Protein AF-A0A2U1LAL4-F1 (afdb_monomer)

Radius of gyration: 27.96 Å; Cα contacts (8 Å, |Δi|>4): 1050; chains: 1; bounding box: 70×78×83 Å

Mean predicted aligned error: 15.88 Å

Solvent-accessible surface area (backbone atoms only — not comparable to full-atom values): 30850 Å² total; per-residue (Å²): 129,69,29,37,24,41,37,40,41,39,32,75,70,64,75,51,78,79,40,67,75,87,85,89,86,89,87,88,87,88,80,91,80,90,80,90,84,94,82,86,89,81,89,77,90,44,74,65,54,56,50,49,54,54,57,66,29,66,71,51,40,49,52,52,51,51,52,53,45,59,45,69,78,56,74,54,54,85,78,59,32,58,69,58,38,52,51,57,48,53,54,30,56,76,69,70,44,57,65,47,70,68,46,81,81,30,37,56,39,43,53,52,64,88,88,49,88,86,58,51,75,52,77,83,87,83,71,88,86,90,89,88,82,78,88,86,86,68,42,86,85,92,89,88,87,86,87,87,88,88,89,83,88,80,70,75,82,53,56,73,56,50,53,59,50,39,54,47,45,47,50,53,24,62,30,64,84,38,36,55,48,29,52,49,48,19,36,64,36,31,25,58,38,30,44,71,88,55,29,59,67,56,37,48,51,54,50,56,53,30,57,74,67,72,42,56,67,49,69,71,42,89,76,38,19,42,40,37,50,47,58,31,64,38,59,60,24,29,37,40,44,28,32,58,39,22,41,72,37,52,67,70,58,90,60,98,57,44,51,77,37,89,47,23,20,45,25,70,43,21,36,48,28,42,19,16,51,52,39,14,49,56,46,45,62,70,48,29,82,76,41,54,73,68,85,87,78,81,62,26,48,63,72,34,47,86,60,40,61,52,42,68,40,66,37,37,40,35,61,46,71,34,70,90,38,50,61,59,24,39,33,35,52,56,36,62,36,26,13,15,36,38,42,40,42,34,43,32,37,38,30,53,28,51,51,96,48,53,88,72,35,26,56,17,69,61,20,48,55,53,23,61,59,52,55,53,42,44,58,74,72,68,48,57,97,86,57,70,57,46,74,43,81,78,44,77,51,69,64,92,54,94,63,42,41,35,42,44,26,39,39,30,30,41,36,36,13,42,50,66,69,58,38,55,49,48,58,58,48,54,51,50,48,44,42,54,35,16,46,77,46,71,22,47,58,53,73,46,54,82,38,87,93,45,66,65,34,54,30,25,45,21,30,54,73,45,30,54,50,47,55,57,48,44,51,59,76,35,61,71,86,34,56,42,82,49,77,69,39,86,36,25,45,49,69,17,66,49,47,74,79,30,50,17,29,64,36,33,36,14,35,23,33,73,94,78,65,32,72,47,54,64,73,35,48,58,37,64,80,51,72,83,39,38,32,56,50,8,28,47,56,33,45,50,50,54,52,50,58,54,60,66,48,77,111

Structure (mmCIF, N/CA/C/O backbone):
data_AF-A0A2U1LAL4-F1
#
_entry.id   AF-A0A2U1LAL4-F1
#
loop_
_atom_site.group_PDB
_atom_site.id
_atom_site.type_symbol
_atom_site.label_atom_id
_atom_site.label_alt_id
_atom_site.label_comp_id
_atom_site.label_asym_id
_atom_site.label_entity_id
_atom_site.label_seq_id
_atom_site.pdbx_PDB_ins_code
_atom_site.Cartn_x
_atom_site.Cartn_y
_atom_site.Cartn_z
_atom_site.occupancy
_atom_site.B_iso_or_equiv
_atom_site.auth_seq_id
_atom_site.auth_comp_id
_atom_site.auth_asym_id
_atom_site.auth_atom_id
_atom_site.pdbx_PDB_model_num
ATOM 1 N N . MET A 1 1 ? -33.646 9.802 9.701 1.00 24.66 1 MET A N 1
ATOM 2 C CA . MET A 1 1 ? -33.121 8.660 10.487 1.00 24.66 1 MET A CA 1
ATOM 3 C C . MET A 1 1 ? -32.643 7.606 9.514 1.00 24.66 1 MET A C 1
ATOM 5 O O . MET A 1 1 ? -33.451 6.827 9.021 1.00 24.66 1 MET A O 1
ATOM 9 N N . HIS A 1 2 ? -31.352 7.635 9.210 1.00 26.48 2 HIS A N 1
ATOM 10 C CA . HIS A 1 2 ? -30.691 6.555 8.492 1.00 26.48 2 HIS A CA 1
ATOM 11 C C . HIS A 1 2 ? -29.904 5.701 9.481 1.00 26.48 2 HIS A C 1
ATOM 13 O O . HIS A 1 2 ? -29.796 6.039 10.661 1.00 26.48 2 HIS A O 1
ATOM 19 N N . LEU A 1 3 ? -29.517 4.521 9.023 1.00 32.75 3 LEU A N 1
ATOM 20 C CA . LEU A 1 3 ? -29.123 3.400 9.860 1.00 32.75 3 LEU A CA 1
ATOM 21 C C . LEU A 1 3 ? -27.795 2.902 9.307 1.00 32.75 3 LEU A C 1
ATOM 23 O O . LEU A 1 3 ? -27.519 3.061 8.125 1.00 32.75 3 LEU A O 1
ATOM 27 N N . LEU A 1 4 ? -26.922 2.457 10.197 1.00 35.88 4 LEU A N 1
ATOM 28 C CA . LEU A 1 4 ? -25.493 2.669 10.000 1.00 35.88 4 LEU A CA 1
ATOM 29 C C . LEU A 1 4 ? -24.770 1.322 10.031 1.00 35.88 4 LEU A C 1
ATOM 31 O O . LEU A 1 4 ? -25.119 0.455 10.842 1.00 35.88 4 LEU A O 1
ATOM 35 N N . LEU A 1 5 ? -23.791 1.138 9.144 1.00 35.72 5 LEU A N 1
ATOM 36 C CA . LEU A 1 5 ? -22.968 -0.070 9.065 1.00 35.72 5 LEU A CA 1
ATOM 37 C C . LEU A 1 5 ? -21.490 0.294 8.930 1.00 35.72 5 LEU A C 1
ATOM 39 O O . LEU A 1 5 ? -21.119 1.153 8.127 1.00 35.72 5 LEU A O 1
ATOM 43 N N . ILE A 1 6 ? -20.649 -0.427 9.664 1.00 45.31 6 ILE A N 1
ATOM 44 C CA . ILE A 1 6 ? -19.197 -0.351 9.539 1.00 45.31 6 ILE A CA 1
ATOM 45 C C . ILE A 1 6 ? -18.701 -1.644 8.901 1.00 45.31 6 ILE A C 1
ATOM 47 O O . ILE A 1 6 ? -18.914 -2.740 9.427 1.00 45.31 6 ILE A O 1
ATOM 51 N N . ILE A 1 7 ? -18.068 -1.491 7.741 1.00 43.09 7 ILE A N 1
ATOM 52 C CA . ILE A 1 7 ? -17.483 -2.560 6.940 1.00 43.09 7 ILE A CA 1
ATOM 53 C C . ILE A 1 7 ? -15.987 -2.600 7.248 1.00 43.09 7 ILE A C 1
ATOM 55 O O . ILE A 1 7 ? -15.231 -1.710 6.863 1.00 43.09 7 ILE A O 1
ATOM 59 N N . ILE A 1 8 ? -15.565 -3.630 7.973 1.00 43.16 8 ILE A N 1
ATOM 60 C CA . ILE A 1 8 ? -14.160 -3.851 8.315 1.00 43.16 8 ILE A CA 1
ATOM 61 C C . ILE A 1 8 ? -13.531 -4.691 7.215 1.00 43.16 8 ILE A C 1
ATOM 63 O O . ILE A 1 8 ? -13.915 -5.841 7.021 1.00 43.16 8 ILE A O 1
ATOM 67 N N . LEU A 1 9 ? -12.591 -4.088 6.495 1.00 38.31 9 LEU A N 1
ATOM 68 C CA . LEU A 1 9 ? -11.838 -4.676 5.399 1.00 38.31 9 LEU A CA 1
ATOM 69 C C . LEU A 1 9 ? -10.461 -5.078 5.918 1.00 38.31 9 LEU A C 1
ATOM 71 O O . LEU A 1 9 ? -9.680 -4.207 6.299 1.00 38.31 9 LEU A O 1
ATOM 75 N N . ILE A 1 10 ? -10.153 -6.374 5.920 1.00 41.31 10 ILE A N 1
ATOM 76 C CA . ILE A 1 10 ? -8.788 -6.845 6.162 1.00 41.31 10 ILE A CA 1
ATOM 77 C C . ILE A 1 10 ? -8.322 -7.597 4.917 1.00 41.31 10 ILE A C 1
ATOM 79 O O . ILE A 1 10 ? -8.911 -8.614 4.538 1.00 41.31 10 ILE A O 1
ATOM 83 N N . THR A 1 11 ? -7.327 -7.026 4.235 1.00 34.38 11 THR A N 1
ATOM 84 C CA . THR A 1 11 ? -6.926 -7.404 2.871 1.00 34.38 11 THR A CA 1
ATOM 85 C C . THR A 1 11 ? -5.407 -7.487 2.714 1.00 34.38 11 THR A C 1
ATOM 87 O O . THR A 1 11 ? -4.654 -7.252 3.651 1.00 34.38 11 THR A O 1
ATOM 90 N N . LEU A 1 12 ? -4.960 -7.787 1.500 1.00 31.17 12 LEU A N 1
ATOM 91 C CA . LEU A 1 12 ? -3.573 -7.638 1.054 1.00 31.17 12 LEU A CA 1
ATOM 92 C C . LEU A 1 12 ? -3.192 -6.143 0.950 1.00 31.17 12 LEU A C 1
ATOM 94 O O . LEU A 1 12 ? -4.103 -5.309 0.839 1.00 31.17 12 LEU A O 1
ATOM 98 N N . SER A 1 13 ? -1.889 -5.830 0.924 1.00 31.92 13 SER A N 1
ATOM 99 C CA . SER A 1 13 ? -1.298 -4.581 0.401 1.00 31.92 13 SER A CA 1
ATOM 100 C C . SER A 1 13 ? -0.072 -4.852 -0.496 1.00 31.92 13 SER A C 1
ATOM 102 O O . SER A 1 13 ? 0.428 -5.972 -0.583 1.00 31.92 13 SER A O 1
ATOM 104 N N . VAL A 1 14 ? 0.421 -3.816 -1.189 1.00 33.09 14 VAL A N 1
ATOM 105 C CA . VAL A 1 14 ? 1.701 -3.815 -1.928 1.00 33.09 14 VAL A CA 1
ATOM 106 C C . VAL A 1 14 ? 2.475 -2.524 -1.622 1.00 33.09 14 VAL A C 1
ATOM 108 O O . VAL A 1 14 ? 2.659 -1.651 -2.476 1.00 33.09 14 VAL A O 1
ATOM 111 N N . PHE A 1 15 ? 2.944 -2.386 -0.380 1.00 33.75 15 PHE A N 1
ATOM 112 C CA . PHE A 1 15 ? 3.730 -1.222 0.038 1.00 33.75 15 PHE A CA 1
ATOM 113 C C . PHE A 1 15 ? 5.165 -1.268 -0.519 1.00 33.75 15 PHE A C 1
ATOM 115 O O . PHE A 1 15 ? 5.802 -2.323 -0.558 1.00 33.75 15 PHE A O 1
ATOM 122 N N . HIS A 1 16 ? 5.704 -0.134 -0.979 1.00 37.75 16 HIS A N 1
ATOM 123 C CA . HIS A 1 16 ? 7.075 -0.041 -1.515 1.00 37.75 16 HIS A CA 1
ATOM 124 C C . HIS A 1 16 ? 7.807 1.201 -0.993 1.00 37.75 16 HIS A C 1
ATOM 126 O O . HIS A 1 16 ? 7.322 2.323 -1.135 1.00 37.75 16 HIS A O 1
ATOM 132 N N . LEU A 1 17 ? 9.019 1.002 -0.458 1.00 35.09 17 LEU A N 1
ATOM 133 C CA . LEU A 1 17 ? 9.848 2.032 0.176 1.00 35.09 17 LEU A CA 1
ATOM 134 C C . LEU A 1 17 ? 11.280 2.080 -0.362 1.00 35.09 17 LEU A C 1
ATOM 136 O O . LEU A 1 17 ? 11.942 1.054 -0.500 1.00 35.09 17 LEU A O 1
ATOM 140 N N . ALA A 1 18 ? 11.809 3.299 -0.479 1.00 29.19 18 ALA A N 1
ATOM 141 C CA . ALA A 1 18 ? 13.246 3.567 -0.506 1.00 29.19 18 ALA A CA 1
ATOM 142 C C . ALA A 1 18 ? 13.742 3.933 0.914 1.00 29.19 18 ALA A C 1
ATOM 144 O O . ALA A 1 18 ? 13.988 5.098 1.214 1.00 29.19 18 ALA A O 1
ATOM 145 N N . GLN A 1 19 ? 13.845 2.929 1.793 1.00 25.44 19 GLN A N 1
ATOM 146 C CA . GLN A 1 19 ? 14.434 2.969 3.156 1.00 25.44 19 GLN A CA 1
ATOM 147 C C . GLN A 1 19 ? 15.945 3.341 3.143 1.00 25.44 19 GLN A C 1
ATOM 149 O O . GLN A 1 19 ? 16.483 3.376 2.051 1.00 25.44 19 GLN A O 1
ATOM 154 N N . SER A 1 20 ? 16.664 3.599 4.258 1.00 24.72 20 SER A N 1
ATOM 155 C CA . SER A 1 20 ? 17.985 4.292 4.275 1.00 24.72 20 SER A CA 1
ATOM 156 C C . SER A 1 20 ? 19.103 3.790 5.221 1.00 24.72 20 SER A C 1
ATOM 158 O O . SER A 1 20 ? 18.837 3.055 6.167 1.00 24.72 20 SER A O 1
ATOM 160 N N . SER A 1 21 ? 20.370 4.211 4.989 1.00 23.94 21 SER A N 1
ATOM 161 C CA . SER A 1 21 ? 21.517 3.901 5.884 1.00 23.94 21 SER A CA 1
ATOM 162 C C . SER A 1 21 ? 22.683 4.917 5.923 1.00 23.94 21 SER A C 1
ATOM 164 O O . SER A 1 21 ? 23.218 5.303 4.885 1.00 23.94 21 SER A O 1
ATOM 166 N N . SER A 1 22 ? 23.184 5.208 7.130 1.00 23.50 22 SER A N 1
ATOM 167 C CA . SER A 1 22 ? 24.565 5.642 7.436 1.00 23.50 22 SER A CA 1
ATOM 168 C C . SER A 1 22 ? 24.994 5.056 8.806 1.00 23.50 22 SER A C 1
ATOM 170 O O . SER A 1 22 ? 24.176 4.421 9.470 1.00 23.50 22 SER A O 1
ATOM 172 N N . TYR A 1 23 ? 26.278 5.133 9.192 1.00 22.44 23 TYR A N 1
ATOM 173 C CA . TYR A 1 23 ? 26.915 4.167 10.122 1.00 22.44 23 TYR A CA 1
ATOM 174 C C . TYR A 1 23 ? 27.690 4.796 11.308 1.00 22.44 23 TYR A C 1
ATOM 176 O O . TYR A 1 23 ? 27.981 5.989 11.286 1.00 22.44 23 TYR A O 1
ATOM 184 N N . SER A 1 24 ? 28.149 3.936 12.246 1.00 22.86 24 SER A N 1
ATOM 185 C CA . SER A 1 24 ? 29.070 4.194 13.395 1.00 22.86 24 SER A CA 1
ATOM 186 C C . SER A 1 24 ? 28.388 4.633 14.714 1.00 22.86 24 SER A C 1
ATOM 188 O O . SER A 1 24 ? 27.479 5.447 14.675 1.00 22.86 24 SER A O 1
ATOM 190 N N . SER A 1 25 ? 28.768 4.186 15.928 1.00 22.84 25 SER A N 1
ATOM 191 C CA . SER A 1 25 ? 29.689 3.111 16.394 1.00 22.84 25 SER A CA 1
ATOM 192 C C . SER A 1 25 ? 29.403 2.729 17.870 1.00 22.84 25 SER A C 1
ATOM 194 O O . SER A 1 25 ? 28.727 3.471 18.573 1.00 22.84 25 SER A O 1
ATOM 196 N N . LYS A 1 26 ? 29.925 1.583 18.347 1.00 23.84 26 LYS A N 1
ATOM 197 C CA . LYS A 1 26 ? 29.641 0.974 19.672 1.00 23.84 26 LYS A CA 1
ATOM 198 C C . LYS A 1 26 ? 30.548 1.444 20.826 1.00 23.84 26 LYS A C 1
ATOM 200 O O . LYS A 1 26 ? 31.732 1.667 20.592 1.00 23.84 26 LYS A O 1
ATOM 205 N N . THR A 1 27 ? 30.051 1.301 22.061 1.00 23.11 27 THR A N 1
ATOM 206 C CA . THR A 1 27 ? 30.764 0.688 23.214 1.00 23.11 27 THR A CA 1
ATOM 207 C C . THR A 1 27 ? 29.755 0.030 24.179 1.00 23.11 27 THR A C 1
ATOM 209 O O . THR A 1 27 ? 28.573 0.359 24.146 1.00 23.11 27 THR A O 1
ATOM 212 N N . ASN A 1 28 ? 30.201 -0.934 24.998 1.00 22.73 28 ASN A N 1
ATOM 213 C CA . ASN A 1 28 ? 29.355 -1.795 25.852 1.00 22.73 28 ASN A CA 1
ATOM 214 C C . ASN A 1 28 ? 29.460 -1.422 27.347 1.00 22.73 28 ASN A C 1
ATOM 216 O O . ASN A 1 28 ? 30.447 -0.799 27.725 1.00 22.73 28 ASN A O 1
ATOM 220 N N . HIS A 1 29 ? 28.568 -1.955 28.202 1.00 24.59 29 HIS A N 1
ATOM 221 C CA . HIS A 1 29 ? 28.978 -2.678 29.425 1.00 24.59 29 HIS A CA 1
ATOM 222 C C . HIS A 1 29 ? 27.893 -3.638 29.982 1.00 24.59 29 HIS A C 1
ATOM 224 O O . HIS A 1 29 ? 26.720 -3.550 29.635 1.00 24.59 29 HIS A O 1
ATOM 230 N N . HIS A 1 30 ? 28.386 -4.574 30.794 1.00 24.12 30 HIS A N 1
ATOM 231 C CA . HIS A 1 30 ? 27.817 -5.742 31.503 1.00 24.12 30 HIS A CA 1
ATOM 232 C C . HIS A 1 30 ? 26.932 -5.387 32.745 1.00 24.12 30 HIS A C 1
ATOM 234 O O . HIS A 1 30 ? 26.922 -4.214 33.111 1.00 24.12 30 HIS A O 1
ATOM 240 N N . ASP A 1 31 ? 26.207 -6.267 33.479 1.00 25.30 31 ASP A N 1
ATOM 241 C CA . ASP A 1 31 ? 26.030 -7.752 33.497 1.00 25.30 31 ASP A CA 1
ATOM 242 C C . ASP A 1 31 ? 24.751 -8.204 34.289 1.00 25.30 31 ASP A C 1
ATOM 244 O O . ASP A 1 31 ? 24.198 -7.387 35.017 1.00 25.30 31 ASP A O 1
ATOM 248 N N . GLU A 1 32 ? 24.359 -9.497 34.169 1.00 25.83 32 GLU A N 1
ATOM 249 C CA . GLU A 1 32 ? 23.744 -10.459 35.158 1.00 25.83 32 GLU A CA 1
ATOM 250 C C . GLU A 1 32 ? 22.568 -10.080 36.138 1.00 25.83 32 GLU A C 1
ATOM 252 O O . GLU A 1 32 ? 22.406 -8.930 36.517 1.00 25.83 32 GLU A O 1
ATOM 257 N N . THR A 1 33 ? 21.695 -10.954 36.710 1.00 25.81 33 THR A N 1
ATOM 258 C CA . THR A 1 33 ? 21.233 -12.374 36.527 1.00 25.81 33 THR A CA 1
ATOM 259 C C . THR A 1 33 ? 19.974 -12.673 37.398 1.00 25.81 33 THR A C 1
ATOM 261 O O . THR A 1 33 ? 19.891 -12.146 38.501 1.00 25.81 33 THR A O 1
ATOM 264 N N . THR A 1 34 ? 19.120 -13.652 37.008 1.00 25.77 34 THR A N 1
ATOM 265 C CA . THR A 1 34 ? 18.246 -14.538 37.868 1.00 25.77 34 THR A CA 1
ATOM 266 C C . THR A 1 34 ? 17.164 -13.940 38.816 1.00 25.77 34 THR A C 1
ATOM 268 O O . THR A 1 34 ? 17.286 -12.813 39.266 1.00 25.77 34 THR A O 1
ATOM 271 N N . SER A 1 35 ? 16.094 -14.643 39.247 1.00 26.30 35 SER A N 1
ATOM 272 C CA . SER A 1 35 ? 15.370 -15.846 38.756 1.00 26.30 35 SER A CA 1
ATOM 273 C C . SER A 1 35 ? 13.981 -16.006 39.438 1.00 26.30 35 SER A C 1
ATOM 275 O O . SER A 1 35 ? 13.728 -15.424 40.486 1.00 26.30 35 SER A O 1
ATOM 277 N N . LEU A 1 36 ? 13.103 -16.812 38.812 1.00 26.75 36 LEU A N 1
ATOM 278 C CA . LEU A 1 36 ? 12.001 -17.654 39.348 1.00 26.75 36 LEU A CA 1
ATOM 279 C C . LEU A 1 36 ? 11.318 -17.348 40.707 1.00 26.75 36 LEU A C 1
ATOM 281 O O . LEU A 1 36 ? 11.954 -17.324 41.756 1.00 26.75 36 LEU A O 1
ATOM 285 N N . ASN A 1 37 ? 9.978 -17.438 40.720 1.00 24.94 37 ASN A N 1
ATOM 286 C CA . ASN A 1 37 ? 9.222 -17.891 41.900 1.00 24.94 37 ASN A CA 1
ATOM 287 C C . ASN A 1 37 ? 7.995 -18.753 41.493 1.00 24.94 37 ASN A C 1
ATOM 289 O O . ASN A 1 37 ? 7.089 -18.223 40.849 1.00 24.94 37 ASN A O 1
ATOM 293 N N . PRO A 1 38 ? 7.952 -20.065 41.812 1.00 29.92 38 PRO A N 1
ATOM 294 C CA . PRO A 1 38 ? 6.868 -20.962 41.407 1.00 29.92 38 PRO A CA 1
ATOM 295 C C . PRO A 1 38 ? 5.778 -21.114 42.484 1.00 29.92 38 PRO A C 1
ATOM 297 O O . PRO A 1 38 ? 6.021 -21.669 43.553 1.00 29.92 38 PRO A O 1
ATOM 300 N N . PHE A 1 39 ? 4.546 -20.708 42.171 1.00 25.81 39 PHE A N 1
ATOM 301 C CA . PHE A 1 39 ? 3.341 -21.016 42.955 1.00 25.81 39 PHE A CA 1
ATOM 302 C C . PHE A 1 39 ? 2.139 -21.260 42.024 1.00 25.81 39 PHE A C 1
ATOM 304 O O . PHE A 1 39 ? 2.134 -20.776 40.896 1.00 25.81 39 PHE A O 1
ATOM 311 N N . LEU A 1 40 ? 1.110 -21.953 42.541 1.00 28.70 40 LEU A N 1
ATOM 312 C CA . LEU A 1 40 ? -0.159 -22.335 41.880 1.00 28.70 40 LEU A CA 1
ATOM 313 C C . LEU A 1 40 ? -0.161 -23.627 41.031 1.00 28.70 40 LEU A C 1
ATOM 315 O O . LEU A 1 40 ? -0.645 -23.647 39.902 1.00 28.70 40 LEU A O 1
ATOM 319 N N . GLU A 1 41 ? 0.211 -24.756 41.641 1.00 30.33 41 GLU A N 1
ATOM 320 C CA . GLU A 1 41 ? -0.484 -26.016 41.339 1.00 30.33 41 GLU A CA 1
ATOM 321 C C . GLU A 1 41 ? -1.713 -26.171 42.253 1.00 30.33 41 GLU A C 1
ATOM 323 O O . GLU A 1 41 ? -1.566 -26.133 43.472 1.00 30.33 41 GLU A O 1
ATOM 328 N N . HIS A 1 42 ? -2.905 -26.395 41.681 1.00 31.62 42 HIS A N 1
ATOM 329 C CA . HIS A 1 42 ? -3.706 -27.610 41.930 1.00 31.62 42 HIS A CA 1
ATOM 330 C C . HIS A 1 42 ? -5.101 -27.592 41.264 1.00 31.62 42 HIS A C 1
ATOM 332 O O . HIS A 1 42 ? -5.879 -26.657 41.403 1.00 31.62 42 HIS A O 1
ATOM 338 N N . GLN A 1 43 ? -5.417 -28.724 40.626 1.00 36.84 43 GLN A N 1
ATOM 339 C CA . GLN A 1 43 ? -6.752 -29.293 40.375 1.00 36.84 43 GLN A CA 1
ATOM 340 C C . GLN A 1 43 ? -7.856 -28.412 39.750 1.00 36.84 43 GLN A C 1
ATOM 342 O O . GLN A 1 43 ? -8.741 -27.897 40.426 1.00 36.84 43 GLN A O 1
ATOM 347 N N . ASN A 1 44 ? -7.944 -28.472 38.419 1.00 37.72 44 ASN A N 1
ATOM 348 C CA . ASN A 1 44 ? -9.219 -28.712 37.730 1.00 37.72 44 ASN A CA 1
ATOM 349 C C . ASN A 1 44 ? -8.931 -29.388 36.381 1.00 37.72 44 ASN A C 1
ATOM 351 O O . ASN A 1 44 ? -8.259 -28.802 35.539 1.00 37.72 44 ASN A O 1
ATOM 355 N N . CYS A 1 45 ? -9.396 -30.626 36.176 1.00 44.56 45 CYS A N 1
ATOM 356 C CA . CYS A 1 45 ? -9.164 -31.344 34.918 1.00 44.56 45 CYS A CA 1
ATOM 357 C C . CYS A 1 45 ? -10.134 -30.815 33.856 1.00 44.56 45 CYS A C 1
ATOM 359 O O . CYS A 1 45 ? -11.336 -31.075 33.906 1.00 44.56 45 CYS A O 1
ATOM 361 N N . SER A 1 46 ? -9.615 -30.004 32.941 1.00 64.56 46 SER A N 1
ATOM 362 C CA . SER A 1 46 ? -10.408 -29.263 31.968 1.00 64.56 46 SER A CA 1
ATOM 363 C C . SER A 1 46 ? -10.828 -30.128 30.775 1.00 64.56 46 SER A C 1
ATOM 365 O O . SER A 1 46 ? -10.243 -31.176 30.493 1.00 64.56 46 SER A O 1
ATOM 367 N N . LEU A 1 47 ? -11.809 -29.653 29.998 1.00 46.16 47 LEU A N 1
ATOM 368 C CA . LEU A 1 47 ? -12.178 -30.276 28.718 1.00 46.16 47 LEU A CA 1
ATOM 369 C C . LEU A 1 47 ? -10.968 -30.382 27.767 1.00 46.16 47 LEU A C 1
ATOM 371 O O . LEU A 1 47 ? -10.825 -31.378 27.060 1.00 46.16 47 LEU A O 1
ATOM 375 N N . LYS A 1 48 ? -10.061 -29.395 27.811 1.00 47.53 48 LYS A N 1
ATOM 376 C CA . LYS A 1 48 ? -8.766 -29.416 27.117 1.00 47.53 48 LYS A CA 1
ATOM 377 C C . LYS A 1 48 ? -7.922 -30.617 27.552 1.00 47.53 48 LYS A C 1
ATOM 379 O O . LYS A 1 48 ? -7.398 -31.306 26.687 1.00 47.53 48 LYS A O 1
ATOM 384 N N . ASP A 1 49 ? -7.821 -30.912 28.846 1.00 54.38 49 ASP A N 1
ATOM 385 C CA . ASP A 1 49 ? -7.000 -32.026 29.347 1.00 54.38 49 ASP A CA 1
ATOM 386 C C . ASP A 1 49 ? -7.588 -33.393 28.966 1.00 54.38 49 ASP A C 1
ATOM 388 O O . ASP A 1 49 ? -6.848 -34.319 28.634 1.00 54.38 49 ASP A O 1
ATOM 392 N N . TYR A 1 50 ? -8.920 -33.514 28.924 1.00 58.38 50 TYR A N 1
ATOM 393 C CA . TYR A 1 50 ? -9.593 -34.713 28.415 1.00 58.38 50 TYR A CA 1
ATOM 394 C C . TYR A 1 50 ? -9.372 -34.909 26.904 1.00 58.38 50 TYR A C 1
ATOM 396 O O . TYR A 1 50 ? -9.026 -36.009 26.470 1.00 58.38 50 TYR A O 1
ATOM 404 N N . ILE A 1 51 ? -9.487 -33.842 26.104 1.00 56.75 51 ILE A N 1
ATOM 405 C CA . ILE A 1 51 ? -9.195 -33.870 24.660 1.00 56.75 51 ILE A CA 1
ATOM 406 C C . ILE A 1 51 ? -7.715 -34.195 24.410 1.00 56.75 51 ILE A C 1
ATOM 408 O O . ILE A 1 51 ? -7.411 -35.055 23.585 1.00 56.75 51 ILE A O 1
ATOM 412 N N . LEU A 1 52 ? -6.791 -33.583 25.157 1.00 57.62 52 LEU A N 1
ATOM 413 C CA . LEU A 1 52 ? -5.359 -33.883 25.081 1.00 57.62 52 LEU A CA 1
ATOM 414 C C . LEU A 1 52 ? -5.060 -35.332 25.484 1.00 57.62 52 LEU A C 1
ATOM 416 O O . LEU A 1 52 ? -4.214 -35.961 24.854 1.00 57.62 52 LEU A O 1
ATOM 420 N N . LYS A 1 53 ? -5.762 -35.898 26.472 1.00 73.88 53 LYS A N 1
ATOM 421 C CA . LYS A 1 53 ? -5.622 -37.313 26.849 1.00 73.88 53 LYS A CA 1
ATOM 422 C C . LYS A 1 53 ? -6.091 -38.269 25.743 1.00 73.88 53 LYS A C 1
ATOM 424 O O . LYS A 1 53 ? -5.491 -39.327 25.581 1.00 73.88 53 LYS A O 1
ATOM 429 N N . LEU A 1 54 ? -7.125 -37.907 24.980 1.00 65.44 54 LEU A N 1
ATOM 430 C CA . LEU A 1 54 ? -7.592 -38.689 23.827 1.00 65.44 54 LEU A CA 1
ATOM 431 C C . LEU A 1 54 ? -6.658 -38.554 22.613 1.00 65.44 54 LEU A C 1
ATOM 433 O O . LEU A 1 54 ? -6.303 -39.559 21.997 1.00 65.44 54 LEU A O 1
ATOM 437 N N . ALA A 1 55 ? -6.219 -37.332 22.295 1.00 61.56 55 ALA A N 1
ATOM 438 C CA . ALA A 1 55 ? -5.315 -37.056 21.176 1.00 61.56 55 ALA A CA 1
ATOM 439 C C . ALA A 1 55 ? -3.914 -37.665 21.377 1.00 61.56 55 ALA A C 1
ATOM 441 O O . ALA A 1 55 ? -3.309 -38.155 20.426 1.00 61.56 55 ALA A O 1
ATOM 442 N N . ASN A 1 56 ? -3.421 -37.681 22.621 1.00 67.31 56 ASN A N 1
ATOM 443 C CA . ASN A 1 56 ? -2.147 -38.301 22.995 1.00 67.31 56 ASN A CA 1
ATOM 444 C C . ASN A 1 56 ? -2.283 -39.772 23.435 1.00 67.31 56 ASN A C 1
ATOM 446 O O . ASN A 1 56 ? -1.309 -40.343 23.928 1.00 67.31 56 ASN A O 1
ATOM 450 N N . HIS A 1 57 ? -3.451 -40.409 23.270 1.00 86.12 57 HIS A N 1
ATOM 451 C CA . HIS A 1 57 ? -3.551 -41.860 23.450 1.00 86.12 57 HIS A CA 1
ATOM 452 C C . HIS A 1 57 ? -2.657 -42.560 22.419 1.00 86.12 57 HIS A C 1
ATOM 454 O O . HIS A 1 57 ? -2.597 -42.115 21.273 1.00 86.12 57 HIS A O 1
ATOM 460 N N . VAL A 1 58 ? -1.965 -43.636 22.809 1.00 78.00 58 VAL A N 1
ATOM 461 C CA . VAL A 1 58 ? -0.928 -44.267 21.967 1.00 78.00 58 VAL A CA 1
ATOM 462 C C . VAL A 1 58 ? -1.493 -44.657 20.601 1.00 78.00 58 VAL A C 1
ATOM 464 O O . VAL A 1 58 ? -0.958 -44.224 19.584 1.00 78.00 58 VAL A O 1
ATOM 467 N N . ASP A 1 59 ? -2.636 -45.349 20.577 1.00 76.94 59 ASP A N 1
ATOM 468 C CA . ASP A 1 59 ? -3.292 -45.779 19.335 1.00 76.94 59 ASP A CA 1
ATOM 469 C C . ASP A 1 59 ? -3.669 -44.597 18.428 1.00 76.94 59 ASP A C 1
ATOM 471 O O . ASP A 1 59 ? -3.416 -44.638 17.227 1.00 76.94 59 ASP A O 1
ATOM 475 N N . THR A 1 60 ? -4.219 -43.513 18.994 1.00 71.69 60 THR A N 1
ATOM 476 C CA . THR A 1 60 ? -4.572 -42.286 18.256 1.00 71.69 60 THR A CA 1
ATOM 477 C C . THR A 1 60 ? -3.325 -41.610 17.688 1.00 71.69 60 THR A C 1
ATOM 479 O O . THR A 1 60 ? -3.290 -41.221 16.522 1.00 71.69 60 THR A O 1
ATOM 482 N N . SER A 1 61 ? -2.283 -41.492 18.512 1.00 67.38 61 SER A N 1
ATOM 483 C CA . SER A 1 61 ? -1.021 -40.844 18.169 1.00 67.38 61 SER A CA 1
ATOM 484 C C . SER A 1 61 ? -0.288 -41.606 17.062 1.00 67.38 61 SER A C 1
ATOM 486 O O . SER A 1 61 ? 0.223 -40.995 16.124 1.00 67.38 61 SER A O 1
ATOM 488 N N . ASP A 1 62 ? -0.262 -42.937 17.129 1.00 78.44 62 ASP A N 1
ATOM 489 C CA . ASP A 1 62 ? 0.403 -43.784 16.139 1.00 78.44 62 ASP A CA 1
ATOM 490 C C . ASP A 1 62 ? -0.430 -43.949 14.858 1.00 78.44 62 ASP A C 1
ATOM 492 O O . ASP A 1 62 ? 0.140 -43.947 13.767 1.00 78.44 62 ASP A O 1
ATOM 496 N N . TRP A 1 63 ? -1.765 -43.963 14.947 1.00 82.56 63 TRP A N 1
ATOM 497 C CA . TRP A 1 63 ? -2.662 -43.862 13.787 1.00 82.56 63 TRP A CA 1
ATOM 498 C C . TRP A 1 63 ? -2.422 -42.556 13.003 1.00 82.56 63 TRP A C 1
ATOM 500 O O . TRP A 1 63 ? -2.167 -42.613 11.797 1.00 82.56 63 TRP A O 1
ATOM 510 N N . ILE A 1 64 ? -2.358 -41.399 13.683 1.00 73.69 64 ILE A N 1
ATOM 511 C CA . ILE A 1 64 ? -2.013 -40.103 13.061 1.00 73.69 64 ILE A CA 1
ATOM 512 C C . ILE A 1 64 ? -0.615 -40.142 12.422 1.00 73.69 64 ILE A C 1
ATOM 514 O O . ILE A 1 64 ? -0.451 -39.728 11.273 1.00 73.69 64 ILE A O 1
ATOM 518 N N . LYS A 1 65 ? 0.406 -40.650 13.133 1.00 72.06 65 LYS A N 1
ATOM 519 C CA . LYS A 1 65 ? 1.787 -40.738 12.610 1.00 72.06 65 LYS A CA 1
ATOM 520 C C . LYS A 1 65 ? 1.876 -41.615 11.364 1.00 72.06 65 LYS A C 1
ATOM 522 O O . LYS A 1 65 ? 2.593 -41.253 10.435 1.00 72.06 65 LYS A O 1
ATOM 527 N N . ASN A 1 66 ? 1.182 -42.750 11.346 1.00 79.50 66 ASN A N 1
ATOM 528 C CA . ASN A 1 66 ? 1.233 -43.697 10.236 1.00 79.50 66 ASN A CA 1
ATOM 529 C C . ASN A 1 66 ? 0.515 -43.150 8.997 1.00 79.50 66 ASN A C 1
ATOM 531 O O . ASN A 1 66 ? 1.077 -43.224 7.910 1.00 79.50 66 ASN A O 1
ATOM 535 N N . ILE A 1 67 ? -0.646 -42.506 9.162 1.00 77.50 67 ILE A N 1
ATOM 536 C CA . ILE A 1 67 ? -1.327 -41.794 8.068 1.00 77.50 67 ILE A CA 1
ATOM 537 C C . ILE A 1 67 ? -0.439 -40.674 7.518 1.00 77.50 67 ILE A C 1
ATOM 539 O O . ILE A 1 67 ? -0.187 -40.629 6.316 1.00 77.50 67 ILE A O 1
ATOM 543 N N . ARG A 1 68 ? 0.116 -39.819 8.392 1.00 77.31 68 ARG A N 1
ATOM 544 C CA . ARG A 1 68 ? 1.034 -38.743 7.985 1.00 77.31 68 ARG A CA 1
ATOM 545 C C . ARG A 1 68 ? 2.249 -39.279 7.219 1.00 77.31 68 ARG A C 1
ATOM 547 O O . ARG A 1 68 ? 2.678 -38.633 6.271 1.00 77.31 68 ARG A O 1
ATOM 554 N N . ARG A 1 69 ? 2.820 -40.419 7.627 1.00 76.94 69 ARG A N 1
ATOM 555 C CA . ARG A 1 69 ? 3.946 -41.062 6.925 1.00 76.94 69 ARG A CA 1
ATOM 556 C C . ARG A 1 69 ? 3.541 -41.572 5.547 1.00 76.94 69 ARG A C 1
ATOM 558 O O . ARG A 1 69 ? 4.182 -41.187 4.583 1.00 76.94 69 ARG A O 1
ATOM 565 N N . ASP A 1 70 ? 2.458 -42.341 5.447 1.00 77.38 70 ASP A N 1
ATOM 566 C CA . ASP A 1 70 ? 1.969 -42.902 4.178 1.00 77.38 70 ASP A CA 1
ATOM 567 C C . ASP A 1 70 ? 1.695 -41.802 3.130 1.00 77.38 70 ASP A C 1
ATOM 569 O O . ASP A 1 70 ? 2.119 -41.911 1.980 1.00 77.38 70 ASP A O 1
ATOM 573 N N . ILE A 1 71 ? 1.071 -40.697 3.554 1.00 75.25 71 ILE A N 1
ATOM 574 C CA . ILE A 1 71 ? 0.875 -39.487 2.738 1.00 75.25 71 ILE A CA 1
ATOM 575 C C . ILE A 1 71 ? 2.219 -38.865 2.327 1.00 75.25 71 ILE A C 1
ATOM 577 O O . 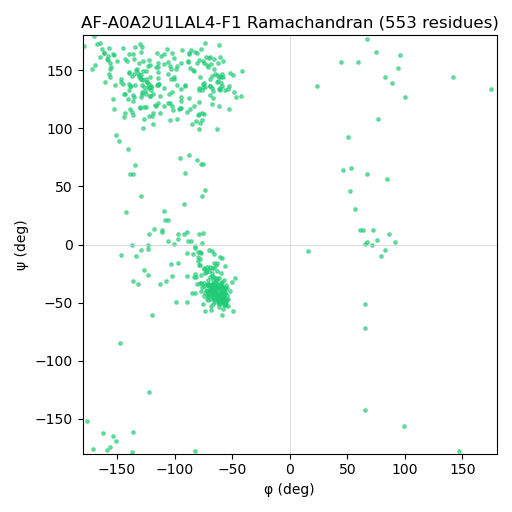ILE A 1 71 ? 2.441 -38.583 1.156 1.00 75.25 71 ILE A O 1
ATOM 581 N N . HIS A 1 72 ? 3.130 -38.645 3.277 1.00 70.44 72 HIS A N 1
ATOM 582 C CA . HIS A 1 72 ? 4.382 -37.920 3.031 1.00 70.44 72 HIS A CA 1
ATOM 583 C C . HIS A 1 72 ? 5.431 -38.739 2.253 1.00 70.44 72 HIS A C 1
ATOM 585 O O . HIS A 1 72 ? 6.322 -38.167 1.634 1.00 70.44 72 HIS A O 1
ATOM 591 N N . GLU A 1 73 ? 5.315 -40.069 2.255 1.00 67.81 73 GLU A N 1
ATOM 592 C CA . GLU A 1 73 ? 6.080 -40.989 1.402 1.00 67.81 73 GLU A CA 1
ATOM 593 C C . GLU A 1 73 ? 5.531 -41.052 -0.037 1.00 67.81 73 GLU A C 1
ATOM 595 O O . GLU A 1 73 ? 6.239 -41.490 -0.943 1.00 67.81 73 GLU A O 1
ATOM 600 N N . HIS A 1 74 ? 4.290 -40.600 -0.262 1.00 75.38 74 HIS A N 1
ATOM 601 C CA . HIS A 1 74 ? 3.599 -40.639 -1.555 1.00 75.38 74 HIS A CA 1
ATOM 602 C C . HIS A 1 74 ? 2.822 -39.331 -1.822 1.00 75.38 74 HIS A C 1
ATOM 604 O O . HIS A 1 74 ? 1.593 -39.376 -1.941 1.00 75.38 74 HIS A O 1
ATOM 610 N N . PRO A 1 75 ? 3.501 -38.168 -1.882 1.00 69.62 75 PRO A N 1
ATOM 611 C CA . PRO A 1 75 ? 2.839 -36.892 -2.125 1.00 69.62 75 PRO A CA 1
ATOM 612 C C . PRO A 1 75 ? 2.181 -36.866 -3.511 1.00 69.62 75 PRO A C 1
ATOM 614 O O . PRO A 1 75 ? 2.754 -37.333 -4.496 1.00 69.62 75 PRO A O 1
ATOM 617 N N . GLU A 1 76 ? 0.986 -36.288 -3.570 1.00 65.94 76 GLU A N 1
ATOM 618 C CA . GLU A 1 76 ? 0.252 -35.976 -4.799 1.00 65.94 76 GLU A CA 1
ATOM 619 C C . GLU A 1 76 ? 0.252 -34.451 -5.006 1.00 65.94 76 GLU A C 1
ATOM 621 O O . GLU A 1 76 ? 0.588 -33.699 -4.089 1.00 65.94 76 GLU A O 1
ATOM 626 N N . LEU A 1 77 ? -0.070 -33.992 -6.216 1.00 59.81 77 LEU A N 1
ATOM 627 C CA . LEU A 1 77 ? -0.219 -32.566 -6.516 1.00 59.81 77 LEU A CA 1
ATOM 628 C C . LEU A 1 77 ? -1.657 -32.103 -6.248 1.00 59.81 77 LEU A C 1
ATOM 630 O O . LEU A 1 77 ? -2.585 -32.914 -6.285 1.00 59.81 77 LEU A O 1
ATOM 634 N N . ALA A 1 78 ? -1.832 -30.796 -6.041 1.00 51.44 78 ALA A N 1
ATOM 635 C CA . ALA A 1 78 ? -3.138 -30.153 -5.918 1.00 51.44 78 ALA A CA 1
ATOM 636 C C . ALA A 1 78 ? -4.085 -30.586 -7.051 1.00 51.44 78 ALA A C 1
ATOM 638 O O . ALA A 1 78 ? -3.714 -30.533 -8.227 1.00 51.44 78 ALA A O 1
ATOM 639 N N . PHE A 1 79 ? -5.310 -30.972 -6.694 1.00 52.25 79 PHE A N 1
ATOM 640 C CA . PHE A 1 79 ? -6.347 -31.532 -7.577 1.00 52.25 79 PHE A CA 1
ATOM 641 C C . PHE A 1 79 ? -6.052 -32.929 -8.180 1.00 52.25 79 PHE A C 1
ATOM 643 O O . PHE A 1 79 ? -6.893 -33.469 -8.900 1.00 52.25 79 PHE A O 1
ATOM 650 N N . GLU A 1 80 ? -4.921 -33.568 -7.853 1.00 70.75 80 GLU A N 1
ATOM 651 C CA . GLU A 1 80 ? -4.566 -34.940 -8.267 1.00 70.75 80 GLU A CA 1
ATOM 652 C C . GLU A 1 80 ? -4.563 -35.960 -7.097 1.00 70.75 80 GLU A C 1
ATOM 654 O O . GLU A 1 80 ? -4.154 -37.108 -7.267 1.00 70.75 80 GLU A O 1
ATOM 659 N N . GLU A 1 81 ? -5.069 -35.586 -5.913 1.00 78.06 81 GLU A N 1
ATOM 660 C CA . GLU A 1 81 ? -4.999 -36.291 -4.615 1.00 78.06 81 GLU A CA 1
ATOM 661 C C . GLU A 1 81 ? -5.911 -37.546 -4.500 1.00 78.06 81 GLU A C 1
ATOM 663 O O . GLU A 1 81 ? -6.671 -37.752 -3.538 1.00 78.06 81 GLU A O 1
ATOM 668 N N . ILE A 1 82 ? -5.900 -38.413 -5.512 1.00 78.69 82 ILE A N 1
ATOM 669 C CA . ILE A 1 82 ? -6.808 -39.563 -5.656 1.00 78.69 82 ILE A CA 1
ATOM 670 C C . ILE A 1 82 ? -6.461 -40.697 -4.670 1.00 78.69 82 ILE A C 1
ATOM 672 O O . ILE A 1 82 ? -7.362 -41.320 -4.090 1.00 78.69 82 ILE A O 1
ATOM 676 N N . ARG A 1 83 ? -5.172 -40.969 -4.429 1.00 82.38 83 ARG A N 1
ATOM 677 C CA . ARG A 1 83 ? -4.682 -41.940 -3.431 1.00 82.38 83 ARG A CA 1
ATOM 678 C C . ARG A 1 83 ? -4.980 -41.439 -2.022 1.00 82.38 83 ARG A C 1
ATOM 680 O O . ARG A 1 83 ? -5.528 -42.180 -1.204 1.00 82.38 83 ARG A O 1
ATOM 687 N N . THR A 1 84 ? -4.678 -40.175 -1.764 1.00 78.31 84 THR A N 1
ATOM 688 C CA . THR A 1 84 ? -4.872 -39.482 -0.490 1.00 78.31 84 THR A CA 1
ATOM 689 C C . THR A 1 84 ? -6.344 -39.444 -0.092 1.00 78.31 84 THR A C 1
ATOM 691 O O . THR A 1 84 ? -6.713 -39.921 0.984 1.00 78.31 84 THR A O 1
ATOM 694 N N . SER A 1 85 ? -7.225 -39.000 -0.990 1.00 80.00 85 SER A N 1
ATOM 695 C CA . SER A 1 85 ? -8.674 -39.013 -0.754 1.00 80.00 85 SER A CA 1
ATOM 696 C C . SER A 1 85 ? -9.241 -40.430 -0.577 1.00 80.00 85 SER A C 1
ATOM 698 O O . SER A 1 85 ? -10.218 -40.617 0.150 1.00 80.00 85 SER A O 1
ATOM 700 N N . SER A 1 86 ? -8.628 -41.455 -1.183 1.00 83.94 86 SER A N 1
ATOM 701 C CA . SER A 1 86 ? -8.958 -42.872 -0.950 1.00 83.94 86 SER A CA 1
ATOM 702 C C . SER A 1 86 ? -8.522 -43.373 0.436 1.00 83.94 86 SER A C 1
ATOM 704 O O . SER A 1 86 ? -9.232 -44.178 1.044 1.00 83.94 86 SER A O 1
ATOM 706 N N . ILE A 1 87 ? -7.400 -42.884 0.975 1.00 83.25 87 ILE A N 1
ATOM 707 C CA . ILE A 1 87 ? -6.961 -43.170 2.352 1.00 83.25 87 ILE A CA 1
ATOM 708 C C . ILE A 1 87 ? -7.915 -42.513 3.354 1.00 83.25 87 ILE A C 1
ATOM 710 O O . ILE A 1 87 ? -8.482 -43.212 4.192 1.00 83.25 87 ILE A O 1
ATOM 714 N N . ILE A 1 88 ? -8.169 -41.206 3.231 1.00 80.50 88 ILE A N 1
ATOM 715 C CA . ILE A 1 88 ? -9.041 -40.469 4.162 1.00 80.50 88 ILE A CA 1
ATOM 716 C C . ILE A 1 88 ? -10.450 -41.079 4.218 1.00 80.50 88 ILE A C 1
ATOM 718 O O . ILE A 1 88 ? -10.972 -41.308 5.309 1.00 80.50 88 ILE A O 1
ATOM 722 N N . ARG A 1 89 ? -11.045 -41.432 3.068 1.00 86.81 89 ARG A N 1
ATOM 723 C CA . ARG A 1 89 ? -12.345 -42.128 3.024 1.00 86.81 89 ARG A CA 1
ATOM 724 C C . ARG A 1 89 ? -12.333 -43.462 3.767 1.00 86.81 89 ARG A C 1
ATOM 726 O O . ARG A 1 89 ? -13.188 -43.679 4.616 1.00 86.81 89 ARG A O 1
ATOM 733 N N . ARG A 1 90 ? -11.325 -44.305 3.524 1.00 87.19 90 ARG A N 1
ATOM 734 C CA . ARG A 1 90 ? -11.180 -45.625 4.161 1.00 87.19 90 ARG A CA 1
ATOM 735 C C . ARG A 1 90 ? -11.103 -45.543 5.686 1.00 87.19 90 ARG A C 1
ATOM 737 O O . ARG A 1 90 ? -11.624 -46.421 6.373 1.00 87.19 90 ARG A O 1
ATOM 744 N N . GLU A 1 91 ? -10.463 -44.508 6.226 1.00 85.25 91 GLU A N 1
ATOM 745 C CA . GLU A 1 91 ? -10.404 -44.303 7.675 1.00 85.25 91 GLU A CA 1
ATOM 746 C C . GLU A 1 91 ? -11.720 -43.757 8.247 1.00 85.25 91 GLU A C 1
ATOM 748 O O . GLU A 1 91 ? -12.144 -44.193 9.316 1.00 85.25 91 GLU A O 1
ATOM 753 N N . LEU A 1 92 ? -12.422 -42.887 7.516 1.00 81.75 92 LEU A N 1
ATOM 754 C CA . LEU A 1 92 ? -13.767 -42.435 7.890 1.00 81.75 92 LEU A CA 1
ATOM 755 C C . LEU A 1 92 ? -14.788 -43.589 7.860 1.00 81.75 92 LEU A C 1
ATOM 757 O O . LEU A 1 92 ? -15.587 -43.708 8.789 1.00 81.75 92 LEU A O 1
ATOM 761 N N . ASP A 1 93 ? -14.704 -44.484 6.870 1.00 83.88 93 ASP A N 1
ATOM 762 C CA . ASP A 1 93 ? -15.511 -45.710 6.783 1.00 83.88 93 ASP A CA 1
ATOM 763 C C . ASP A 1 93 ? -15.266 -46.636 7.988 1.00 83.88 93 ASP A C 1
ATOM 765 O O . ASP A 1 93 ? -16.221 -47.078 8.630 1.00 83.88 93 ASP A O 1
ATOM 769 N N . LYS A 1 94 ? -13.998 -46.874 8.372 1.00 85.50 94 LYS A N 1
ATOM 770 C CA . LYS A 1 94 ? -13.649 -47.618 9.605 1.00 85.50 94 LYS A CA 1
ATOM 771 C C . LYS A 1 94 ? -14.270 -46.994 10.859 1.00 85.50 94 LYS A C 1
ATOM 773 O O . LYS A 1 94 ? -14.676 -47.719 11.764 1.00 85.50 94 LYS A O 1
ATOM 778 N N . MET A 1 95 ? -14.334 -45.664 10.920 1.00 81.06 95 MET A N 1
ATOM 779 C CA . MET A 1 95 ? -14.928 -44.916 12.034 1.00 81.06 95 MET A CA 1
ATOM 780 C C . MET A 1 95 ? -16.459 -44.788 11.940 1.00 81.06 95 MET A C 1
ATOM 782 O O . MET A 1 95 ? -17.071 -44.219 12.841 1.00 81.06 95 MET A O 1
ATOM 786 N N . SER A 1 96 ? -17.092 -45.316 10.883 1.00 81.69 96 SER A N 1
ATOM 787 C CA . SER A 1 96 ? -18.523 -45.138 10.580 1.00 81.69 96 SER A CA 1
ATOM 788 C C . SER A 1 96 ? -18.958 -43.664 10.450 1.00 81.69 96 SER A C 1
ATOM 790 O O . SER A 1 96 ? -20.102 -43.315 10.745 1.00 81.69 96 SER A O 1
ATOM 792 N N . ILE A 1 97 ? -18.052 -42.784 10.004 1.00 76.88 97 ILE A N 1
ATOM 793 C CA . ILE A 1 97 ? -18.300 -41.346 9.831 1.00 76.88 97 ILE A CA 1
ATOM 794 C C . ILE A 1 97 ? -18.716 -41.061 8.385 1.00 76.88 97 ILE A C 1
ATOM 796 O O . ILE A 1 97 ? -17.937 -41.227 7.450 1.00 76.88 97 ILE A O 1
ATOM 800 N N . GLY A 1 98 ? -19.941 -40.563 8.202 1.00 75.56 98 GLY A N 1
ATOM 801 C CA . GLY A 1 98 ? -20.454 -40.181 6.887 1.00 75.56 98 GLY A CA 1
ATOM 802 C C . GLY A 1 98 ? -19.715 -38.982 6.277 1.00 75.56 98 GLY A C 1
ATOM 803 O O . GLY A 1 98 ? -19.551 -37.937 6.916 1.00 75.56 98 GLY A O 1
ATOM 804 N N . TYR A 1 99 ? -19.325 -39.111 5.008 1.00 81.06 99 TYR A N 1
ATOM 805 C CA . TYR A 1 99 ? -18.616 -38.081 4.247 1.00 81.06 99 TYR A CA 1
ATOM 806 C C . TYR A 1 99 ? -19.268 -37.779 2.890 1.00 81.06 99 TYR A C 1
ATOM 808 O O . TYR A 1 99 ? -20.093 -38.536 2.379 1.00 81.06 99 TYR A O 1
ATOM 816 N N . ARG A 1 100 ? -18.869 -36.657 2.282 1.00 74.38 100 ARG A N 1
ATOM 817 C CA . ARG A 1 100 ? -19.089 -36.346 0.863 1.00 74.38 100 ARG A CA 1
ATOM 818 C C . ARG A 1 100 ? -17.762 -36.410 0.113 1.00 74.38 100 ARG A C 1
ATOM 820 O O . ARG A 1 100 ? -16.768 -35.864 0.583 1.00 74.38 100 ARG A O 1
ATOM 827 N N . TRP A 1 101 ? -17.783 -37.050 -1.050 1.00 76.50 101 TRP A N 1
ATOM 828 C CA . TRP A 1 101 ? -16.689 -37.108 -2.018 1.00 76.50 101 TRP A CA 1
ATOM 829 C C . TRP A 1 101 ? -17.277 -37.398 -3.414 1.00 76.50 101 TRP A C 1
ATOM 831 O O . TRP A 1 101 ? -18.239 -38.172 -3.485 1.00 76.50 101 TRP A O 1
ATOM 841 N N . PRO A 1 102 ? -16.732 -36.829 -4.502 1.00 64.62 102 PRO A N 1
ATOM 842 C CA . PRO A 1 102 ? -15.733 -35.760 -4.514 1.00 64.62 102 PRO A CA 1
ATOM 843 C C . PRO A 1 102 ? -16.316 -34.402 -4.086 1.00 64.62 102 PRO A C 1
ATOM 845 O O . PRO A 1 102 ? -17.516 -34.144 -4.215 1.00 64.62 102 PRO A O 1
ATOM 848 N N . VAL A 1 103 ? -15.456 -33.523 -3.573 1.00 61.41 103 VAL A N 1
ATOM 849 C CA . VAL A 1 103 ? -15.734 -32.109 -3.285 1.00 61.41 103 VAL A CA 1
ATOM 850 C C . VAL A 1 103 ? -14.522 -31.314 -3.762 1.00 61.41 103 VAL A C 1
ATOM 852 O O . VAL A 1 103 ? -13.451 -31.491 -3.201 1.00 61.41 103 VAL A O 1
ATOM 855 N N . ALA A 1 104 ? -14.688 -30.467 -4.785 1.00 55.41 104 ALA A N 1
ATOM 856 C CA . ALA A 1 104 ? -13.568 -29.907 -5.558 1.00 55.41 104 ALA A CA 1
ATOM 857 C C . ALA A 1 104 ? -12.637 -31.021 -6.088 1.00 55.41 104 ALA A C 1
ATOM 859 O O . ALA A 1 104 ? -11.502 -31.157 -5.658 1.00 55.41 104 ALA A O 1
ATOM 860 N N . GLU A 1 105 ? -13.187 -31.836 -6.998 1.00 65.75 105 GLU A N 1
ATOM 861 C CA . GLU A 1 105 ? -12.537 -32.925 -7.759 1.00 65.75 105 GLU A CA 1
ATOM 862 C C . GLU A 1 105 ? -12.030 -34.126 -6.936 1.00 65.75 105 GLU A C 1
ATOM 864 O O . GLU A 1 105 ? -12.438 -35.256 -7.204 1.00 65.75 105 GLU A O 1
ATOM 869 N N . THR A 1 106 ? -11.256 -33.902 -5.880 1.00 68.38 106 THR A N 1
ATOM 870 C CA . THR A 1 106 ? -10.599 -34.938 -5.062 1.00 68.38 106 THR A CA 1
ATOM 871 C C . THR A 1 106 ? -10.961 -34.861 -3.579 1.00 68.38 106 THR A C 1
ATOM 873 O O . THR A 1 106 ? -10.956 -35.886 -2.894 1.00 68.38 106 THR A O 1
ATOM 876 N N . GLY A 1 107 ? -11.326 -33.680 -3.073 1.00 69.31 107 GLY A N 1
ATOM 877 C CA . GLY A 1 107 ? -11.511 -33.419 -1.645 1.00 69.31 107 GLY A CA 1
ATOM 878 C C . GLY A 1 107 ? -12.606 -34.255 -0.967 1.00 69.31 107 GLY A C 1
ATOM 879 O O . GLY A 1 107 ? -13.663 -34.551 -1.537 1.00 69.31 107 GLY A O 1
ATOM 880 N N . VAL A 1 108 ? -12.358 -34.625 0.293 1.00 71.06 108 VAL A N 1
ATOM 881 C CA . VAL A 1 108 ? -13.271 -35.395 1.158 1.00 71.06 108 VAL A CA 1
ATOM 882 C C . VAL A 1 108 ? -13.752 -34.498 2.296 1.00 71.06 108 VAL A C 1
ATOM 884 O O . VAL A 1 108 ? -12.935 -33.925 3.012 1.00 71.06 108 VAL A O 1
ATOM 887 N N . VAL A 1 109 ? -15.068 -34.402 2.509 1.00 70.62 109 VAL A N 1
ATOM 888 C CA . VAL A 1 109 ? -15.645 -33.624 3.623 1.00 70.62 109 VAL A CA 1
ATOM 889 C C . VAL A 1 109 ? -16.465 -34.529 4.533 1.00 70.62 109 VAL A C 1
ATOM 891 O O . VAL A 1 109 ? -17.545 -34.991 4.156 1.00 70.62 109 VAL A O 1
ATOM 894 N N . ALA A 1 110 ? -15.965 -34.759 5.746 1.00 69.25 110 ALA A N 1
ATOM 895 C CA . ALA A 1 110 ? -16.655 -35.507 6.794 1.00 69.25 110 ALA A CA 1
ATOM 896 C C . ALA A 1 110 ? -17.634 -34.616 7.579 1.00 69.25 110 ALA A C 1
ATOM 898 O O . ALA A 1 110 ? -17.389 -33.421 7.766 1.00 69.25 110 ALA A O 1
ATOM 899 N N . LYS A 1 111 ? -18.723 -35.206 8.090 1.00 62.03 111 LYS A N 1
ATOM 900 C CA . LYS A 1 111 ? -19.610 -34.563 9.073 1.00 62.03 111 LYS A CA 1
ATOM 901 C C . LYS A 1 111 ? -19.555 -35.310 10.399 1.00 62.03 111 LYS A C 1
ATOM 903 O O . LYS A 1 111 ? -19.909 -36.484 10.450 1.00 62.03 111 LYS A O 1
ATOM 908 N N . ILE A 1 112 ? -19.180 -34.616 11.473 1.00 54.81 112 ILE A N 1
ATOM 909 C CA . ILE A 1 112 ? -19.131 -35.184 12.826 1.00 54.81 112 ILE A CA 1
ATOM 910 C C . ILE A 1 112 ? -20.144 -34.444 13.710 1.00 54.81 112 ILE A C 1
ATOM 912 O O . ILE A 1 112 ? -20.079 -33.223 13.871 1.00 54.81 112 ILE A O 1
ATOM 916 N N . GLY A 1 113 ? -21.114 -35.189 14.246 1.00 58.03 113 GLY A N 1
ATOM 917 C CA . GLY A 1 113 ? -22.233 -34.675 15.042 1.00 58.03 113 GLY A CA 1
ATOM 918 C C . GLY A 1 113 ? -23.516 -35.490 14.838 1.00 58.03 113 GLY A C 1
ATOM 919 O O . GLY A 1 113 ? -23.539 -36.450 14.073 1.00 58.03 113 GLY A O 1
ATOM 920 N N . SER A 1 114 ? -24.609 -35.085 15.486 1.00 47.41 114 SER A N 1
ATOM 921 C CA . SER A 1 114 ? -25.921 -35.764 15.452 1.00 47.41 114 SER A CA 1
ATOM 922 C C . SER A 1 114 ? -26.725 -35.567 14.153 1.00 47.41 114 SER A C 1
ATOM 924 O O . SER A 1 114 ? -27.909 -35.890 14.099 1.00 47.41 114 SER A O 1
ATOM 926 N N . GLY A 1 115 ? -26.117 -34.989 13.112 1.00 47.56 115 GLY A N 1
ATOM 927 C CA . GLY A 1 115 ? -26.789 -34.590 11.869 1.00 47.56 115 GLY A CA 1
ATOM 928 C C . GLY A 1 115 ? -27.571 -33.270 11.950 1.00 47.56 115 GLY A C 1
ATOM 929 O O . GLY A 1 115 ? -27.954 -32.740 10.908 1.00 47.56 115 GLY A O 1
ATOM 930 N N . LEU A 1 116 ? -27.754 -32.710 13.150 1.00 38.97 116 LEU A N 1
ATOM 931 C CA . LEU A 1 116 ? -28.376 -31.404 13.397 1.00 38.97 116 LEU A CA 1
ATOM 932 C C . LEU A 1 116 ? -27.325 -30.374 13.863 1.00 38.97 116 LEU A C 1
ATOM 934 O O . LEU A 1 116 ? -26.292 -30.774 14.403 1.00 38.97 116 LEU A O 1
ATOM 938 N N . PRO A 1 117 ? -27.544 -29.058 13.665 1.00 35.41 117 PRO A N 1
ATOM 939 C CA . PRO A 1 117 ? -26.640 -28.027 14.175 1.00 35.41 117 PRO A CA 1
ATOM 940 C C . PRO A 1 117 ? -26.590 -27.984 15.718 1.00 35.41 117 PRO A C 1
ATOM 942 O O . PRO A 1 117 ? -27.627 -28.185 16.353 1.00 35.41 117 PRO A O 1
ATOM 945 N N . PRO A 1 118 ? -25.436 -27.647 16.328 1.00 37.81 118 PRO A N 1
ATOM 946 C CA . PRO A 1 118 ? -24.138 -27.429 15.688 1.00 37.81 118 PRO A CA 1
ATOM 947 C C . PRO A 1 118 ? -23.470 -28.753 15.276 1.00 37.81 118 PRO A C 1
ATOM 949 O O . PRO A 1 118 ? -23.456 -29.720 16.034 1.00 37.81 118 PRO A O 1
ATOM 952 N N . PHE A 1 119 ? -22.866 -28.779 14.086 1.00 32.75 119 PHE A N 1
ATOM 953 C CA . PHE A 1 119 ? -22.037 -29.890 13.609 1.00 32.75 119 PHE A CA 1
ATOM 954 C C . PHE A 1 119 ? -20.653 -29.375 13.210 1.00 32.75 119 PHE A C 1
ATOM 956 O O . PHE A 1 119 ? -20.523 -28.243 12.744 1.00 32.75 119 PHE A O 1
ATOM 963 N N . VAL A 1 120 ? -19.625 -30.212 13.357 1.00 35.41 120 VAL A N 1
ATOM 964 C CA . VAL A 1 120 ? -18.265 -29.877 12.917 1.00 35.41 120 VAL A CA 1
ATOM 965 C C . VAL A 1 120 ? -18.051 -30.442 11.515 1.00 35.41 120 VAL A C 1
ATOM 967 O O . VAL A 1 120 ? -18.273 -31.632 11.269 1.00 35.41 120 VAL A O 1
ATOM 970 N N . ALA A 1 121 ? -17.631 -29.578 10.592 1.00 32.81 121 ALA A N 1
ATOM 971 C CA . ALA A 1 121 ? -17.141 -29.961 9.275 1.00 32.81 121 ALA A CA 1
ATOM 972 C C . ALA A 1 121 ? -15.611 -29.891 9.280 1.00 32.81 121 ALA A C 1
ATOM 974 O O . ALA A 1 121 ? -15.044 -28.895 9.726 1.00 32.81 121 ALA A O 1
ATOM 975 N N . LEU A 1 122 ? -14.956 -30.943 8.789 1.00 33.22 122 LEU A N 1
ATOM 976 C CA . LEU A 1 122 ? -13.501 -31.013 8.673 1.00 33.22 122 LEU A CA 1
ATOM 977 C C . LEU A 1 122 ? -13.113 -31.211 7.203 1.00 33.22 122 LEU A C 1
ATOM 979 O O . LEU A 1 122 ? -13.681 -32.065 6.516 1.00 33.22 122 LEU A O 1
ATOM 983 N N . ARG A 1 123 ? -12.135 -30.420 6.758 1.00 36.09 123 ARG A N 1
ATOM 984 C CA . ARG A 1 123 ? -11.385 -30.534 5.500 1.00 36.09 123 ARG A CA 1
ATOM 985 C C . ARG A 1 123 ? -9.900 -30.484 5.867 1.00 36.09 123 ARG A C 1
ATOM 987 O O . ARG A 1 123 ? -9.539 -29.792 6.818 1.00 36.09 123 ARG A O 1
ATOM 994 N N . ALA A 1 124 ? -9.071 -31.207 5.127 1.00 40.53 124 ALA A N 1
ATOM 995 C CA . ALA A 1 124 ? -7.622 -31.058 5.144 1.00 40.53 124 ALA A CA 1
ATOM 996 C C . ALA A 1 124 ? -7.166 -30.734 3.718 1.00 40.53 124 ALA A C 1
ATOM 998 O O . ALA A 1 124 ? -7.635 -31.382 2.784 1.00 40.53 124 ALA A O 1
ATOM 999 N N . ASP A 1 125 ? -6.281 -29.748 3.590 1.00 31.97 125 ASP A N 1
ATOM 1000 C CA . ASP A 1 125 ? -5.543 -29.425 2.364 1.00 31.97 125 ASP A CA 1
ATOM 1001 C C . ASP A 1 125 ? -4.095 -29.901 2.534 1.00 31.97 125 ASP A C 1
ATOM 1003 O O . ASP A 1 125 ? -3.611 -30.004 3.668 1.00 31.97 125 ASP A O 1
ATOM 1007 N N . MET A 1 126 ? -3.461 -30.344 1.444 1.00 38.56 126 MET A N 1
ATOM 1008 C CA . MET A 1 126 ? -2.414 -31.377 1.523 1.00 38.56 126 MET A CA 1
ATOM 1009 C C . MET A 1 126 ? -1.236 -31.167 0.553 1.00 38.56 126 MET A C 1
ATOM 1011 O O . MET A 1 126 ? -0.564 -32.125 0.173 1.00 38.56 126 MET A O 1
ATOM 1015 N N . ASP A 1 127 ? -0.963 -29.909 0.208 1.00 39.25 127 ASP A N 1
ATOM 1016 C CA . ASP A 1 127 ? 0.020 -29.500 -0.802 1.00 39.25 127 ASP A CA 1
ATOM 1017 C C . ASP A 1 127 ? 1.421 -29.178 -0.243 1.00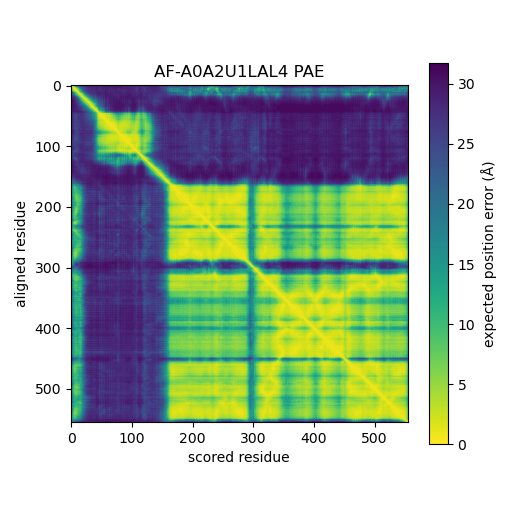 39.25 127 ASP A C 1
ATOM 1019 O O . ASP A 1 127 ? 1.620 -28.994 0.961 1.00 39.25 127 ASP A O 1
ATOM 1023 N N . ALA A 1 128 ? 2.405 -29.050 -1.142 1.00 30.34 128 ALA A N 1
ATOM 1024 C CA . ALA A 1 128 ? 3.740 -28.524 -0.847 1.00 30.34 128 ALA A CA 1
ATOM 1025 C C . ALA A 1 128 ? 4.319 -27.756 -2.053 1.00 30.34 128 ALA A C 1
ATOM 1027 O O . ALA A 1 128 ? 4.185 -28.203 -3.192 1.00 30.34 128 ALA A O 1
ATOM 1028 N N . LEU A 1 129 ? 4.997 -26.625 -1.809 1.00 28.27 129 LEU A N 1
ATOM 1029 C CA . LEU A 1 129 ? 5.568 -25.745 -2.845 1.00 28.27 129 LEU A CA 1
ATOM 1030 C C . LEU A 1 129 ? 7.017 -25.292 -2.520 1.00 28.27 129 LEU A C 1
ATOM 1032 O O . LEU A 1 129 ? 7.432 -25.386 -1.362 1.00 28.27 129 LEU A O 1
ATOM 1036 N N . PRO A 1 130 ? 7.818 -24.839 -3.515 1.00 28.44 130 PRO A N 1
ATOM 1037 C CA . PRO A 1 130 ? 9.258 -24.572 -3.360 1.00 28.44 130 PRO A CA 1
ATOM 1038 C C . PRO A 1 130 ? 9.596 -23.149 -2.862 1.00 28.44 130 PRO A C 1
ATOM 1040 O O . PRO A 1 130 ? 8.770 -22.245 -2.920 1.00 28.44 130 PRO A O 1
ATOM 1043 N N . ILE A 1 131 ? 10.841 -22.935 -2.410 1.00 28.64 131 ILE A N 1
ATOM 1044 C CA . ILE A 1 131 ? 11.301 -21.722 -1.694 1.00 28.64 131 ILE A CA 1
ATOM 1045 C C . ILE A 1 131 ? 12.605 -21.173 -2.313 1.00 28.64 131 ILE A C 1
ATOM 1047 O O . ILE A 1 131 ? 13.443 -21.996 -2.677 1.00 28.64 131 ILE A O 1
ATOM 1051 N N . GLN A 1 132 ? 12.792 -19.832 -2.328 1.00 27.64 132 GLN A N 1
ATOM 1052 C CA . GLN A 1 132 ? 14.048 -19.025 -2.156 1.00 27.64 132 GLN A CA 1
ATOM 1053 C C . GLN A 1 132 ? 14.118 -17.780 -3.079 1.00 27.64 132 GLN A C 1
ATOM 1055 O O . GLN A 1 132 ? 13.754 -17.889 -4.242 1.00 27.64 132 GLN A O 1
ATOM 1060 N N . THR A 1 133 ? 14.659 -16.596 -2.720 1.00 28.00 133 THR A N 1
ATOM 1061 C CA . THR A 1 133 ? 14.774 -15.828 -1.440 1.00 28.00 133 THR A CA 1
ATOM 1062 C C . THR A 1 133 ? 15.097 -14.340 -1.769 1.00 28.00 133 THR A C 1
ATOM 1064 O O . THR A 1 133 ? 15.496 -14.045 -2.891 1.00 28.00 133 THR A O 1
ATOM 1067 N N . SER A 1 134 ? 14.939 -13.399 -0.820 1.00 35.22 134 SER A N 1
ATOM 1068 C CA . SER A 1 134 ? 15.072 -11.925 -1.008 1.00 35.22 134 SER A CA 1
ATOM 1069 C C . SER A 1 134 ? 16.537 -11.383 -0.962 1.00 35.22 134 SER A C 1
ATOM 1071 O O . SER A 1 134 ? 17.462 -12.187 -0.882 1.00 35.22 134 SER A O 1
ATOM 1073 N N . ARG A 1 135 ? 16.886 -10.074 -1.072 1.00 32.09 135 ARG A N 1
ATOM 1074 C CA . ARG A 1 135 ? 16.475 -8.868 -0.280 1.00 32.09 135 ARG A CA 1
ATOM 1075 C C . ARG A 1 135 ? 16.769 -7.513 -1.006 1.00 32.09 135 ARG A C 1
ATOM 1077 O O . ARG A 1 135 ? 16.909 -7.513 -2.221 1.00 32.09 135 ARG A O 1
ATOM 1084 N N . ALA A 1 136 ? 16.799 -6.357 -0.307 1.00 28.78 136 ALA A N 1
ATOM 1085 C CA . ALA A 1 136 ? 16.724 -4.987 -0.890 1.00 28.78 136 ALA A CA 1
ATOM 1086 C C . ALA A 1 136 ? 17.454 -3.868 -0.067 1.00 28.78 136 ALA A C 1
ATOM 1088 O O . ALA A 1 136 ? 18.103 -4.203 0.920 1.00 28.78 136 ALA A O 1
ATOM 1089 N N . GLN A 1 137 ? 17.230 -2.570 -0.412 1.00 30.78 137 GLN A N 1
ATOM 1090 C CA . GLN A 1 137 ? 17.575 -1.283 0.303 1.00 30.78 137 GLN A CA 1
ATOM 1091 C C . GLN A 1 137 ? 18.940 -0.621 -0.114 1.00 30.78 137 GLN A C 1
ATOM 1093 O O . GLN A 1 137 ? 19.804 -1.348 -0.583 1.00 30.78 137 GLN A O 1
ATOM 1098 N N . SER A 1 138 ? 19.238 0.710 -0.059 1.00 30.19 138 SER A N 1
ATOM 1099 C CA . SER A 1 138 ? 18.690 1.872 0.707 1.00 30.19 138 SER A CA 1
ATOM 1100 C C . SER A 1 138 ? 18.914 3.326 0.085 1.00 30.19 138 SER A C 1
ATOM 1102 O O . SER A 1 138 ? 19.382 3.439 -1.046 1.00 30.19 138 SER A O 1
ATOM 1104 N N . SER A 1 139 ? 18.552 4.435 0.792 1.00 28.73 139 SER A N 1
ATOM 1105 C CA . SER A 1 139 ? 18.533 5.913 0.475 1.00 28.73 139 SER A CA 1
ATOM 1106 C C . SER A 1 139 ? 19.092 6.830 1.636 1.00 28.73 139 SER A C 1
ATOM 1108 O O . SER A 1 139 ? 19.861 6.307 2.440 1.00 28.73 139 SER A O 1
ATOM 1110 N N . SER A 1 140 ? 18.920 8.170 1.853 1.00 28.62 140 SER A N 1
ATOM 1111 C CA . SER A 1 140 ? 17.779 9.169 1.950 1.00 28.62 140 SER A CA 1
ATOM 1112 C C . SER A 1 140 ? 18.337 10.640 2.143 1.00 28.62 140 SER A C 1
ATOM 1114 O O . SER A 1 140 ? 19.456 10.837 1.684 1.00 28.62 140 SER A O 1
ATOM 1116 N N . TYR A 1 141 ? 17.792 11.737 2.761 1.00 24.27 141 TYR A N 1
ATOM 1117 C CA . TYR A 1 141 ? 16.583 12.173 3.552 1.00 24.27 141 TYR A CA 1
ATOM 1118 C C . TYR A 1 141 ? 16.489 13.749 3.615 1.00 24.27 141 TYR A C 1
ATOM 1120 O O . TYR A 1 141 ? 17.490 14.406 3.344 1.00 24.27 141 TYR A O 1
ATOM 1128 N N . SER A 1 142 ? 15.393 14.336 4.161 1.00 26.28 142 SER A N 1
ATOM 1129 C CA . SER A 1 142 ? 15.284 15.701 4.798 1.00 26.28 142 SER A CA 1
ATOM 1130 C C . SER A 1 142 ? 15.261 16.988 3.917 1.00 26.28 142 SER A C 1
ATOM 1132 O O . SER A 1 142 ? 15.768 16.979 2.805 1.00 26.28 142 SER A O 1
ATOM 1134 N N . SER A 1 143 ? 14.889 18.187 4.422 1.00 23.47 143 SER A N 1
ATOM 1135 C CA . SER A 1 143 ? 13.553 18.723 4.830 1.00 23.47 143 SER A CA 1
ATOM 1136 C C . SER A 1 143 ? 13.623 20.245 5.155 1.00 23.47 143 SER A C 1
ATOM 1138 O O . SER A 1 143 ? 14.670 20.706 5.615 1.00 23.47 143 SER A O 1
ATOM 1140 N N . LYS A 1 144 ? 12.527 21.019 4.961 1.00 24.39 144 LYS A N 1
ATOM 1141 C CA . LYS A 1 144 ? 12.105 22.210 5.766 1.00 24.39 144 LYS A CA 1
ATOM 1142 C C . LYS A 1 144 ? 10.778 22.842 5.283 1.00 24.39 144 LYS A C 1
ATOM 1144 O O . LYS A 1 144 ? 10.232 22.416 4.274 1.00 24.39 144 LYS A O 1
ATOM 1149 N N . THR A 1 145 ? 10.239 23.792 6.057 1.00 23.48 145 THR A N 1
ATOM 1150 C CA . THR A 1 145 ? 8.801 24.144 6.149 1.00 23.48 145 THR A CA 1
ATOM 1151 C C . THR A 1 145 ? 8.486 25.641 5.971 1.00 23.48 145 THR A C 1
ATOM 1153 O O . THR A 1 145 ? 9.389 26.476 6.020 1.00 23.48 145 THR A O 1
ATOM 1156 N N . ASN A 1 146 ? 7.193 25.989 5.838 1.00 22.36 146 ASN A N 1
ATOM 1157 C CA . ASN A 1 146 ? 6.629 27.269 6.304 1.00 22.36 146 ASN A CA 1
ATOM 1158 C C . ASN A 1 146 ? 5.096 27.194 6.523 1.00 22.36 146 ASN A C 1
ATOM 1160 O O . ASN A 1 146 ? 4.452 26.263 6.045 1.00 22.36 146 ASN A O 1
ATOM 1164 N N . HIS A 1 147 ? 4.540 28.149 7.279 1.00 24.83 147 HIS A N 1
ATOM 1165 C CA . HIS A 1 147 ? 3.139 28.194 7.750 1.00 24.83 147 HIS A CA 1
ATOM 1166 C C . HIS A 1 147 ? 2.154 28.870 6.778 1.00 24.83 147 HIS A C 1
ATOM 1168 O O . HIS A 1 147 ? 2.575 29.695 5.974 1.00 24.83 147 HIS A O 1
ATOM 1174 N N . HIS A 1 148 ? 0.846 28.651 6.991 1.00 24.30 148 HIS A N 1
ATOM 1175 C CA . HIS A 1 148 ? -0.148 29.736 7.119 1.00 24.30 148 HIS A CA 1
ATOM 1176 C C . HIS A 1 148 ? -1.399 29.282 7.909 1.00 24.30 148 HIS A C 1
ATOM 1178 O O . HIS A 1 148 ? -1.730 28.098 7.907 1.00 24.30 148 HIS A O 1
ATOM 1184 N N . ASP A 1 149 ? -2.064 30.220 8.596 1.00 24.95 149 ASP A N 1
ATOM 1185 C CA . ASP A 1 149 ? -3.375 30.047 9.252 1.00 24.95 149 ASP A CA 1
ATOM 1186 C C . ASP A 1 149 ? -4.535 30.322 8.283 1.00 24.95 149 ASP A C 1
ATOM 1188 O O . ASP A 1 149 ? -4.428 31.230 7.460 1.00 24.95 149 ASP A O 1
ATOM 1192 N N . GLU A 1 150 ? -5.693 29.689 8.507 1.00 24.73 150 GLU A N 1
ATOM 1193 C CA . GLU A 1 150 ? -6.986 30.386 8.407 1.00 24.73 150 GLU A CA 1
ATOM 1194 C C . GLU A 1 150 ? -8.060 29.725 9.296 1.00 24.73 150 GLU A C 1
ATOM 1196 O O . GLU A 1 150 ? -7.870 28.618 9.803 1.00 24.73 150 GLU A O 1
ATOM 1201 N N . THR A 1 151 ? -9.169 30.426 9.570 1.00 26.77 151 THR A N 1
ATOM 1202 C CA . THR A 1 151 ? -10.158 30.021 10.593 1.00 26.77 151 THR A CA 1
ATOM 1203 C C . THR A 1 151 ? -11.589 29.975 10.062 1.00 26.77 151 THR A C 1
ATOM 1205 O O . THR A 1 151 ? -12.049 30.898 9.396 1.00 26.77 151 THR A O 1
ATOM 1208 N N . THR A 1 152 ? -12.331 28.929 10.432 1.00 26.38 152 THR A N 1
ATOM 1209 C CA . THR A 1 152 ? -13.793 28.839 10.272 1.00 26.38 152 THR A CA 1
ATOM 1210 C C . THR A 1 152 ? -14.440 28.334 11.564 1.00 26.38 152 THR A C 1
ATOM 1212 O O . THR A 1 152 ? -13.809 27.650 12.372 1.00 26.38 152 THR A O 1
ATOM 1215 N N . SER A 1 153 ? -15.683 28.746 11.820 1.00 26.78 153 SER A N 1
ATOM 1216 C CA . SER A 1 153 ? -16.353 28.570 13.112 1.00 26.78 153 SER A CA 1
ATOM 1217 C C . SER A 1 153 ? -17.150 27.265 13.213 1.00 26.78 153 SER A C 1
ATOM 1219 O O . SER A 1 153 ? -17.907 26.898 12.315 1.00 26.78 153 SER A O 1
ATOM 1221 N N . LEU A 1 154 ? -17.024 26.584 14.355 1.00 29.16 154 LEU A N 1
ATOM 1222 C CA . LEU A 1 154 ? -17.815 25.400 14.704 1.00 29.16 154 LEU A CA 1
ATOM 1223 C C . LEU A 1 154 ? -19.002 25.761 15.611 1.00 29.16 154 LEU A C 1
ATOM 1225 O O . LEU A 1 154 ? -18.991 26.762 16.325 1.00 29.16 154 LEU A O 1
ATOM 1229 N N . ASN A 1 155 ? -20.052 24.940 15.550 1.00 28.09 155 ASN A N 1
ATOM 1230 C CA . ASN A 1 155 ? -21.317 25.166 16.248 1.00 28.09 155 ASN A CA 1
ATOM 1231 C C . ASN A 1 155 ? -21.258 24.600 17.690 1.00 28.09 155 ASN A C 1
ATOM 1233 O O . ASN A 1 155 ? -21.132 23.378 17.837 1.00 28.09 155 ASN A O 1
ATOM 1237 N N . PRO A 1 156 ? -21.371 25.432 18.748 1.00 28.14 156 PRO A N 1
ATOM 1238 C CA . PRO A 1 156 ? -21.040 25.041 20.126 1.00 28.14 156 PRO A CA 1
ATOM 1239 C C . PRO A 1 156 ? -21.952 23.964 20.737 1.00 28.14 156 PRO A C 1
ATOM 1241 O O . PRO A 1 156 ? -21.576 23.325 21.716 1.00 28.14 156 PRO A O 1
ATOM 1244 N N . PHE A 1 157 ? -23.127 23.690 20.158 1.00 24.56 157 PHE A N 1
ATOM 1245 C CA . PHE A 1 157 ? -24.001 22.611 20.643 1.00 24.56 157 PHE A CA 1
ATOM 1246 C C . PHE A 1 157 ? -23.409 21.198 20.478 1.00 24.56 157 PHE A C 1
ATOM 1248 O O . PHE A 1 157 ? -23.831 20.285 21.185 1.00 24.56 157 PHE A O 1
ATOM 1255 N N . LEU A 1 158 ? -22.426 21.005 19.589 1.00 35.19 158 LEU A N 1
ATOM 1256 C CA . LEU A 1 158 ? -21.788 19.698 19.371 1.00 35.19 158 LEU A CA 1
ATOM 1257 C C . LEU A 1 158 ? -20.693 19.375 20.403 1.00 35.19 158 LEU A C 1
ATOM 1259 O O . LEU A 1 158 ? -20.417 18.204 20.662 1.00 35.19 158 LEU A O 1
ATOM 1263 N N . GLU A 1 159 ? -20.064 20.384 21.010 1.00 36.84 159 GLU A N 1
ATOM 1264 C CA . GLU A 1 159 ? -18.879 20.197 21.862 1.00 36.84 159 GLU A CA 1
ATOM 1265 C C . GLU A 1 159 ? -19.193 19.383 23.129 1.00 36.84 159 GLU A C 1
ATOM 1267 O O . GLU A 1 159 ? -18.423 18.500 23.514 1.00 36.84 159 GLU A O 1
ATOM 1272 N N . HIS A 1 160 ? -20.368 19.605 23.727 1.00 33.53 160 HIS A N 1
ATOM 1273 C CA . HIS A 1 160 ? -20.789 18.909 24.945 1.00 33.53 160 HIS A CA 1
ATOM 1274 C C . HIS A 1 160 ? -21.099 17.414 24.753 1.00 33.53 160 HIS A C 1
ATOM 1276 O O . HIS A 1 160 ? -20.908 16.652 25.697 1.00 33.53 160 HIS A O 1
ATOM 1282 N N . GLN A 1 161 ? -21.529 16.971 23.563 1.00 42.53 161 GLN A N 1
ATOM 1283 C CA . GLN A 1 161 ? -21.693 15.537 23.267 1.00 42.53 161 GLN A CA 1
ATOM 1284 C C . GLN A 1 161 ? -20.362 14.882 22.873 1.00 42.53 161 GLN A C 1
ATOM 1286 O O . GLN A 1 161 ? -20.045 13.781 23.330 1.00 42.53 161 GLN A O 1
ATOM 1291 N N . ASN A 1 162 ? -19.553 15.574 22.065 1.00 51.75 162 ASN A N 1
ATOM 1292 C CA . ASN A 1 162 ? -18.280 15.045 21.572 1.00 51.75 162 ASN A CA 1
ATOM 1293 C C . ASN A 1 162 ? -17.291 14.734 22.704 1.00 51.75 162 ASN A C 1
ATOM 1295 O O . ASN A 1 162 ? -16.577 13.739 22.619 1.00 51.75 162 ASN A O 1
ATOM 1299 N N . CYS A 1 163 ? -17.279 15.533 23.777 1.00 51.66 163 CYS A N 1
ATOM 1300 C CA . CYS A 1 163 ? -16.426 15.288 24.941 1.00 51.66 163 CYS A CA 1
ATOM 1301 C C . CYS A 1 163 ? -16.729 13.925 25.599 1.00 51.66 163 CYS A C 1
ATOM 1303 O O . CYS A 1 163 ? -15.833 13.097 25.755 1.00 51.66 163 CYS A O 1
ATOM 1305 N N . SER A 1 164 ? -18.006 13.623 25.876 1.00 69.19 164 SER A N 1
ATOM 1306 C CA . SER A 1 164 ? -18.386 12.333 26.472 1.00 69.19 164 SER A CA 1
ATOM 1307 C C . SER A 1 164 ? -18.127 11.139 25.549 1.00 69.19 164 SER A C 1
ATOM 1309 O O . SER A 1 164 ? -17.772 10.064 26.027 1.00 69.19 164 SER A O 1
ATOM 1311 N N . LEU A 1 165 ? -18.279 11.323 24.233 1.00 72.00 165 LEU A N 1
ATOM 1312 C CA . LEU A 1 165 ? -18.037 10.278 23.236 1.00 72.00 165 LEU A CA 1
ATOM 1313 C C . LEU A 1 165 ? -16.540 9.970 23.070 1.00 72.00 165 LEU A C 1
ATOM 1315 O O . LEU A 1 165 ? -16.157 8.801 23.094 1.00 72.00 165 LEU A O 1
ATOM 1319 N N . LYS A 1 166 ? -15.701 11.011 22.949 1.00 78.12 166 LYS A N 1
ATOM 1320 C CA . LYS A 1 166 ? -14.231 10.918 22.957 1.00 78.12 166 LYS A CA 1
ATOM 1321 C C . LYS A 1 166 ? -13.772 10.082 24.146 1.00 78.12 166 LYS A C 1
ATOM 1323 O O . LYS A 1 166 ? -13.089 9.074 23.969 1.00 78.12 166 LYS A O 1
ATOM 1328 N N . ASP A 1 167 ? -14.159 10.509 25.345 1.00 80.69 167 ASP A N 1
ATOM 1329 C CA . ASP A 1 167 ? -13.674 9.915 26.587 1.00 80.69 167 ASP A CA 1
ATOM 1330 C C . ASP A 1 167 ? -14.179 8.476 26.748 1.00 80.69 167 ASP A C 1
ATOM 1332 O O . ASP A 1 167 ? -13.464 7.630 27.285 1.00 80.69 167 ASP A O 1
ATOM 1336 N N . TYR A 1 168 ? -15.369 8.154 26.223 1.00 83.56 168 TYR A N 1
ATOM 1337 C CA . TYR A 1 168 ? -15.874 6.784 26.205 1.00 83.56 168 TYR A CA 1
ATOM 1338 C C . TYR A 1 168 ? -15.119 5.890 25.209 1.00 83.56 168 TYR A C 1
ATOM 1340 O O . TYR A 1 168 ? -14.644 4.829 25.613 1.00 83.56 168 TYR A O 1
ATOM 1348 N N . ILE A 1 169 ? -14.906 6.322 23.959 1.00 85.88 169 ILE A N 1
ATOM 1349 C CA . ILE A 1 169 ? -14.110 5.576 22.962 1.00 85.88 169 ILE A CA 1
ATOM 1350 C C . ILE A 1 169 ? -12.680 5.344 23.473 1.00 85.88 169 ILE A C 1
ATOM 1352 O O . ILE A 1 169 ? -12.196 4.209 23.456 1.00 85.88 169 ILE A O 1
ATOM 1356 N N . LEU A 1 170 ? -12.026 6.388 23.997 1.00 86.62 170 LEU A N 1
ATOM 1357 C CA . LEU A 1 170 ? -10.699 6.280 24.606 1.00 86.62 170 LEU A CA 1
ATOM 1358 C C . LEU A 1 170 ? -10.699 5.307 25.789 1.00 86.62 170 LEU A C 1
ATOM 1360 O O . LEU A 1 170 ? -9.796 4.477 25.877 1.00 86.62 170 LEU A O 1
ATOM 1364 N N . LYS A 1 171 ? -11.706 5.354 26.669 1.00 88.50 171 LYS A N 1
ATOM 1365 C CA . LYS A 1 171 ? -11.833 4.435 27.809 1.00 88.50 171 LYS A CA 1
ATOM 1366 C C . LYS A 1 171 ? -12.039 2.979 27.384 1.00 88.50 171 LYS A C 1
ATOM 1368 O O . LYS A 1 171 ? -11.498 2.096 28.041 1.00 88.50 171 LYS A O 1
ATOM 1373 N N . LEU A 1 172 ? -12.804 2.711 26.323 1.00 87.56 172 LEU A N 1
ATOM 1374 C CA . LEU A 1 172 ? -13.028 1.348 25.826 1.00 87.56 172 LEU A CA 1
ATOM 1375 C C . LEU A 1 172 ? -11.774 0.771 25.149 1.00 87.56 172 LEU A C 1
ATOM 1377 O O . LEU A 1 172 ? -11.445 -0.396 25.374 1.00 87.56 172 LEU A O 1
ATOM 1381 N N . ALA A 1 173 ? -11.049 1.588 24.378 1.00 83.50 173 ALA A N 1
ATOM 1382 C CA . ALA A 1 173 ? -9.805 1.191 23.717 1.00 83.50 173 ALA A CA 1
ATOM 1383 C C . ALA A 1 173 ? -8.635 1.007 24.705 1.00 83.50 173 ALA A C 1
ATOM 1385 O O . ALA A 1 173 ? -7.908 0.020 24.623 1.00 83.50 173 ALA A O 1
ATOM 1386 N N . ASN A 1 174 ? -8.479 1.923 25.670 1.00 87.75 174 ASN A N 1
ATOM 1387 C CA . ASN A 1 174 ? -7.425 1.878 26.693 1.00 87.75 174 ASN A CA 1
ATOM 1388 C C . ASN A 1 174 ? -7.790 1.022 27.921 1.00 87.75 174 ASN A C 1
ATOM 1390 O O . ASN A 1 174 ? -7.009 0.955 28.870 1.00 87.75 174 ASN A O 1
ATOM 1394 N N . HIS A 1 175 ? -8.955 0.362 27.940 1.00 90.62 175 HIS A N 1
ATOM 1395 C CA . HIS A 1 175 ? -9.263 -0.621 28.979 1.00 90.62 175 HIS A CA 1
ATOM 1396 C C . HIS A 1 175 ? -8.210 -1.734 28.952 1.00 90.62 175 HIS A C 1
ATOM 1398 O O . HIS A 1 175 ? -7.874 -2.210 27.869 1.00 90.62 175 HIS A O 1
ATOM 1404 N N . VAL A 1 176 ? -7.717 -2.176 30.113 1.00 88.44 176 VAL A N 1
ATOM 1405 C CA . VAL A 1 176 ? -6.606 -3.147 30.211 1.00 88.44 176 VAL A CA 1
ATOM 1406 C C . VAL A 1 176 ? -6.910 -4.409 29.389 1.00 88.44 176 VAL A C 1
ATOM 1408 O O . VAL A 1 176 ? -6.198 -4.700 28.434 1.00 88.44 176 VAL A O 1
ATOM 1411 N N . ASP A 1 177 ? -8.068 -5.038 29.615 1.00 91.25 177 ASP A N 1
ATOM 1412 C CA . ASP A 1 177 ? -8.560 -6.210 28.863 1.00 91.25 177 ASP A CA 1
ATOM 1413 C C . ASP A 1 177 ? -8.768 -5.986 27.344 1.00 91.25 177 ASP A C 1
ATOM 1415 O O . ASP A 1 177 ? -9.057 -6.928 26.599 1.00 91.25 177 ASP A O 1
ATOM 1419 N N . THR A 1 178 ? -8.717 -4.741 26.864 1.00 84.88 178 THR A N 1
ATOM 1420 C CA . THR A 1 178 ? -8.747 -4.395 25.434 1.00 84.88 178 THR A CA 1
ATOM 1421 C C . THR A 1 178 ? -7.346 -4.131 24.912 1.00 84.88 178 THR A C 1
ATOM 1423 O O . THR A 1 178 ? -6.975 -4.763 23.929 1.00 84.88 178 THR A O 1
ATOM 1426 N N . SER A 1 179 ? -6.557 -3.300 25.593 1.00 88.75 179 SER A N 1
ATOM 1427 C CA . SER A 1 179 ? -5.155 -3.030 25.258 1.00 88.75 179 SER A CA 1
ATOM 1428 C C . SER A 1 179 ? -4.330 -4.320 25.220 1.00 88.75 179 SER A C 1
ATOM 1430 O O . SER A 1 179 ? -3.734 -4.643 24.193 1.00 88.75 179 SER A O 1
ATOM 1432 N N . ASP A 1 180 ? -4.389 -5.135 26.275 1.00 94.31 180 ASP A N 1
ATOM 1433 C CA . ASP A 1 180 ? -3.640 -6.391 26.358 1.00 94.31 180 ASP A CA 1
ATOM 1434 C C . ASP A 1 180 ? -4.139 -7.421 25.337 1.00 94.31 180 ASP A C 1
ATOM 1436 O O . ASP A 1 180 ? -3.345 -8.173 24.779 1.00 94.31 180 ASP A O 1
ATOM 1440 N N . TRP A 1 181 ? -5.439 -7.452 25.028 1.00 96.06 181 TRP A N 1
ATOM 1441 C CA . TRP A 1 181 ? -5.969 -8.318 23.968 1.00 96.06 181 TRP A CA 1
ATOM 1442 C C . TRP A 1 181 ? -5.492 -7.876 22.576 1.00 96.06 181 TRP A C 1
ATOM 1444 O O . TRP A 1 181 ? -5.053 -8.725 21.804 1.00 96.06 181 TRP A O 1
ATOM 1454 N N . ILE A 1 182 ? -5.478 -6.570 22.277 1.00 92.25 182 ILE A N 1
ATOM 1455 C CA . ILE A 1 182 ? -4.921 -6.020 21.028 1.00 92.25 182 ILE A CA 1
ATOM 1456 C C . ILE A 1 182 ? -3.435 -6.389 20.907 1.00 92.25 182 ILE A C 1
ATOM 1458 O O . ILE A 1 182 ? -3.021 -6.931 19.882 1.00 92.25 182 ILE A O 1
ATOM 1462 N N . LYS A 1 183 ? -2.640 -6.172 21.965 1.00 95.56 183 LYS A N 1
ATOM 1463 C CA . LYS A 1 183 ? -1.212 -6.533 21.999 1.00 95.56 183 LYS A CA 1
ATOM 1464 C C . LYS A 1 183 ? -1.000 -8.035 21.787 1.00 95.56 183 LYS A C 1
ATOM 1466 O O . LYS A 1 183 ? -0.182 -8.425 20.959 1.00 95.56 183 LYS A O 1
ATOM 1471 N N . ASN A 1 184 ? -1.772 -8.885 22.465 1.00 97.31 184 ASN A N 1
ATOM 1472 C CA . ASN A 1 184 ? -1.677 -10.339 22.312 1.00 97.31 184 ASN A CA 1
ATOM 1473 C C . ASN A 1 184 ? -2.084 -10.828 20.911 1.00 97.31 184 ASN A C 1
ATOM 1475 O O . ASN A 1 184 ? -1.426 -11.720 20.385 1.00 97.31 184 ASN A O 1
ATOM 1479 N N . ILE A 1 185 ? -3.104 -10.240 20.272 1.00 94.44 185 ILE A N 1
ATOM 1480 C CA . ILE A 1 185 ? -3.464 -10.563 18.878 1.00 94.44 185 ILE A CA 1
ATOM 1481 C C . ILE A 1 185 ? -2.365 -10.118 17.908 1.00 94.44 185 ILE A C 1
ATOM 1483 O O . ILE A 1 185 ? -1.960 -10.903 17.052 1.00 94.44 185 ILE A O 1
ATOM 1487 N N . ARG A 1 186 ? -1.818 -8.907 18.085 1.00 97.06 186 ARG A N 1
ATOM 1488 C CA . ARG A 1 186 ? -0.670 -8.411 17.309 1.00 97.06 186 ARG A CA 1
ATOM 1489 C C . ARG A 1 186 ? 0.520 -9.375 17.393 1.00 97.06 186 ARG A C 1
ATOM 1491 O O . ARG A 1 186 ? 1.127 -9.680 16.374 1.00 97.06 186 ARG A O 1
ATOM 1498 N N . ARG A 1 187 ? 0.821 -9.896 18.587 1.00 97.81 187 ARG A N 1
ATOM 1499 C CA . ARG A 1 187 ? 1.901 -10.871 18.829 1.00 97.81 187 ARG A CA 1
ATOM 1500 C C . ARG A 1 187 ? 1.600 -12.257 18.238 1.00 97.81 187 ARG A C 1
ATOM 1502 O O . ARG A 1 187 ? 2.467 -12.810 17.575 1.00 97.81 187 ARG A O 1
ATOM 1509 N N . ASP A 1 188 ? 0.380 -12.788 18.398 1.00 97.69 188 ASP A N 1
ATOM 1510 C CA . ASP A 1 188 ? -0.067 -14.071 17.803 1.00 97.69 188 ASP A CA 1
ATOM 1511 C C . ASP A 1 188 ? 0.133 -14.082 16.273 1.00 97.69 188 ASP A C 1
ATOM 1513 O O . ASP A 1 188 ? 0.548 -15.095 15.700 1.00 97.69 188 ASP A O 1
ATOM 1517 N N . ILE A 1 189 ? -0.105 -12.937 15.621 1.00 93.75 189 ILE A N 1
ATOM 1518 C CA . ILE A 1 189 ? 0.148 -12.713 14.191 1.00 93.75 189 ILE A CA 1
ATOM 1519 C C . ILE A 1 1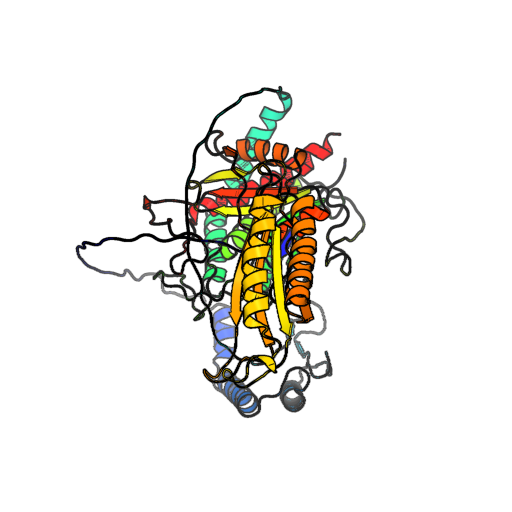89 ? 1.655 -12.533 13.918 1.00 93.75 189 ILE A C 1
ATOM 1521 O O . ILE A 1 189 ? 2.205 -13.263 13.097 1.00 93.75 189 ILE A O 1
ATOM 1525 N N . HIS A 1 190 ? 2.352 -11.644 14.641 1.00 96.38 190 HIS A N 1
ATOM 1526 C CA . HIS A 1 190 ? 3.777 -11.354 14.405 1.00 96.38 190 HIS A CA 1
ATOM 1527 C C . HIS A 1 190 ? 4.705 -12.568 14.553 1.00 96.38 190 HIS A C 1
ATOM 1529 O O . HIS A 1 190 ? 5.693 -12.681 13.832 1.00 96.38 190 HIS A O 1
ATOM 1535 N N . GLU A 1 191 ? 4.377 -13.495 15.452 1.00 97.69 191 GLU A N 1
ATOM 1536 C CA . GLU A 1 191 ? 5.112 -14.748 15.627 1.00 97.69 191 GLU A CA 1
ATOM 1537 C C . GLU A 1 191 ? 4.975 -15.711 14.431 1.00 97.69 191 GLU A C 1
ATOM 1539 O O . GLU A 1 191 ? 5.793 -16.618 14.288 1.00 97.69 191 GLU A O 1
ATOM 1544 N N . HIS A 1 192 ? 3.952 -15.559 13.582 1.00 97.56 192 HIS A N 1
ATOM 1545 C CA . HIS A 1 192 ? 3.634 -16.503 12.502 1.00 97.56 192 HIS A CA 1
ATOM 1546 C C . HIS A 1 192 ? 3.283 -15.785 11.179 1.00 97.56 192 HIS A C 1
ATOM 1548 O O . HIS A 1 192 ? 2.170 -15.954 10.676 1.00 97.56 192 HIS A O 1
ATOM 1554 N N . PRO A 1 193 ? 4.212 -14.989 10.618 1.00 89.62 193 PRO A N 1
ATOM 1555 C CA . PRO A 1 193 ? 3.968 -14.169 9.436 1.00 89.62 193 PRO A CA 1
ATOM 1556 C C . PRO A 1 193 ? 3.747 -15.005 8.168 1.00 89.62 193 PRO A C 1
ATOM 1558 O O . PRO A 1 193 ? 4.525 -15.908 7.848 1.00 89.62 193 PRO A O 1
ATOM 1561 N N . GLU A 1 194 ? 2.722 -14.640 7.404 1.00 84.69 194 GLU A N 1
ATOM 1562 C CA . GLU A 1 194 ? 2.328 -15.249 6.127 1.00 84.69 194 GLU A CA 1
ATOM 1563 C C . GLU A 1 194 ? 2.520 -14.231 4.993 1.00 84.69 194 GLU A C 1
ATOM 1565 O O . GLU A 1 194 ? 2.331 -13.037 5.213 1.00 84.69 194 GLU A O 1
ATOM 1570 N N . LEU A 1 195 ? 2.948 -14.657 3.798 1.00 76.50 195 LEU A N 1
ATOM 1571 C CA . LEU A 1 195 ? 3.145 -13.715 2.687 1.00 76.50 195 LEU A CA 1
ATOM 1572 C C . LEU A 1 195 ? 1.805 -13.327 2.054 1.00 76.50 195 LEU A C 1
ATOM 1574 O O . LEU A 1 195 ? 0.792 -13.984 2.288 1.00 76.50 195 LEU A O 1
ATOM 1578 N N . ALA A 1 196 ? 1.841 -12.301 1.199 1.00 66.12 196 ALA A N 1
ATOM 1579 C CA . ALA A 1 196 ? 0.739 -11.949 0.308 1.00 66.12 196 ALA A CA 1
ATOM 1580 C C . ALA A 1 196 ? 0.111 -13.204 -0.335 1.00 66.12 196 ALA A C 1
ATOM 1582 O O . ALA A 1 196 ? 0.830 -14.002 -0.941 1.00 66.12 196 ALA A O 1
ATOM 1583 N N . PHE A 1 197 ? -1.215 -13.340 -0.228 1.00 63.47 197 PHE A N 1
ATOM 1584 C CA . PHE A 1 197 ? -2.031 -14.473 -0.708 1.00 63.47 197 PHE A CA 1
ATOM 1585 C C . PHE A 1 197 ? -1.877 -15.797 0.080 1.00 63.47 197 PHE A C 1
ATOM 1587 O O . PHE A 1 197 ? -2.569 -16.769 -0.221 1.00 63.47 197 PHE A O 1
ATOM 1594 N N . GLU A 1 198 ? -1.035 -15.861 1.118 1.00 76.44 198 GLU A N 1
ATOM 1595 C CA . GLU A 1 198 ? -0.831 -17.055 1.959 1.00 76.44 198 GLU A CA 1
ATOM 1596 C C . GLU A 1 198 ? -1.487 -16.959 3.356 1.00 76.44 198 GLU A C 1
ATOM 1598 O O . GLU A 1 198 ? -1.322 -17.872 4.163 1.00 76.44 198 GLU A O 1
ATOM 1603 N N . GLU A 1 199 ? -2.212 -15.882 3.683 1.00 79.50 199 GLU A N 1
ATOM 1604 C CA . GLU A 1 199 ? -2.599 -15.480 5.053 1.00 79.50 199 GLU A CA 1
ATOM 1605 C C . GLU A 1 199 ? -3.742 -16.295 5.700 1.00 79.50 199 GLU A C 1
ATOM 1607 O O . GLU A 1 199 ? -4.655 -15.761 6.341 1.00 79.50 199 GLU A O 1
ATOM 1612 N N . ILE A 1 200 ? -3.729 -17.615 5.529 1.00 86.94 200 ILE A N 1
ATOM 1613 C CA . ILE A 1 200 ? -4.780 -18.539 5.967 1.00 86.94 200 ILE A CA 1
ATOM 1614 C C . ILE A 1 200 ? -4.913 -18.569 7.500 1.00 86.94 200 ILE A C 1
ATOM 1616 O O . ILE A 1 200 ? -6.036 -18.578 8.021 1.00 86.94 200 ILE A O 1
ATOM 1620 N N . ARG A 1 201 ? -3.801 -18.560 8.245 1.00 93.19 201 ARG A N 1
ATOM 1621 C CA . ARG A 1 201 ? -3.772 -18.539 9.717 1.00 93.19 201 ARG A CA 1
ATOM 1622 C C . ARG A 1 201 ? -4.222 -17.186 10.254 1.00 93.19 201 ARG A C 1
ATOM 1624 O O . ARG A 1 201 ? -5.039 -17.150 11.173 1.00 93.19 201 ARG A O 1
ATOM 1631 N N . THR A 1 202 ? -3.739 -16.095 9.674 1.00 78.88 202 THR A N 1
ATOM 1632 C CA . THR A 1 202 ? -4.059 -14.718 10.077 1.00 78.88 202 THR A CA 1
ATOM 1633 C C . THR A 1 202 ? -5.535 -14.416 9.819 1.00 78.88 202 THR A C 1
ATOM 1635 O O . THR A 1 202 ? -6.257 -13.999 10.728 1.00 78.88 202 THR A O 1
ATOM 1638 N N . SER A 1 203 ? -6.043 -14.792 8.643 1.00 78.69 203 SER A N 1
ATOM 1639 C CA . SER A 1 203 ? -7.474 -14.807 8.316 1.00 78.69 203 SER A CA 1
ATOM 1640 C C . SER A 1 203 ? -8.294 -15.661 9.298 1.00 78.69 203 SER A C 1
ATOM 1642 O O . SER A 1 203 ? -9.366 -15.253 9.753 1.00 78.69 203 SER A O 1
ATOM 1644 N N . SER A 1 204 ? -7.782 -16.829 9.703 1.00 92.81 204 SER A N 1
ATOM 1645 C CA . SER A 1 204 ? -8.421 -17.686 10.715 1.00 92.81 204 SER A CA 1
ATOM 1646 C C . SER A 1 204 ? -8.464 -17.045 12.110 1.00 92.81 204 SER A C 1
ATOM 1648 O O . SER A 1 204 ? -9.481 -17.157 12.795 1.00 92.81 204 SER A O 1
ATOM 1650 N N . ILE A 1 205 ? -7.418 -16.315 12.520 1.00 92.31 205 ILE A N 1
ATOM 1651 C CA . ILE A 1 205 ? -7.395 -15.515 13.758 1.00 92.31 205 ILE A CA 1
ATOM 1652 C C . ILE A 1 205 ? -8.463 -14.424 13.711 1.00 92.31 205 ILE A C 1
ATOM 1654 O O . ILE A 1 205 ? -9.273 -14.326 14.631 1.00 92.31 205 ILE A O 1
ATOM 1658 N N . ILE A 1 206 ? -8.507 -13.648 12.627 1.00 86.62 206 ILE A N 1
ATOM 1659 C CA . ILE A 1 206 ? -9.484 -12.571 12.430 1.00 86.62 206 ILE A CA 1
ATOM 1660 C C . ILE A 1 206 ? -10.908 -13.122 12.561 1.00 86.62 206 ILE A C 1
ATOM 1662 O O . ILE A 1 206 ? -11.689 -12.634 13.376 1.00 86.62 206 ILE A O 1
ATOM 1666 N N . ARG A 1 207 ? -11.228 -14.196 11.828 1.00 94.38 207 ARG A N 1
ATOM 1667 C CA . ARG A 1 207 ? -12.538 -14.865 11.888 1.00 94.38 207 ARG A CA 1
ATOM 1668 C C . ARG A 1 207 ? -12.875 -15.366 13.293 1.00 94.38 207 ARG A C 1
ATOM 1670 O O . ARG A 1 207 ? -13.942 -15.045 13.803 1.00 94.38 207 ARG A O 1
ATOM 1677 N N . ARG A 1 208 ? -11.935 -16.045 13.960 1.00 96.44 208 ARG A N 1
ATOM 1678 C CA . ARG A 1 208 ? -12.062 -16.527 15.348 1.00 96.44 208 ARG A CA 1
ATOM 1679 C C . ARG A 1 208 ? -12.392 -15.403 16.335 1.00 96.44 208 ARG A C 1
ATOM 1681 O O . ARG A 1 208 ? -13.201 -15.610 17.237 1.00 96.44 208 ARG A O 1
ATOM 1688 N N . GLU A 1 209 ? -11.775 -14.230 16.202 1.00 92.94 209 GLU A N 1
ATOM 1689 C CA . GLU A 1 209 ? -12.080 -13.090 17.072 1.00 92.94 209 GLU A CA 1
ATOM 1690 C C . GLU A 1 209 ? -13.426 -12.423 16.726 1.00 92.94 209 GLU A C 1
ATOM 1692 O O . GLU A 1 209 ? -14.160 -12.032 17.634 1.00 92.94 209 GLU A O 1
ATOM 1697 N N . LEU A 1 210 ? -13.801 -12.350 15.445 1.00 87.50 210 LEU A N 1
ATOM 1698 C CA . LEU A 1 210 ? -15.119 -11.863 15.009 1.00 87.50 210 LEU A CA 1
ATOM 1699 C C . LEU A 1 210 ? -16.261 -12.778 15.487 1.00 87.50 210 LEU A C 1
ATOM 1701 O O . LEU A 1 210 ? -17.271 -12.277 15.985 1.00 87.50 210 LEU A O 1
ATOM 1705 N N . ASP A 1 211 ? -16.070 -14.101 15.432 1.00 92.19 211 ASP A N 1
ATOM 1706 C CA . ASP A 1 211 ? -16.998 -15.103 15.971 1.00 92.19 211 ASP A CA 1
ATOM 1707 C C . ASP A 1 211 ? -17.198 -14.918 17.489 1.00 92.19 211 ASP A C 1
ATOM 1709 O O . ASP A 1 211 ? -18.336 -14.850 17.960 1.00 92.19 211 ASP A O 1
ATOM 1713 N N . LYS A 1 212 ? -16.114 -14.729 18.264 1.00 93.38 212 LYS A N 1
ATOM 1714 C CA . LYS A 1 212 ? -16.198 -14.399 19.707 1.00 93.38 212 LYS A CA 1
ATOM 1715 C C . LYS A 1 212 ? -16.986 -13.114 19.974 1.00 93.38 212 LYS A C 1
ATOM 1717 O O . LYS A 1 212 ? -17.692 -13.032 20.976 1.00 93.38 212 LYS A O 1
ATOM 1722 N N . MET A 1 213 ? -16.858 -12.112 19.104 1.00 87.50 213 MET A N 1
ATOM 1723 C CA . MET A 1 213 ? -17.577 -10.837 19.206 1.00 87.50 213 MET A CA 1
ATOM 1724 C C . MET A 1 213 ? -19.011 -10.894 18.648 1.00 87.50 213 MET A C 1
ATOM 1726 O O . MET A 1 213 ? -19.732 -9.901 18.736 1.00 87.50 213 MET A O 1
ATOM 1730 N N . SER A 1 214 ? -19.447 -12.033 18.089 1.00 90.19 214 SER A N 1
ATOM 1731 C CA . SER A 1 214 ? -20.732 -12.170 17.382 1.00 90.19 214 SER A CA 1
ATOM 1732 C C . SER A 1 214 ? -20.912 -11.109 16.283 1.00 90.19 214 SER A C 1
ATOM 1734 O O . SER A 1 214 ? -21.952 -10.450 16.181 1.00 90.19 214 SER A O 1
ATOM 1736 N N . ILE A 1 215 ? -19.861 -10.917 15.479 1.00 81.12 215 ILE A N 1
ATOM 1737 C CA . ILE A 1 215 ? -19.838 -10.025 14.315 1.00 81.12 215 ILE A CA 1
ATOM 1738 C C . ILE A 1 215 ? -19.894 -10.884 13.049 1.00 81.12 215 ILE A C 1
ATOM 1740 O O . ILE A 1 215 ? -19.026 -11.723 12.822 1.00 81.12 215 ILE A O 1
ATOM 1744 N N . GLY A 1 216 ? -20.904 -10.659 12.206 1.00 81.31 216 GLY A N 1
ATOM 1745 C CA . GLY A 1 216 ? -21.039 -11.369 10.935 1.00 81.31 216 GLY A CA 1
ATOM 1746 C C . GLY A 1 216 ? -19.959 -10.955 9.934 1.00 81.31 216 GLY A C 1
ATOM 1747 O O . GLY A 1 216 ? -19.680 -9.765 9.770 1.00 81.31 216 GLY A O 1
ATOM 1748 N N . TYR A 1 217 ? -19.372 -11.929 9.239 1.00 83.25 217 TYR A N 1
ATOM 1749 C CA . TYR A 1 217 ? -18.342 -11.701 8.226 1.00 83.25 217 TYR A CA 1
ATOM 1750 C C . TYR A 1 217 ? -18.552 -12.544 6.967 1.00 83.25 217 TYR A C 1
ATOM 1752 O O . TYR A 1 217 ? -19.283 -13.536 6.974 1.00 83.25 217 TYR A O 1
ATOM 1760 N N . ARG A 1 218 ? -17.867 -12.162 5.885 1.00 81.44 218 ARG A N 1
ATOM 1761 C CA . ARG A 1 218 ? -17.685 -12.982 4.688 1.00 81.44 218 ARG A CA 1
ATOM 1762 C C . ARG A 1 218 ? -16.216 -13.351 4.515 1.00 81.44 218 ARG A C 1
ATOM 1764 O O . ARG A 1 218 ? -15.333 -12.513 4.684 1.00 81.44 218 ARG A O 1
ATOM 1771 N N . TRP A 1 219 ? -15.997 -14.613 4.167 1.00 82.88 219 TRP A N 1
ATOM 1772 C CA . TRP A 1 219 ? -14.717 -15.204 3.794 1.00 82.88 219 TRP A CA 1
ATOM 1773 C C . TRP A 1 219 ? -14.983 -16.461 2.937 1.00 82.88 219 TRP A C 1
ATOM 1775 O O . TRP A 1 219 ? -15.976 -17.147 3.206 1.00 82.88 219 TRP A O 1
ATOM 1785 N N . PRO A 1 220 ? -14.130 -16.795 1.953 1.00 79.50 220 PRO A N 1
ATOM 1786 C CA . PRO A 1 220 ? -13.033 -15.973 1.436 1.00 79.50 220 PRO A CA 1
ATOM 1787 C C . PRO A 1 220 ? -13.536 -14.737 0.673 1.00 79.50 220 PRO A C 1
ATOM 1789 O O . PRO A 1 220 ? -14.662 -14.714 0.172 1.00 79.50 220 PRO A O 1
ATOM 1792 N N . VAL A 1 221 ? -12.700 -13.699 0.607 1.00 66.88 221 VAL A N 1
ATOM 1793 C CA . VAL A 1 221 ? -12.860 -12.508 -0.247 1.00 66.88 221 VAL A CA 1
ATOM 1794 C C . VAL A 1 221 ? -11.480 -12.190 -0.804 1.00 66.88 221 VAL A C 1
ATOM 1796 O O . VAL A 1 221 ? -10.588 -11.904 -0.014 1.00 66.88 221 VAL A O 1
ATOM 1799 N N . ALA A 1 222 ? -11.292 -12.265 -2.127 1.00 66.56 222 ALA A N 1
ATOM 1800 C CA . ALA A 1 222 ? -9.951 -12.274 -2.732 1.00 66.56 222 ALA A CA 1
ATOM 1801 C C . ALA A 1 222 ? -8.989 -13.248 -2.001 1.00 66.56 222 ALA A C 1
ATOM 1803 O O . ALA A 1 222 ? -8.011 -12.840 -1.382 1.00 66.56 222 ALA A O 1
ATOM 1804 N N . GLU A 1 223 ? -9.330 -14.542 -2.056 1.00 75.31 223 GLU A N 1
ATOM 1805 C CA . GLU A 1 223 ? -8.588 -15.681 -1.478 1.00 75.31 223 GLU A CA 1
ATOM 1806 C C . GLU A 1 223 ? -8.502 -15.693 0.059 1.00 75.31 223 GLU A C 1
ATOM 1808 O O . GLU A 1 223 ? -9.180 -16.502 0.695 1.00 75.31 223 GLU A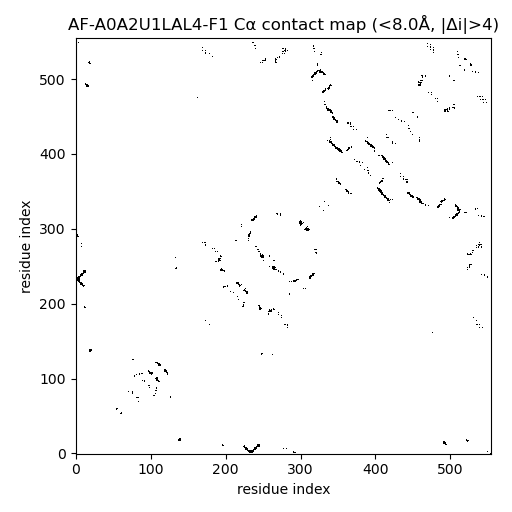 O 1
ATOM 1813 N N . THR A 1 224 ? -7.726 -14.808 0.680 1.00 73.00 224 THR A N 1
ATOM 1814 C CA . THR A 1 224 ? -7.453 -14.841 2.129 1.00 73.00 224 THR A CA 1
ATOM 1815 C C . THR A 1 224 ? -8.260 -13.808 2.917 1.00 73.00 224 THR A C 1
ATOM 1817 O O . THR A 1 224 ? -8.585 -14.044 4.088 1.00 73.00 224 THR A O 1
ATOM 1820 N N . GLY A 1 225 ? -8.639 -12.699 2.273 1.00 72.12 225 GLY A N 1
ATOM 1821 C CA . GLY A 1 225 ? -9.267 -11.530 2.889 1.00 72.12 225 GLY A CA 1
ATOM 1822 C C . GLY A 1 225 ? -10.582 -11.810 3.621 1.00 72.12 225 GLY A C 1
ATOM 1823 O O . GLY A 1 225 ? -11.388 -12.663 3.232 1.00 72.12 225 GLY A O 1
ATOM 1824 N N . VAL A 1 226 ? -10.808 -11.055 4.698 1.00 77.94 226 VAL A N 1
ATOM 1825 C CA . VAL A 1 226 ? -12.001 -11.144 5.554 1.00 77.94 226 VAL A CA 1
ATOM 1826 C C . VAL A 1 226 ? -12.715 -9.802 5.550 1.00 77.94 226 VAL A C 1
ATOM 1828 O O . VAL A 1 226 ? -12.081 -8.758 5.721 1.00 77.94 226 VAL A O 1
ATOM 1831 N N . VAL A 1 227 ? -14.044 -9.822 5.409 1.00 80.69 227 VAL A N 1
ATOM 1832 C CA . VAL A 1 227 ? -14.856 -8.608 5.550 1.00 80.69 227 VAL A CA 1
ATOM 1833 C C . VAL A 1 227 ? -15.954 -8.778 6.583 1.00 80.69 227 VAL A C 1
ATOM 1835 O O . VAL A 1 227 ? -16.850 -9.599 6.399 1.00 80.69 227 VAL A O 1
ATOM 1838 N N . ALA A 1 228 ? -15.914 -7.971 7.641 1.00 79.62 228 ALA A N 1
ATOM 1839 C CA . ALA A 1 228 ? -16.894 -7.988 8.724 1.00 79.62 228 ALA A CA 1
ATOM 1840 C C . ALA A 1 228 ? -17.888 -6.820 8.634 1.00 79.62 228 ALA A C 1
ATOM 1842 O O . ALA A 1 228 ? -17.570 -5.765 8.085 1.00 79.62 228 ALA A O 1
ATOM 1843 N N . LYS A 1 229 ? -19.091 -7.007 9.190 1.00 79.69 229 LYS A N 1
ATOM 1844 C CA . LYS A 1 229 ? -20.183 -6.023 9.213 1.00 79.69 229 LYS A CA 1
ATOM 1845 C C . LYS A 1 229 ? -20.673 -5.805 10.652 1.00 79.69 229 LYS A C 1
ATOM 1847 O O . LYS A 1 229 ? -21.162 -6.742 11.278 1.00 79.69 229 LYS A O 1
ATOM 1852 N N . ILE A 1 230 ? -20.553 -4.575 11.162 1.00 76.12 230 ILE A N 1
ATOM 1853 C CA . ILE A 1 230 ? -21.027 -4.149 12.498 1.00 76.12 230 ILE A CA 1
ATOM 1854 C C . ILE A 1 230 ? -22.137 -3.104 12.336 1.00 76.12 230 ILE A C 1
ATOM 1856 O O . ILE A 1 230 ? -21.990 -2.194 11.519 1.00 76.12 230 ILE A O 1
ATOM 1860 N N . GLY A 1 231 ? -23.212 -3.195 13.125 1.00 72.38 231 GLY A N 1
ATOM 1861 C CA . GLY A 1 231 ? -24.363 -2.288 13.039 1.00 72.38 231 GLY A CA 1
ATOM 1862 C C . GLY A 1 231 ? -25.551 -2.864 12.261 1.00 72.38 231 GLY A C 1
ATOM 1863 O O . GLY A 1 231 ? -25.728 -4.075 12.162 1.00 72.38 231 GLY A O 1
ATOM 1864 N N . SER A 1 232 ? -26.394 -1.981 11.725 1.00 63.44 232 SER A N 1
ATOM 1865 C CA . SER A 1 232 ? -27.758 -2.311 11.274 1.00 63.44 232 SER A CA 1
ATOM 1866 C C . SER A 1 232 ? -27.860 -3.185 10.016 1.00 63.44 232 SER A C 1
ATOM 1868 O O . SER A 1 232 ? -28.894 -3.807 9.792 1.00 63.44 232 SER A O 1
ATOM 1870 N N . GLY A 1 233 ? -26.826 -3.207 9.170 1.00 63.03 233 GLY A N 1
ATOM 1871 C CA . GLY A 1 233 ? -26.889 -3.818 7.836 1.00 63.03 233 GLY A CA 1
ATOM 1872 C C . GLY A 1 233 ? -27.485 -2.927 6.739 1.00 63.03 233 GLY A C 1
ATOM 1873 O O . GLY A 1 233 ? -27.446 -3.331 5.580 1.00 63.03 233 GLY A O 1
ATOM 1874 N N . LEU A 1 234 ? -27.974 -1.728 7.075 1.00 58.75 234 LEU A N 1
ATOM 1875 C CA . LEU A 1 234 ? -28.540 -0.745 6.143 1.00 58.75 234 LEU A CA 1
ATOM 1876 C C . LEU A 1 234 ? -27.594 0.446 5.890 1.00 58.75 234 LEU A C 1
ATOM 1878 O O . LEU A 1 234 ? -26.699 0.683 6.706 1.00 58.75 234 LEU A O 1
ATOM 1882 N N . PRO A 1 235 ? -27.743 1.154 4.750 1.00 60.19 235 PRO A N 1
ATOM 1883 C CA . PRO A 1 235 ? -26.925 2.314 4.406 1.00 60.19 235 PRO A CA 1
ATOM 1884 C C . PRO A 1 235 ? -27.387 3.614 5.104 1.00 60.19 235 PRO A C 1
ATOM 1886 O O . PRO A 1 235 ? -28.574 3.759 5.426 1.00 60.19 235 PRO A O 1
AT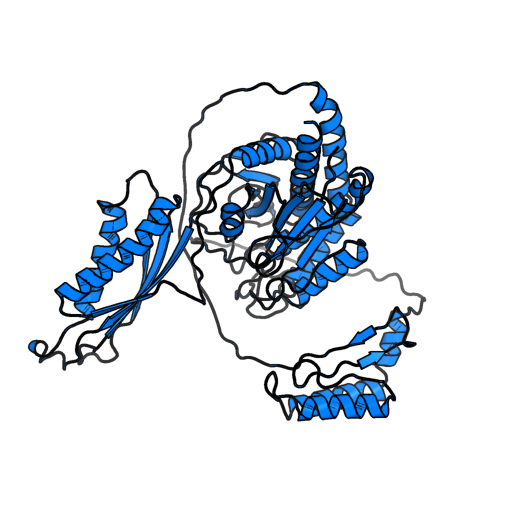OM 1889 N N . PRO A 1 236 ? -26.482 4.603 5.272 1.00 65.06 236 PRO A N 1
ATOM 1890 C CA . PRO A 1 236 ? -25.142 4.680 4.680 1.00 65.06 236 PRO A CA 1
ATOM 1891 C C . PRO A 1 236 ? -24.095 3.796 5.370 1.00 65.06 236 PRO A C 1
ATOM 1893 O O . PRO A 1 236 ? -24.083 3.627 6.591 1.00 65.06 236 PRO A O 1
ATOM 1896 N N . PHE A 1 237 ? -23.189 3.238 4.565 1.00 76.12 237 PHE A N 1
ATOM 1897 C CA . PHE A 1 237 ? -22.072 2.430 5.048 1.00 76.12 237 PHE A CA 1
ATOM 1898 C C . PHE A 1 237 ? -20.775 3.257 5.126 1.00 76.12 237 PHE A C 1
ATOM 1900 O O . PHE A 1 237 ? -20.533 4.153 4.313 1.00 76.12 237 PHE A O 1
ATOM 1907 N N . VAL A 1 238 ? -19.890 2.891 6.054 1.00 80.12 238 VAL A N 1
ATOM 1908 C CA . VAL A 1 238 ? -18.493 3.354 6.111 1.00 80.12 238 VAL A CA 1
ATOM 1909 C C . VAL A 1 238 ? -17.557 2.152 6.110 1.00 80.12 238 VAL A C 1
ATOM 1911 O O . VAL A 1 238 ? -17.822 1.168 6.798 1.00 80.12 238 VAL A O 1
ATOM 1914 N N . ALA A 1 239 ? -16.442 2.240 5.383 1.00 82.56 239 ALA A N 1
ATOM 1915 C CA . ALA A 1 239 ? -15.374 1.246 5.445 1.00 82.56 239 ALA A CA 1
ATOM 1916 C C . ALA A 1 239 ? -14.193 1.691 6.320 1.00 82.56 239 ALA A C 1
ATOM 1918 O O . ALA A 1 239 ? -13.780 2.852 6.314 1.00 82.56 239 ALA A O 1
ATOM 1919 N N . LEU A 1 240 ? -13.607 0.720 7.017 1.00 84.75 240 LEU A N 1
ATOM 1920 C CA . LEU A 1 240 ? -12.319 0.817 7.698 1.00 84.75 240 LEU A CA 1
ATOM 1921 C C . LEU A 1 240 ? -11.405 -0.270 7.118 1.00 84.75 240 LEU A C 1
ATOM 1923 O O . LEU A 1 240 ? -11.820 -1.428 7.090 1.00 84.75 240 LEU A O 1
ATOM 1927 N N . ARG A 1 241 ? -10.194 0.074 6.658 1.00 85.38 241 ARG A N 1
ATOM 1928 C CA . ARG A 1 241 ? -9.234 -0.895 6.091 1.00 85.38 241 ARG A CA 1
ATOM 1929 C C . ARG A 1 241 ? -7.989 -1.059 6.954 1.00 85.38 241 ARG A C 1
ATOM 1931 O O . ARG A 1 241 ? -7.414 -0.066 7.392 1.00 85.38 241 ARG A O 1
ATOM 1938 N N . ALA A 1 242 ? -7.566 -2.312 7.096 1.00 74.75 242 ALA A N 1
ATOM 1939 C CA . ALA A 1 242 ? -6.212 -2.719 7.444 1.00 74.75 242 ALA A CA 1
ATOM 1940 C C . ALA A 1 242 ? -5.706 -3.743 6.415 1.00 74.75 242 ALA A C 1
ATOM 1942 O O . ALA A 1 242 ? -6.485 -4.401 5.720 1.00 74.75 242 ALA A O 1
ATOM 1943 N N . ASP A 1 243 ? -4.395 -3.861 6.328 1.00 72.38 243 ASP A N 1
ATOM 1944 C CA . ASP A 1 243 ? -3.672 -4.897 5.598 1.00 72.38 243 ASP A CA 1
ATOM 1945 C C . ASP A 1 243 ? -3.191 -5.979 6.574 1.00 72.38 243 ASP A C 1
ATOM 1947 O O . ASP A 1 243 ? -3.163 -5.750 7.784 1.00 72.38 243 ASP A O 1
ATOM 1951 N N . MET A 1 244 ? -2.880 -7.178 6.071 1.00 79.56 244 MET A N 1
ATOM 1952 C CA . MET A 1 244 ? -2.499 -8.331 6.907 1.00 79.56 244 MET A CA 1
ATOM 1953 C C . MET A 1 244 ? -1.317 -9.162 6.394 1.00 79.56 244 MET A C 1
ATOM 1955 O O . MET A 1 244 ? -0.957 -10.134 7.051 1.00 79.56 244 MET A O 1
ATOM 1959 N N . ASP A 1 245 ? -0.719 -8.817 5.255 1.00 70.88 245 ASP A N 1
ATOM 1960 C CA . ASP A 1 245 ? 0.404 -9.562 4.677 1.00 70.88 245 ASP A CA 1
ATOM 1961 C C . ASP A 1 245 ? 1.732 -9.318 5.423 1.00 70.88 245 ASP A C 1
ATOM 1963 O O . ASP A 1 245 ? 1.929 -8.314 6.118 1.00 70.88 245 ASP A O 1
ATOM 1967 N N . ALA A 1 246 ? 2.668 -10.255 5.282 1.00 76.06 246 ALA A N 1
ATOM 1968 C CA . ALA A 1 246 ? 4.050 -10.130 5.726 1.00 76.06 246 ALA A CA 1
ATOM 1969 C C . ALA A 1 246 ? 5.031 -10.142 4.548 1.00 76.06 246 ALA A C 1
ATOM 1971 O O . ALA A 1 246 ? 4.728 -10.563 3.432 1.00 76.06 246 ALA A O 1
ATOM 1972 N N . LEU A 1 247 ? 6.266 -9.722 4.824 1.00 67.69 247 LEU A N 1
ATOM 1973 C CA . LEU A 1 247 ? 7.313 -9.595 3.817 1.00 67.69 247 LEU A CA 1
ATOM 1974 C C . LEU A 1 247 ? 8.317 -10.764 3.898 1.00 67.69 247 LEU A C 1
ATOM 1976 O O . LEU A 1 247 ? 8.571 -11.275 4.995 1.00 67.69 247 LEU A O 1
ATOM 1980 N N . PRO A 1 248 ? 8.953 -11.159 2.771 1.00 81.31 248 PRO A N 1
ATOM 1981 C CA . PRO A 1 248 ? 9.985 -12.202 2.717 1.00 81.31 248 PRO A CA 1
ATOM 1982 C C . PRO A 1 248 ? 11.314 -11.672 3.285 1.00 81.31 248 PRO A C 1
ATOM 1984 O O . PRO A 1 248 ? 12.275 -11.371 2.573 1.00 81.31 248 PRO A O 1
ATOM 1987 N N . ILE A 1 249 ? 11.329 -11.445 4.592 1.00 83.31 249 ILE A N 1
ATOM 1988 C CA . ILE A 1 249 ? 12.299 -10.660 5.346 1.00 83.31 249 ILE A CA 1
ATOM 1989 C C . ILE A 1 249 ? 12.632 -11.456 6.613 1.00 83.31 249 ILE A C 1
ATOM 1991 O O . ILE A 1 249 ? 11.796 -11.595 7.491 1.00 83.31 249 ILE A O 1
ATOM 1995 N N . GLN A 1 250 ? 13.859 -11.974 6.734 1.00 95.81 250 GLN A N 1
ATOM 1996 C CA . GLN A 1 250 ? 14.315 -12.603 7.982 1.00 95.81 250 GLN A CA 1
ATOM 1997 C C . GLN A 1 250 ? 14.441 -11.551 9.090 1.00 95.81 250 GLN A C 1
ATOM 1999 O O . GLN A 1 250 ? 15.247 -10.623 8.950 1.00 95.81 250 GLN A O 1
ATOM 2004 N N . GLU A 1 251 ? 13.707 -11.719 10.185 1.00 95.25 251 GLU A N 1
ATOM 2005 C CA . GLU A 1 251 ? 13.817 -10.884 11.383 1.00 95.25 251 GLU A CA 1
ATOM 2006 C C . GLU A 1 251 ? 15.149 -11.108 12.116 1.00 95.25 251 GLU A C 1
ATOM 2008 O O . GLU A 1 251 ? 15.587 -12.249 12.299 1.00 95.25 251 GLU A O 1
ATOM 2013 N N . LEU A 1 252 ? 15.780 -10.008 12.539 1.00 94.94 252 LEU A N 1
ATOM 2014 C CA . LEU A 1 252 ? 17.043 -9.964 13.290 1.00 94.94 252 LEU A CA 1
ATOM 2015 C C . LEU A 1 252 ? 16.909 -9.242 14.648 1.00 94.94 252 LEU A C 1
ATOM 2017 O O . LEU A 1 252 ? 17.916 -8.966 15.301 1.00 94.94 252 LEU A O 1
ATOM 2021 N N . VAL A 1 253 ? 15.684 -8.921 15.075 1.00 92.75 253 VAL A N 1
ATOM 2022 C CA . VAL A 1 253 ? 15.382 -8.512 16.456 1.00 92.75 253 VAL A CA 1
ATOM 2023 C C . VAL A 1 253 ? 15.330 -9.771 17.323 1.00 92.75 253 VAL A C 1
ATOM 2025 O O . VAL A 1 253 ? 14.693 -10.747 16.940 1.00 92.75 253 VAL A O 1
ATOM 2028 N N . GLU A 1 254 ? 15.961 -9.763 18.498 1.00 92.94 254 GLU A N 1
ATOM 2029 C CA . GLU A 1 254 ? 15.838 -10.857 19.472 1.00 92.94 254 GLU A CA 1
ATOM 2030 C C . GLU A 1 254 ? 14.907 -10.431 20.614 1.00 92.94 254 GLU A C 1
ATOM 2032 O O . GLU A 1 254 ? 15.267 -9.592 21.439 1.00 92.94 254 GLU A O 1
ATOM 2037 N N . TRP A 1 255 ? 13.692 -10.985 20.636 1.00 94.25 255 TRP A N 1
ATOM 2038 C CA . TRP A 1 255 ? 12.649 -10.705 21.628 1.00 94.25 255 TRP A CA 1
ATOM 2039 C C . TRP A 1 255 ? 11.640 -11.867 21.708 1.00 94.25 255 TRP A C 1
ATOM 2041 O O . TRP A 1 255 ? 11.663 -12.772 20.878 1.00 94.25 255 TRP A O 1
ATOM 2051 N N . GLU A 1 256 ? 10.764 -11.860 22.719 1.00 95.25 256 GLU A N 1
ATOM 2052 C CA . GLU A 1 256 ? 9.882 -12.995 23.059 1.00 95.25 256 GLU A CA 1
ATOM 2053 C C . GLU A 1 256 ? 8.929 -13.424 21.927 1.00 95.25 256 GLU A C 1
ATOM 2055 O O . GLU A 1 256 ? 8.733 -14.620 21.715 1.00 95.25 256 GLU A O 1
ATOM 2060 N N . HIS A 1 257 ? 8.379 -12.461 21.179 1.00 95.81 257 HIS A N 1
ATOM 2061 C CA . HIS A 1 257 ? 7.387 -12.695 20.118 1.00 95.81 257 HIS A CA 1
ATOM 2062 C C . HIS A 1 257 ? 7.946 -12.455 18.706 1.00 95.81 257 HIS A C 1
ATOM 2064 O O . HIS A 1 257 ? 7.210 -12.083 17.790 1.00 95.81 257 HIS A O 1
ATOM 2070 N N . LYS A 1 258 ? 9.256 -12.668 18.538 1.00 95.31 258 LYS A N 1
ATOM 2071 C CA . LYS A 1 258 ? 9.925 -12.742 17.234 1.00 95.31 258 LYS A CA 1
ATOM 2072 C C . LYS A 1 258 ? 9.212 -13.745 16.317 1.00 95.31 258 LYS A C 1
ATOM 2074 O O . LYS A 1 258 ? 8.722 -14.775 16.789 1.00 95.31 258 LYS A O 1
ATOM 2079 N N . SER A 1 259 ? 9.217 -13.480 15.012 1.00 97.06 259 SER A N 1
ATOM 2080 C CA . SER A 1 259 ? 8.813 -14.432 13.977 1.00 97.06 259 SER A CA 1
ATOM 2081 C C . SER A 1 259 ? 9.453 -15.805 14.198 1.00 97.06 259 SER A C 1
ATOM 2083 O O . SER A 1 259 ? 10.673 -15.947 14.320 1.00 97.06 259 SER A O 1
ATOM 2085 N N . LYS A 1 260 ? 8.598 -16.829 14.217 1.00 97.62 260 LYS A N 1
ATOM 2086 C CA . LYS A 1 260 ? 8.939 -18.254 14.341 1.00 97.62 260 LYS A CA 1
ATOM 2087 C C . LYS A 1 260 ? 8.992 -18.934 12.967 1.00 97.62 260 LYS A C 1
ATOM 2089 O O . LYS A 1 260 ? 9.078 -20.158 12.893 1.00 97.62 260 LYS A O 1
ATOM 2094 N N . ILE A 1 261 ? 8.914 -18.145 11.889 1.00 97.25 261 ILE A N 1
ATOM 2095 C CA . ILE A 1 261 ? 8.903 -18.589 10.494 1.00 97.25 261 ILE A CA 1
ATOM 2096 C C . ILE A 1 261 ? 10.118 -17.985 9.782 1.00 97.25 261 ILE A C 1
ATOM 2098 O O . ILE A 1 261 ? 10.134 -16.798 9.446 1.00 97.25 261 ILE A O 1
ATOM 2102 N N . ASP A 1 262 ? 11.141 -18.810 9.554 1.00 95.38 262 ASP A N 1
ATOM 2103 C CA . ASP A 1 262 ? 12.380 -18.383 8.899 1.00 95.38 262 ASP A CA 1
ATOM 2104 C C . ASP A 1 262 ? 12.099 -17.702 7.549 1.00 95.38 262 ASP A C 1
ATOM 2106 O O . ASP A 1 262 ? 11.320 -18.173 6.718 1.00 95.38 262 ASP A O 1
ATOM 2110 N N . GLY A 1 263 ? 12.752 -16.563 7.329 1.00 92.00 263 GLY A N 1
ATOM 2111 C CA . GLY A 1 263 ? 12.619 -15.766 6.115 1.00 92.00 263 GLY A CA 1
ATOM 2112 C C . GLY A 1 263 ? 11.333 -14.939 5.981 1.00 92.00 263 GLY A C 1
ATOM 2113 O O . GLY A 1 263 ? 11.194 -14.291 4.945 1.00 92.00 263 GLY A O 1
ATOM 2114 N N . LYS A 1 264 ? 10.426 -14.906 6.972 1.00 90.00 264 LYS A N 1
ATOM 2115 C CA . LYS A 1 264 ? 9.198 -14.080 6.955 1.00 90.00 264 LYS A CA 1
ATOM 2116 C C . LYS A 1 264 ? 9.105 -13.158 8.186 1.00 90.00 264 LYS A C 1
ATOM 2118 O O . LYS A 1 264 ? 9.476 -13.561 9.287 1.00 90.00 264 LYS A O 1
ATOM 2123 N N . MET A 1 265 ? 8.597 -11.930 8.010 1.00 91.00 265 MET A N 1
ATOM 2124 C CA . MET A 1 265 ? 8.434 -10.920 9.078 1.00 91.00 265 MET A CA 1
ATOM 2125 C C . MET A 1 265 ? 7.412 -9.837 8.686 1.00 91.00 265 MET A C 1
ATOM 2127 O O . MET A 1 265 ? 7.457 -9.323 7.564 1.00 91.00 265 MET A O 1
ATOM 2131 N N . HIS A 1 266 ? 6.564 -9.388 9.621 1.00 86.06 266 HIS A N 1
ATOM 2132 C CA . HIS A 1 266 ? 5.755 -8.168 9.439 1.00 86.06 266 HIS A CA 1
ATOM 2133 C C . HIS A 1 266 ? 6.602 -6.902 9.647 1.00 86.06 266 HIS A C 1
ATOM 2135 O O . HIS A 1 266 ? 6.441 -6.150 10.606 1.00 86.06 266 HIS A O 1
ATOM 2141 N N . ALA A 1 267 ? 7.518 -6.640 8.715 1.00 85.25 267 ALA A N 1
ATOM 2142 C CA . ALA A 1 267 ? 8.388 -5.465 8.762 1.00 85.25 267 ALA A CA 1
ATOM 2143 C C . ALA A 1 267 ? 7.709 -4.155 8.299 1.00 85.25 267 ALA A C 1
ATOM 2145 O O . ALA A 1 267 ? 8.399 -3.154 8.111 1.00 85.25 267 ALA A O 1
ATOM 2146 N N . CYS A 1 268 ? 6.387 -4.148 8.088 1.00 78.38 268 CYS A N 1
ATOM 2147 C CA . CYS A 1 268 ? 5.608 -2.954 7.732 1.00 78.38 268 CYS A CA 1
ATOM 2148 C C . CYS A 1 268 ? 4.453 -2.640 8.709 1.00 78.38 268 CYS A C 1
ATOM 2150 O O . CYS A 1 268 ? 3.782 -1.626 8.553 1.00 78.38 268 CYS A O 1
ATOM 2152 N N . GLY A 1 269 ? 4.258 -3.459 9.752 1.00 84.62 269 GLY A N 1
ATOM 2153 C CA . GLY A 1 269 ? 3.271 -3.197 10.808 1.00 84.62 269 GLY A CA 1
ATOM 2154 C C . GLY A 1 269 ? 1.852 -3.699 10.524 1.00 84.62 269 GLY A C 1
ATOM 2155 O O . GLY A 1 269 ? 0.946 -3.388 11.290 1.00 84.62 269 GLY A O 1
ATOM 2156 N N . HIS A 1 270 ? 1.638 -4.486 9.466 1.00 78.81 270 HIS A N 1
ATOM 2157 C CA . HIS A 1 270 ? 0.315 -5.013 9.102 1.00 78.81 270 HIS A CA 1
ATOM 2158 C C . HIS A 1 270 ? -0.292 -5.884 10.230 1.00 78.81 270 HIS A C 1
ATOM 2160 O O . HIS A 1 270 ? -1.477 -5.785 10.532 1.00 78.81 270 HIS A O 1
ATOM 2166 N N . ASP A 1 271 ? 0.538 -6.629 10.972 1.00 87.69 271 ASP A N 1
ATOM 2167 C CA . ASP A 1 271 ? 0.181 -7.317 12.227 1.00 87.69 271 ASP A CA 1
ATOM 2168 C C . ASP A 1 271 ? -0.478 -6.388 13.262 1.00 87.69 271 ASP A C 1
ATOM 2170 O O . ASP A 1 271 ? -1.440 -6.751 13.945 1.00 87.69 271 ASP A O 1
ATOM 2174 N N . ALA A 1 272 ? 0.033 -5.164 13.363 1.00 89.81 272 ALA A N 1
ATOM 2175 C CA . ALA A 1 272 ? -0.503 -4.124 14.217 1.00 89.81 272 ALA A CA 1
ATOM 2176 C C . ALA A 1 272 ? -1.717 -3.421 13.591 1.00 89.81 272 ALA A C 1
ATOM 2178 O O . ALA A 1 272 ? -2.642 -3.078 14.324 1.00 89.81 272 ALA A O 1
ATOM 2179 N N . HIS A 1 273 ? -1.772 -3.252 12.267 1.00 85.25 273 HIS A N 1
ATOM 2180 C CA . HIS A 1 273 ? -2.941 -2.702 11.573 1.00 85.25 273 HIS A CA 1
ATOM 2181 C C . HIS A 1 273 ? -4.172 -3.613 11.762 1.00 85.25 273 HIS A C 1
ATOM 2183 O O . HIS A 1 273 ? -5.225 -3.132 12.190 1.00 85.25 273 HIS A O 1
ATOM 2189 N N . VAL A 1 274 ? -4.026 -4.936 11.585 1.00 83.25 274 VAL A N 1
ATOM 2190 C CA . VAL A 1 274 ? -5.063 -5.937 11.917 1.00 83.25 274 VAL A CA 1
ATOM 2191 C C . VAL A 1 274 ? -5.504 -5.819 13.373 1.00 83.25 274 VAL A C 1
ATOM 2193 O O . VAL A 1 274 ? -6.702 -5.760 13.659 1.00 83.25 274 VAL A O 1
ATOM 2196 N N . ALA A 1 275 ? -4.553 -5.772 14.308 1.00 92.31 275 ALA A N 1
ATOM 2197 C CA . ALA A 1 275 ? -4.860 -5.733 15.733 1.00 92.31 275 ALA A CA 1
ATOM 2198 C C . ALA A 1 275 ? -5.576 -4.435 16.151 1.00 92.31 275 ALA A C 1
ATOM 2200 O O . ALA A 1 275 ? -6.525 -4.491 16.934 1.00 92.31 275 ALA A O 1
ATOM 2201 N N . MET A 1 276 ? -5.188 -3.281 15.596 1.00 92.62 276 MET A N 1
ATOM 2202 C CA . MET A 1 276 ? -5.881 -2.004 15.815 1.00 92.62 276 MET A CA 1
ATOM 2203 C C . MET A 1 276 ? -7.292 -2.008 15.223 1.00 92.62 276 MET A C 1
ATOM 2205 O O . MET A 1 276 ? -8.220 -1.487 15.840 1.00 92.62 276 MET A O 1
ATOM 2209 N N . LEU A 1 277 ? -7.490 -2.625 14.056 1.00 90.75 277 LEU A N 1
ATOM 2210 C CA . LEU A 1 277 ? -8.808 -2.693 13.429 1.00 90.75 277 LEU A CA 1
ATOM 2211 C C . LEU A 1 277 ? -9.745 -3.696 14.128 1.00 90.75 277 LEU A C 1
ATOM 2213 O O . LEU A 1 277 ? -10.938 -3.426 14.261 1.00 90.75 277 LEU A O 1
ATOM 2217 N N . LEU A 1 278 ? -9.219 -4.795 14.679 1.00 91.31 278 LEU A N 1
ATOM 2218 C CA . LEU A 1 278 ? -9.951 -5.665 15.611 1.00 91.31 278 LEU A CA 1
ATOM 2219 C C . LEU A 1 278 ? -10.231 -4.965 16.956 1.00 91.31 278 LEU A C 1
ATOM 2221 O O . LEU A 1 278 ? -11.309 -5.139 17.528 1.00 91.31 278 LEU A O 1
ATOM 2225 N N . GLY A 1 279 ? -9.317 -4.114 17.431 1.00 91.38 279 GLY A N 1
ATOM 2226 C CA . GLY A 1 279 ? -9.542 -3.193 18.549 1.00 91.38 279 GLY A CA 1
ATOM 2227 C C . GLY A 1 279 ? -10.726 -2.259 18.297 1.00 91.38 279 GLY A C 1
ATOM 2228 O O . GLY A 1 279 ? -11.654 -2.191 19.106 1.00 91.38 279 GLY A O 1
ATOM 2229 N N . ALA A 1 280 ? -10.747 -1.607 17.133 1.00 88.50 280 ALA A N 1
ATOM 2230 C CA . ALA A 1 280 ? -11.861 -0.777 16.693 1.00 88.50 280 ALA A CA 1
ATOM 2231 C C . ALA A 1 280 ? -13.162 -1.586 16.564 1.00 88.50 280 ALA A C 1
ATOM 2233 O O . ALA A 1 280 ? -14.198 -1.128 17.039 1.00 88.50 280 ALA A O 1
ATOM 2234 N N . ALA A 1 281 ? -13.117 -2.807 16.014 1.00 87.12 281 ALA A N 1
ATOM 2235 C CA . ALA A 1 281 ? -14.269 -3.708 15.937 1.00 87.12 281 ALA A CA 1
ATOM 2236 C C . ALA A 1 281 ? -14.903 -3.948 17.316 1.00 87.12 281 ALA A C 1
ATOM 2238 O O . ALA A 1 281 ? -16.117 -3.827 17.473 1.00 87.12 281 ALA A O 1
ATOM 2239 N N . LYS A 1 282 ? -14.074 -4.229 18.330 1.00 89.88 282 LYS A N 1
ATOM 2240 C CA . LYS A 1 282 ? -14.504 -4.479 19.713 1.00 89.88 282 LYS A CA 1
ATOM 2241 C C . LYS A 1 282 ? -15.160 -3.248 20.349 1.00 89.88 282 LYS A C 1
ATOM 2243 O O . LYS A 1 282 ? -16.209 -3.383 20.977 1.00 89.88 282 LYS A O 1
ATOM 2248 N N . VAL A 1 283 ? -14.590 -2.056 20.146 1.00 85.81 283 VAL A N 1
ATOM 2249 C CA . VAL A 1 283 ? -15.166 -0.778 20.616 1.00 85.81 283 VAL A CA 1
ATOM 2250 C C . VAL A 1 283 ? -16.497 -0.490 19.913 1.00 85.81 283 VAL A C 1
ATOM 2252 O O . VAL A 1 283 ? -17.508 -0.235 20.562 1.00 85.81 283 VAL A O 1
ATOM 2255 N N . LEU A 1 284 ? -16.532 -0.598 18.584 1.00 84.06 284 LEU A N 1
ATOM 2256 C CA . LEU A 1 284 ? -17.723 -0.342 17.772 1.00 84.06 284 LEU A CA 1
ATOM 2257 C C . LEU A 1 284 ? -18.864 -1.325 18.069 1.00 84.06 284 LEU A C 1
ATOM 2259 O O . LEU A 1 284 ? -20.025 -0.924 18.089 1.00 84.06 284 LEU A O 1
ATOM 2263 N N . LYS A 1 285 ? -18.548 -2.588 18.377 1.00 84.62 285 LYS A N 1
ATOM 2264 C CA . LYS A 1 285 ? -19.530 -3.598 18.800 1.00 84.62 285 LYS A CA 1
ATOM 2265 C C . LYS A 1 285 ? -20.143 -3.296 20.172 1.00 84.62 285 LYS A C 1
ATOM 2267 O O . LYS A 1 285 ? -21.285 -3.668 20.421 1.00 84.62 285 LYS A O 1
ATOM 2272 N N . GLN A 1 286 ? -19.433 -2.583 21.048 1.00 83.50 286 GLN A N 1
ATOM 2273 C CA . GLN A 1 286 ? -19.984 -2.094 22.320 1.00 83.50 286 GLN A CA 1
ATOM 2274 C C . GLN A 1 286 ? -20.884 -0.859 22.119 1.00 83.50 286 GLN A C 1
ATOM 2276 O O . GLN A 1 286 ? -21.908 -0.739 22.791 1.00 83.50 286 GLN A O 1
ATOM 2281 N N . LEU A 1 287 ? -20.563 -0.009 21.136 1.00 77.19 287 LEU A N 1
ATOM 2282 C CA . LEU A 1 287 ? -21.383 1.134 20.703 1.00 77.19 287 LEU A CA 1
ATOM 2283 C C . LEU A 1 287 ? -22.596 0.741 19.828 1.00 77.19 287 LEU A C 1
ATOM 2285 O O . LEU A 1 287 ? -23.448 1.579 19.540 1.00 77.19 287 LEU A O 1
ATOM 2289 N N . GLU A 1 288 ? -22.718 -0.525 19.416 1.00 70.31 288 GLU A N 1
ATOM 2290 C CA . GLU A 1 288 ? -23.745 -1.004 18.474 1.00 70.31 288 GLU A CA 1
ATOM 2291 C C . GLU A 1 288 ? -25.187 -0.716 18.939 1.00 70.31 288 GLU A C 1
ATOM 2293 O O . GLU A 1 288 ? -26.053 -0.441 18.117 1.00 70.31 288 GLU A O 1
ATOM 2298 N N . ASN A 1 289 ? -25.449 -0.686 20.250 1.00 63.16 289 ASN A N 1
ATOM 2299 C CA . ASN A 1 289 ? -26.779 -0.370 20.796 1.00 63.16 289 ASN A CA 1
ATOM 2300 C C . ASN A 1 289 ? -27.200 1.102 20.604 1.00 63.16 289 ASN A C 1
ATOM 2302 O O . ASN A 1 289 ? -28.387 1.425 20.687 1.00 63.16 289 ASN A O 1
ATOM 2306 N N . GLU A 1 290 ? -26.246 1.999 20.352 1.00 56.75 290 GLU A N 1
ATOM 2307 C CA . GLU A 1 290 ? -26.503 3.403 20.015 1.00 56.75 290 GLU A CA 1
ATOM 2308 C C . GLU A 1 290 ? -26.818 3.549 18.512 1.00 56.75 290 GLU A C 1
ATOM 2310 O O . GLU A 1 290 ? -27.626 4.394 18.114 1.00 56.75 290 GLU A O 1
ATOM 2315 N N . LEU A 1 291 ? -26.278 2.640 17.689 1.00 50.03 291 LEU A N 1
ATOM 2316 C CA . LEU A 1 291 ? -26.570 2.469 16.263 1.00 50.03 291 LEU A CA 1
ATOM 2317 C C . LEU A 1 291 ? -27.878 1.673 16.068 1.00 50.03 291 LEU A C 1
ATOM 2319 O O . LEU A 1 291 ? -27.872 0.503 15.686 1.00 50.03 291 LEU A O 1
ATOM 2323 N N . LYS A 1 292 ? -29.021 2.314 16.349 1.00 31.48 292 LYS A N 1
ATOM 2324 C CA . LYS A 1 292 ? -30.359 1.683 16.300 1.00 31.48 292 LYS A CA 1
ATOM 2325 C C . LYS A 1 292 ? -30.621 0.893 14.992 1.00 31.48 292 LYS A C 1
ATOM 2327 O O . LYS A 1 292 ? -30.187 1.336 13.930 1.00 31.48 292 LYS A O 1
ATOM 2332 N N . PRO A 1 293 ? -31.370 -0.230 15.036 1.00 24.92 293 PRO A N 1
ATOM 2333 C CA . PRO A 1 293 ? -31.593 -1.105 13.876 1.00 24.92 293 PRO A CA 1
ATOM 2334 C C . PRO A 1 293 ? -32.889 -0.824 13.085 1.00 24.92 293 PRO A C 1
ATOM 2336 O O . PRO A 1 293 ? -33.878 -0.349 13.646 1.00 24.92 293 PRO A O 1
ATOM 2339 N N . ALA A 1 294 ? -32.902 -1.225 11.805 1.00 25.61 294 ALA A N 1
ATOM 2340 C CA . ALA A 1 294 ? -34.093 -1.620 11.029 1.00 25.61 294 ALA A CA 1
ATOM 2341 C C . ALA A 1 294 ? -33.689 -2.612 9.902 1.00 25.61 294 ALA A C 1
ATOM 2343 O O . ALA A 1 294 ? -32.612 -3.197 9.973 1.00 25.61 294 ALA A O 1
ATOM 2344 N N . GLU A 1 295 ? -34.556 -2.849 8.911 1.00 28.77 295 GLU A N 1
ATOM 2345 C CA . GLU A 1 295 ? -34.662 -4.108 8.145 1.00 28.77 295 GLU A CA 1
ATOM 2346 C C . GLU A 1 295 ? -34.302 -4.023 6.628 1.00 28.77 295 GLU A C 1
ATOM 2348 O O . GLU A 1 295 ? -34.603 -3.024 5.985 1.00 28.77 295 GLU A O 1
ATOM 2353 N N . GLU A 1 296 ? -33.765 -5.125 6.061 1.00 26.00 296 GLU A N 1
ATOM 2354 C CA . GLU A 1 296 ? -33.636 -5.514 4.618 1.00 26.00 296 GLU A CA 1
ATOM 2355 C C . GLU A 1 296 ? -32.568 -4.892 3.643 1.00 26.00 296 GLU A C 1
ATOM 2357 O O . GLU A 1 296 ? -32.791 -3.856 3.028 1.00 26.00 296 GLU A O 1
ATOM 2362 N N . ARG A 1 297 ? -31.546 -5.725 3.300 1.00 23.08 297 ARG A N 1
ATOM 2363 C CA . ARG A 1 297 ? -30.908 -6.006 1.957 1.00 23.08 297 ARG A CA 1
ATOM 2364 C C . ARG A 1 297 ? -29.792 -5.122 1.300 1.00 23.08 297 ARG A C 1
ATOM 2366 O O . ARG A 1 297 ? -29.861 -3.904 1.289 1.00 23.08 297 ARG A O 1
ATOM 2373 N N . GLY A 1 298 ? -28.855 -5.811 0.593 1.00 27.14 298 GLY A N 1
ATOM 2374 C CA . GLY A 1 298 ? -27.841 -5.323 -0.404 1.00 27.14 298 GLY A CA 1
ATOM 2375 C C . GLY A 1 298 ? -26.397 -5.147 0.146 1.00 27.14 298 GLY A C 1
ATOM 2376 O O . GLY A 1 298 ? -26.265 -4.578 1.222 1.00 27.14 298 GLY A O 1
ATOM 2377 N N . GLU A 1 299 ? -25.252 -5.668 -0.356 1.00 27.28 299 GLU A N 1
ATOM 2378 C CA . GLU A 1 299 ? -24.585 -5.937 -1.681 1.00 27.28 299 GLU A CA 1
ATOM 2379 C C . GLU A 1 299 ? -23.582 -4.812 -2.127 1.00 27.28 299 GLU A C 1
ATOM 2381 O O . GLU A 1 299 ? -23.538 -3.793 -1.434 1.00 27.28 299 GLU A O 1
ATOM 2386 N N . GLY A 1 300 ? -22.642 -5.015 -3.098 1.00 30.12 300 GLY A N 1
ATOM 2387 C CA . GLY A 1 300 ? -21.472 -4.091 -3.268 1.00 30.12 300 GLY A CA 1
ATOM 2388 C C . GLY A 1 300 ? -20.440 -4.090 -4.468 1.00 30.12 300 GLY A C 1
ATOM 2389 O O . GLY A 1 300 ? -20.578 -4.853 -5.412 1.00 30.12 300 GLY A O 1
ATOM 2390 N N . ALA A 1 301 ? -19.373 -3.231 -4.450 1.00 33.25 301 ALA A N 1
ATOM 2391 C CA . ALA A 1 301 ? -18.474 -2.930 -5.615 1.00 33.25 301 ALA A CA 1
ATOM 2392 C C . ALA A 1 301 ? -16.925 -2.572 -5.476 1.00 33.25 301 ALA A C 1
ATOM 2394 O O . ALA A 1 301 ? -16.560 -1.401 -5.548 1.00 33.25 301 ALA A O 1
ATOM 2395 N N . LYS A 1 302 ? -15.969 -3.540 -5.481 1.00 32.25 302 LYS A N 1
ATOM 2396 C CA . LYS A 1 302 ? -14.668 -3.491 -6.268 1.00 32.25 302 LYS A CA 1
ATOM 2397 C C . LYS A 1 302 ? -14.087 -4.843 -6.787 1.00 32.25 302 LYS A C 1
ATOM 2399 O O . LYS A 1 302 ? -14.383 -5.140 -7.933 1.00 32.25 302 LYS A O 1
ATOM 2404 N N . GLN A 1 303 ? -13.306 -5.691 -6.075 1.00 38.22 303 GLN A N 1
ATOM 2405 C CA . GLN A 1 303 ? -13.106 -7.097 -6.558 1.00 38.22 303 GLN A CA 1
ATOM 2406 C C . GLN A 1 303 ? -14.382 -7.904 -6.306 1.00 38.22 303 GLN A C 1
ATOM 2408 O O . GLN A 1 303 ? -15.055 -8.291 -7.248 1.00 38.22 303 GLN A O 1
ATOM 2413 N N . MET A 1 304 ? -14.844 -7.975 -5.067 1.00 39.12 304 MET A N 1
ATOM 2414 C CA . MET A 1 304 ? -15.957 -7.185 -4.508 1.00 39.12 304 MET A CA 1
ATOM 2415 C C . MET A 1 304 ? -16.960 -6.409 -5.415 1.00 39.12 304 MET A C 1
ATOM 2417 O O . MET A 1 304 ? -17.834 -5.794 -4.827 1.00 39.12 304 MET A O 1
ATOM 2421 N N . ILE A 1 305 ? -16.845 -6.303 -6.752 1.00 40.22 305 ILE A N 1
ATOM 2422 C CA . ILE A 1 305 ? -17.909 -5.897 -7.721 1.00 40.22 305 ILE A CA 1
ATOM 2423 C C . ILE A 1 305 ? -18.284 -7.075 -8.608 1.00 40.22 305 ILE A C 1
ATOM 2425 O O . ILE A 1 305 ? -19.442 -7.279 -8.944 1.00 40.22 305 ILE A O 1
ATOM 2429 N N . LYS A 1 306 ? -17.285 -7.909 -8.907 1.00 40.62 306 LYS A N 1
ATOM 2430 C CA . LYS A 1 306 ? -17.516 -9.305 -9.232 1.00 40.62 306 LYS A CA 1
ATOM 2431 C C . LYS A 1 306 ? -18.088 -10.033 -8.008 1.00 40.62 306 LYS A C 1
ATOM 2433 O O . LYS A 1 306 ? -18.867 -10.954 -8.195 1.00 40.62 306 LYS A O 1
ATOM 2438 N N . GLU A 1 307 ? -17.746 -9.603 -6.782 1.00 45.78 307 GLU A N 1
ATOM 2439 C CA . GLU A 1 307 ? -18.219 -10.227 -5.533 1.00 45.78 307 GLU A CA 1
ATOM 2440 C C . GLU A 1 307 ? -19.072 -9.363 -4.560 1.00 45.78 307 GLU A C 1
ATOM 2442 O O . GLU A 1 307 ? -19.193 -9.759 -3.408 1.00 45.78 307 GLU A O 1
ATOM 2447 N N . GLY A 1 308 ? -19.623 -8.187 -4.874 1.00 52.84 308 GLY A N 1
ATOM 2448 C CA . GLY A 1 308 ? -20.642 -7.597 -3.972 1.00 52.84 308 GLY A CA 1
ATOM 2449 C C . GLY A 1 308 ? -20.225 -7.114 -2.553 1.00 52.84 308 GLY A C 1
ATOM 2450 O O . GLY A 1 308 ? -20.768 -7.644 -1.586 1.00 52.84 308 GLY A O 1
ATOM 2451 N N . VAL A 1 309 ? -19.300 -6.146 -2.348 1.00 56.38 309 VAL A N 1
ATOM 2452 C CA . VAL A 1 309 ? -18.991 -5.630 -0.967 1.00 56.38 309 VAL A CA 1
ATOM 2453 C C . VAL A 1 309 ? -18.951 -4.103 -0.740 1.00 56.38 309 VAL A C 1
ATOM 2455 O O . VAL A 1 309 ? -19.346 -3.662 0.334 1.00 56.38 309 VAL A O 1
ATOM 2458 N N . LEU A 1 310 ? -18.511 -3.285 -1.706 1.00 58.22 310 LEU A N 1
ATOM 2459 C CA . LEU A 1 310 ? -18.290 -1.830 -1.528 1.00 58.22 310 LEU A CA 1
ATOM 2460 C C . LEU A 1 310 ? -19.323 -0.856 -2.170 1.00 58.22 310 LEU A C 1
ATOM 2462 O O . LEU A 1 310 ? -18.975 0.290 -2.439 1.00 58.22 310 LEU A O 1
ATOM 2466 N N . GLU A 1 311 ? -20.560 -1.268 -2.479 1.00 63.09 311 GLU A N 1
ATOM 2467 C CA . GLU A 1 311 ? -21.617 -0.300 -2.877 1.00 63.09 311 GLU A CA 1
ATOM 2468 C C . GLU A 1 311 ? -22.156 0.355 -1.613 1.00 63.09 311 GLU A C 1
ATOM 2470 O O . GLU A 1 311 ? -22.050 -0.203 -0.523 1.00 63.09 311 GLU A O 1
ATOM 2475 N N . ASN A 1 312 ? -22.774 1.527 -1.766 1.00 68.12 312 ASN A N 1
ATOM 2476 C CA . ASN A 1 312 ? -23.437 2.250 -0.678 1.00 68.12 312 ASN A CA 1
ATOM 2477 C C . ASN A 1 312 ? -22.492 2.648 0.482 1.00 68.12 312 ASN A C 1
ATOM 2479 O O . ASN A 1 312 ? -22.952 3.097 1.533 1.00 68.12 312 ASN A O 1
ATOM 2483 N N . ILE A 1 313 ? -21.173 2.526 0.270 1.00 76.19 313 ILE A N 1
ATOM 2484 C CA . ILE A 1 313 ? -20.127 3.086 1.125 1.00 76.19 313 ILE A CA 1
ATOM 2485 C C . ILE A 1 313 ? -19.906 4.546 0.736 1.00 76.19 313 ILE A C 1
ATOM 2487 O O . ILE A 1 313 ? -19.528 4.841 -0.396 1.00 76.19 313 ILE A O 1
ATOM 2491 N N . GLU A 1 314 ? -20.129 5.459 1.680 1.00 83.62 314 GLU A N 1
ATOM 2492 C CA . GLU A 1 314 ? -19.948 6.900 1.459 1.00 83.62 314 GLU A CA 1
ATOM 2493 C C . GLU A 1 314 ? -18.532 7.396 1.767 1.00 83.62 314 GLU A C 1
ATOM 2495 O O . GLU A 1 314 ? -18.102 8.419 1.227 1.00 83.62 314 GLU A O 1
ATOM 2500 N N . ALA A 1 315 ? -17.834 6.705 2.672 1.00 86.69 315 ALA A N 1
ATOM 2501 C CA . ALA A 1 315 ? -16.485 7.043 3.099 1.00 86.69 315 ALA A CA 1
ATOM 2502 C C . ALA A 1 315 ? -15.664 5.790 3.436 1.00 86.69 315 ALA A C 1
ATOM 2504 O O . ALA A 1 315 ? -16.182 4.839 4.031 1.00 86.69 315 ALA A O 1
ATOM 2505 N N . ILE A 1 316 ? -14.372 5.811 3.102 1.00 85.00 316 ILE A N 1
ATOM 2506 C CA . ILE A 1 316 ? -13.391 4.812 3.544 1.00 85.00 316 ILE A CA 1
ATOM 2507 C C . ILE A 1 316 ? -12.208 5.458 4.278 1.00 85.00 316 ILE A C 1
ATOM 2509 O O . ILE A 1 316 ? -11.644 6.457 3.827 1.00 85.00 316 ILE A O 1
ATOM 2513 N N . PHE A 1 317 ? -11.806 4.852 5.395 1.00 90.44 317 PHE A N 1
ATOM 2514 C CA . PHE A 1 317 ? -10.671 5.286 6.208 1.00 90.44 317 PHE A CA 1
ATOM 2515 C C . PHE A 1 317 ? -9.615 4.178 6.317 1.00 90.44 317 PHE A C 1
ATOM 2517 O O . PHE A 1 317 ? -9.949 3.017 6.565 1.00 90.44 317 PHE A O 1
ATOM 2524 N N . GLY A 1 318 ? -8.342 4.545 6.170 1.00 83.56 318 GLY A N 1
ATOM 2525 C CA . GLY A 1 318 ? -7.191 3.662 6.386 1.00 83.56 318 GLY A CA 1
ATOM 2526 C C . GLY A 1 318 ? -6.143 4.336 7.272 1.00 83.56 318 GLY A C 1
ATOM 2527 O O . GLY A 1 318 ? -6.010 5.562 7.248 1.00 83.56 318 GLY A O 1
ATOM 2528 N N . LEU A 1 319 ? -5.426 3.542 8.069 1.00 88.50 319 LEU A N 1
ATOM 2529 C CA . LEU A 1 319 ? -4.421 4.018 9.020 1.00 88.50 319 LEU A CA 1
ATOM 2530 C C . LEU A 1 319 ? -3.166 3.140 8.932 1.00 88.50 319 LEU A C 1
ATOM 2532 O O . LEU A 1 319 ? -3.272 1.926 9.075 1.00 88.50 319 LEU A O 1
ATOM 2536 N N . HIS A 1 320 ? -1.994 3.749 8.743 1.00 91.12 320 HIS A N 1
ATOM 2537 C CA . HIS A 1 320 ? -0.705 3.046 8.684 1.00 91.12 320 HIS A CA 1
ATOM 2538 C C . HIS A 1 320 ? 0.255 3.585 9.755 1.00 91.12 320 HIS A C 1
ATOM 2540 O O . HIS A 1 320 ? 0.346 4.796 9.974 1.00 91.12 320 HIS A O 1
ATOM 2546 N N . LEU A 1 321 ? 0.997 2.707 10.432 1.00 88.75 321 LEU A N 1
ATOM 2547 C CA . LEU A 1 321 ? 1.994 3.098 11.432 1.00 88.75 321 LEU A CA 1
ATOM 2548 C C . LEU A 1 321 ? 3.267 3.648 10.776 1.00 88.75 321 LEU A C 1
ATOM 2550 O O . LEU A 1 321 ? 3.782 3.054 9.829 1.00 88.75 321 LEU A O 1
ATOM 2554 N N . VAL A 1 322 ? 3.815 4.755 11.289 1.00 89.56 322 VAL A N 1
ATOM 2555 C CA . VAL A 1 322 ? 5.025 5.385 10.725 1.00 89.56 322 VAL A CA 1
ATOM 2556 C C . VAL A 1 322 ? 6.075 5.752 11.767 1.00 89.56 322 VAL A C 1
ATOM 2558 O O . VAL A 1 322 ? 5.780 6.089 12.910 1.00 89.56 322 VAL A O 1
ATOM 2561 N N . LEU A 1 323 ? 7.336 5.738 11.333 1.00 90.00 323 LEU A N 1
ATOM 2562 C CA . LEU A 1 323 ? 8.503 6.146 12.126 1.00 90.00 323 LEU A CA 1
ATOM 2563 C C . LEU A 1 323 ? 9.002 7.563 11.795 1.00 90.00 323 LEU A C 1
ATOM 2565 O O . LEU A 1 323 ? 9.980 8.023 12.378 1.00 90.00 323 LEU A O 1
ATOM 2569 N N . SER A 1 324 ? 8.344 8.259 10.863 1.00 86.19 324 SER A N 1
ATOM 2570 C CA . SER A 1 324 ? 8.639 9.658 10.533 1.00 86.19 324 SER A CA 1
ATOM 2571 C C . SER A 1 324 ? 8.216 10.633 11.635 1.00 86.19 324 SER A C 1
ATOM 2573 O O . SER A 1 324 ? 8.880 11.653 11.802 1.00 86.19 324 SER A O 1
ATOM 2575 N N . SER A 1 325 ? 7.159 10.291 12.379 1.00 91.56 325 SER A N 1
ATOM 2576 C CA . SER A 1 325 ? 6.550 11.104 13.439 1.00 91.56 325 SER A CA 1
ATOM 2577 C C . SER A 1 325 ? 6.519 10.333 14.767 1.00 91.56 325 SER A C 1
ATOM 2579 O O . SER A 1 325 ? 6.509 9.095 14.784 1.00 91.56 325 SER A O 1
ATOM 2581 N N . ASP A 1 326 ? 6.519 11.070 15.877 1.00 94.94 326 ASP A N 1
ATOM 2582 C CA . ASP A 1 326 ? 6.595 10.521 17.235 1.00 94.94 326 ASP A CA 1
ATOM 2583 C C . ASP A 1 326 ? 5.319 9.779 17.672 1.00 94.94 326 ASP A C 1
ATOM 2585 O O . ASP A 1 326 ? 4.239 9.935 17.097 1.00 94.94 326 ASP A O 1
ATOM 2589 N N . ALA A 1 327 ? 5.459 8.928 18.691 1.00 94.62 327 ALA A N 1
ATOM 2590 C CA . ALA A 1 327 ? 4.389 8.082 19.212 1.00 94.62 327 ALA A CA 1
ATOM 2591 C C . ALA A 1 327 ? 3.106 8.865 19.563 1.00 94.62 327 ALA A C 1
ATOM 2593 O O . ALA A 1 327 ? 3.093 9.684 20.481 1.00 94.62 327 ALA A O 1
ATOM 2594 N N . GLY A 1 328 ? 2.008 8.560 18.863 1.00 90.75 328 GLY A N 1
ATOM 2595 C CA . GLY A 1 328 ? 0.696 9.179 19.079 1.00 90.75 328 GLY A CA 1
ATOM 2596 C C . GLY A 1 328 ? 0.407 10.420 18.226 1.00 90.75 328 GLY A C 1
ATOM 2597 O O . GLY A 1 328 ? -0.670 10.996 18.371 1.00 90.75 328 GLY A O 1
ATOM 2598 N N . VAL A 1 329 ? 1.319 10.823 17.336 1.00 95.62 329 VAL A N 1
ATOM 2599 C CA . VAL A 1 329 ? 1.069 11.867 16.328 1.00 95.62 329 VAL A CA 1
ATOM 2600 C C . VAL A 1 329 ? 0.216 11.314 15.185 1.00 95.62 329 VAL A C 1
ATOM 2602 O O . VAL A 1 329 ? 0.525 10.254 14.651 1.00 95.62 329 VAL A O 1
ATOM 2605 N N . VAL A 1 330 ? -0.832 12.024 14.768 1.00 95.81 330 VAL A N 1
ATOM 2606 C CA . VAL A 1 330 ? -1.628 11.685 13.578 1.00 95.81 330 VAL A CA 1
ATOM 2607 C C . VAL A 1 330 ? -1.255 12.624 12.435 1.00 95.81 330 VAL A C 1
ATOM 2609 O O . VAL A 1 330 ? -1.385 13.840 12.562 1.00 95.81 330 VAL A O 1
ATOM 2612 N N . ALA A 1 331 ? -0.803 12.069 11.312 1.00 95.19 331 ALA A N 1
ATOM 2613 C CA . ALA A 1 331 ? -0.303 12.840 10.177 1.00 95.19 331 ALA A CA 1
ATOM 2614 C C . ALA A 1 331 ? -1.044 12.487 8.877 1.00 95.19 331 ALA A C 1
ATOM 2616 O O . ALA A 1 331 ? -1.182 11.317 8.524 1.00 95.19 331 ALA A O 1
ATOM 2617 N N . SER A 1 332 ? -1.534 13.487 8.145 1.00 95.25 332 SER A N 1
ATOM 2618 C CA . SER A 1 332 ? -2.200 13.299 6.844 1.00 95.25 332 SER A CA 1
ATOM 2619 C C . SER A 1 332 ? -2.164 14.601 6.030 1.00 95.25 332 SER A C 1
ATOM 2621 O O . SER A 1 332 ? -1.544 15.583 6.442 1.00 95.25 332 SER A O 1
ATOM 2623 N N . ARG A 1 333 ? -2.783 14.609 4.848 1.00 95.06 333 ARG A N 1
ATOM 2624 C CA . ARG A 1 333 ? -2.940 15.778 3.970 1.00 95.06 333 ARG A CA 1
ATOM 2625 C C . ARG A 1 333 ? -4.154 15.618 3.041 1.00 95.06 333 ARG A C 1
ATOM 2627 O O . ARG A 1 333 ? -4.495 14.477 2.720 1.00 95.06 333 ARG A O 1
ATOM 2634 N N . PRO A 1 334 ? -4.782 16.715 2.583 1.00 96.88 334 PRO A N 1
ATOM 2635 C CA . PRO A 1 334 ? -5.790 16.666 1.528 1.00 96.88 334 PRO A CA 1
ATOM 2636 C C . PRO A 1 334 ? -5.132 16.430 0.161 1.00 96.88 334 PRO A C 1
ATOM 2638 O O . PRO A 1 334 ? -3.954 16.751 -0.042 1.00 96.88 334 PRO A O 1
ATOM 2641 N N . GLY A 1 335 ? -5.898 15.894 -0.790 1.00 95.31 335 GLY A N 1
ATOM 2642 C CA . GLY A 1 335 ? -5.438 15.676 -2.157 1.00 95.31 335 GLY A CA 1
ATOM 2643 C C . GLY A 1 335 ? -4.306 14.651 -2.251 1.00 95.31 335 GLY A C 1
ATOM 2644 O O . GLY A 1 335 ? -4.309 13.622 -1.577 1.00 95.31 335 GLY A O 1
ATOM 2645 N N . GLU A 1 336 ? -3.349 14.900 -3.142 1.00 94.06 336 GLU A N 1
ATOM 2646 C CA . GLU A 1 336 ? -2.255 13.973 -3.447 1.00 94.06 336 GLU A CA 1
ATOM 2647 C C . GLU A 1 336 ? -1.376 13.696 -2.218 1.00 94.06 336 GLU A C 1
ATOM 2649 O O . GLU A 1 336 ? -0.766 14.615 -1.665 1.00 94.06 336 GLU A O 1
ATOM 2654 N N . PHE A 1 337 ? -1.308 12.427 -1.798 1.00 93.00 337 PHE A N 1
ATOM 2655 C CA . PHE A 1 337 ? -0.616 12.002 -0.581 1.00 93.00 337 PHE A CA 1
ATOM 2656 C C . PHE A 1 337 ? 0.518 11.010 -0.853 1.00 93.00 337 PHE A C 1
ATOM 2658 O O . PHE A 1 337 ? 1.670 11.324 -0.552 1.00 93.00 337 PHE A O 1
ATOM 2665 N N . LEU A 1 338 ? 0.217 9.842 -1.428 1.00 87.56 338 LEU A N 1
ATOM 2666 C CA . LEU A 1 338 ? 1.213 8.799 -1.714 1.00 87.56 338 LEU A CA 1
ATOM 2667 C C . LEU A 1 338 ? 1.356 8.616 -3.225 1.00 87.56 338 LEU A C 1
ATOM 2669 O O . LEU A 1 338 ? 0.358 8.634 -3.952 1.00 87.56 338 LEU A O 1
ATOM 2673 N N . ALA A 1 339 ? 2.588 8.459 -3.702 1.00 89.06 339 ALA A N 1
ATOM 2674 C CA . ALA A 1 339 ? 2.869 8.370 -5.128 1.00 89.06 339 ALA A CA 1
ATOM 2675 C C . ALA A 1 339 ? 2.304 7.078 -5.739 1.00 89.06 339 ALA A C 1
ATOM 2677 O O . ALA A 1 339 ? 2.329 6.010 -5.126 1.00 89.06 339 ALA A O 1
ATOM 2678 N N . GLY A 1 340 ? 1.842 7.158 -6.987 1.00 85.88 340 GLY A N 1
ATOM 2679 C CA . GLY A 1 340 ? 1.585 5.958 -7.779 1.00 85.88 340 GLY A CA 1
ATOM 2680 C C . GLY A 1 340 ? 2.896 5.226 -8.057 1.00 85.88 340 GLY A C 1
ATOM 2681 O O . GLY A 1 340 ? 3.950 5.858 -8.142 1.00 85.88 340 GLY A O 1
ATOM 2682 N N . CYS A 1 341 ? 2.843 3.907 -8.221 1.00 85.75 341 CYS A N 1
ATOM 2683 C CA . CYS A 1 341 ? 3.987 3.094 -8.624 1.00 85.75 341 CYS A CA 1
ATOM 2684 C C . CYS A 1 341 ? 3.608 2.187 -9.787 1.00 85.75 341 CYS A C 1
ATOM 2686 O O . CYS A 1 341 ? 2.746 1.322 -9.654 1.00 85.75 341 CYS A O 1
ATOM 2688 N N . GLY A 1 342 ? 4.278 2.370 -10.920 1.00 88.69 342 GLY A N 1
ATOM 2689 C CA . GLY A 1 342 ? 4.215 1.462 -12.056 1.00 88.69 342 GLY A CA 1
ATOM 2690 C C . GLY A 1 342 ? 5.575 0.828 -12.311 1.00 88.69 342 GLY A C 1
ATOM 2691 O O . GLY A 1 342 ? 6.619 1.406 -11.997 1.00 88.69 342 GLY A O 1
ATOM 2692 N N . CYS A 1 343 ? 5.558 -0.366 -12.892 1.00 90.38 343 CYS A N 1
ATOM 2693 C CA . CYS A 1 343 ? 6.754 -1.083 -13.320 1.00 90.38 343 CYS A CA 1
ATOM 2694 C C . CYS A 1 343 ? 6.764 -1.206 -14.844 1.00 90.38 343 CYS A C 1
ATOM 2696 O O . CYS A 1 343 ? 5.709 -1.230 -15.477 1.00 90.38 343 CYS A O 1
ATOM 2698 N N . PHE A 1 344 ? 7.952 -1.305 -15.434 1.00 92.94 344 PHE A N 1
ATOM 2699 C CA . PHE A 1 344 ? 8.113 -1.652 -16.842 1.00 92.94 344 PHE A CA 1
ATOM 2700 C C . PHE A 1 344 ? 9.249 -2.656 -17.025 1.00 92.94 344 PHE A C 1
ATOM 2702 O O . PHE A 1 344 ? 10.279 -2.577 -16.352 1.00 92.94 344 PHE A O 1
ATOM 2709 N N . LYS A 1 345 ? 9.080 -3.571 -17.979 1.00 94.88 345 LYS A N 1
ATOM 2710 C CA . LYS A 1 345 ? 10.133 -4.450 -18.495 1.00 94.88 345 LYS A CA 1
ATOM 2711 C C . LYS A 1 345 ? 10.140 -4.342 -20.013 1.00 94.88 345 LYS A C 1
ATOM 2713 O O . LYS A 1 345 ? 9.092 -4.425 -20.646 1.00 94.88 345 LYS A O 1
ATOM 2718 N N . ALA A 1 346 ? 11.307 -4.138 -20.606 1.00 96.25 346 ALA A N 1
ATOM 2719 C CA . ALA A 1 346 ? 11.470 -4.067 -22.049 1.00 96.25 346 ALA A CA 1
ATOM 2720 C C . ALA A 1 346 ? 12.566 -5.019 -22.516 1.00 96.25 346 ALA A C 1
ATOM 2722 O O . ALA A 1 346 ? 13.606 -5.137 -21.871 1.00 96.25 346 ALA A O 1
ATOM 2723 N N . VAL A 1 347 ? 12.337 -5.656 -23.661 1.00 97.88 347 VAL A N 1
ATOM 2724 C CA . VAL A 1 347 ? 13.339 -6.459 -24.365 1.00 97.88 347 VAL A CA 1
ATOM 2725 C C . VAL A 1 347 ? 13.582 -5.797 -25.712 1.00 97.88 347 VAL A C 1
ATOM 2727 O O . VAL A 1 347 ? 12.648 -5.618 -26.499 1.00 97.88 347 VAL A O 1
ATOM 2730 N N . ILE A 1 348 ? 14.828 -5.393 -25.950 1.00 98.50 348 ILE A N 1
ATOM 2731 C CA . ILE A 1 348 ? 15.269 -4.783 -27.203 1.00 98.50 348 ILE A CA 1
ATOM 2732 C C . ILE A 1 348 ? 16.008 -5.856 -28.003 1.00 98.50 348 ILE A C 1
ATOM 2734 O O . ILE A 1 348 ? 17.015 -6.392 -27.543 1.00 98.50 348 ILE A O 1
ATOM 2738 N N . HIS A 1 349 ? 15.491 -6.173 -29.189 1.00 98.56 349 HIS A N 1
ATOM 2739 C CA . HIS A 1 349 ? 16.015 -7.191 -30.095 1.00 98.56 349 HIS A CA 1
ATOM 2740 C C . HIS A 1 349 ? 16.738 -6.542 -31.277 1.00 98.56 349 HIS A C 1
ATOM 2742 O O . HIS A 1 349 ? 16.186 -5.673 -31.961 1.00 98.56 349 HIS A O 1
ATOM 2748 N N . GLY A 1 350 ? 17.955 -7.010 -31.528 1.00 97.50 350 GLY A N 1
ATOM 2749 C CA . GLY A 1 350 ? 18.816 -6.636 -32.637 1.00 97.50 350 GLY A CA 1
ATOM 2750 C C . GLY A 1 350 ? 19.202 -7.861 -33.469 1.00 97.50 350 GLY A C 1
ATOM 2751 O O . GLY A 1 350 ? 18.334 -8.596 -33.941 1.00 97.50 350 GLY A O 1
ATOM 2752 N N . LYS A 1 351 ? 20.504 -8.070 -33.686 1.00 97.12 351 LYS A N 1
ATOM 2753 C CA . LYS A 1 351 ? 21.058 -9.227 -34.401 1.00 97.12 351 LYS A CA 1
ATOM 2754 C C . LYS A 1 351 ? 22.481 -9.510 -33.924 1.00 97.12 351 LYS A C 1
ATOM 2756 O O . LYS A 1 351 ? 23.350 -8.646 -34.052 1.00 97.12 351 LYS A O 1
ATOM 2761 N N . GLU A 1 352 ? 22.702 -10.747 -33.482 1.00 96.12 352 GLU A N 1
ATOM 2762 C CA . GLU A 1 352 ? 23.996 -11.252 -33.021 1.00 96.12 352 GLU A CA 1
ATOM 2763 C C . GLU A 1 352 ? 25.100 -11.183 -34.096 1.00 96.12 352 GLU A C 1
ATOM 2765 O O . GLU A 1 352 ? 24.858 -11.421 -35.286 1.00 96.12 352 GLU A O 1
ATOM 2770 N N . SER A 1 353 ? 26.334 -10.900 -33.665 1.00 95.12 353 SER A N 1
ATOM 2771 C CA . SER A 1 353 ? 27.548 -11.145 -34.456 1.00 95.12 353 SER A CA 1
ATOM 2772 C C . SER A 1 353 ? 28.773 -11.376 -33.568 1.00 95.12 353 SER A C 1
ATOM 2774 O O . SER A 1 353 ? 28.816 -10.970 -32.407 1.00 95.12 353 SER A O 1
ATOM 2776 N N . HIS A 1 354 ? 29.838 -11.936 -34.146 1.00 94.50 354 HIS A N 1
ATOM 2777 C CA . HIS A 1 354 ? 31.169 -11.848 -33.546 1.00 94.50 354 HIS A CA 1
ATOM 2778 C C . HIS A 1 354 ? 31.600 -10.371 -33.456 1.00 94.50 354 HIS A C 1
ATOM 2780 O O . HIS A 1 354 ? 31.462 -9.624 -34.431 1.00 94.50 354 HIS A O 1
ATOM 2786 N N . ALA A 1 355 ? 32.133 -9.942 -32.311 1.00 92.06 355 ALA A N 1
ATOM 2787 C CA . ALA A 1 355 ? 32.367 -8.528 -31.998 1.00 92.06 355 ALA A CA 1
ATOM 2788 C C . ALA A 1 355 ? 33.381 -7.842 -32.934 1.00 92.06 355 ALA A C 1
ATOM 2790 O O . ALA A 1 355 ? 33.245 -6.660 -33.242 1.00 92.06 355 ALA A O 1
ATOM 2791 N N . ALA A 1 356 ? 34.359 -8.588 -33.464 1.00 94.06 356 ALA A N 1
ATOM 2792 C CA . ALA A 1 356 ? 35.317 -8.074 -34.453 1.00 94.06 356 ALA A CA 1
ATOM 2793 C C . ALA A 1 356 ? 34.745 -7.936 -35.886 1.00 94.06 356 ALA A C 1
ATOM 2795 O O . ALA A 1 356 ? 35.477 -7.567 -36.800 1.00 94.06 356 ALA A O 1
ATOM 2796 N N . ILE A 1 357 ? 33.464 -8.266 -36.096 1.00 92.88 357 ILE A N 1
ATOM 2797 C CA . ILE A 1 357 ? 32.748 -8.214 -37.385 1.00 92.88 357 ILE A CA 1
ATOM 2798 C C . ILE A 1 357 ? 31.426 -7.439 -37.183 1.00 92.88 357 ILE A C 1
ATOM 2800 O O . ILE A 1 357 ? 30.354 -7.829 -37.642 1.00 92.88 357 ILE A O 1
ATOM 2804 N N . SER A 1 358 ? 31.486 -6.345 -36.419 1.00 90.88 358 SER A N 1
ATOM 2805 C CA . SER A 1 358 ? 30.310 -5.622 -35.917 1.00 90.88 358 SER A CA 1
ATOM 2806 C C . SER A 1 358 ? 29.432 -4.993 -37.004 1.00 90.88 358 SER A C 1
ATOM 2808 O O . SER A 1 358 ? 28.257 -4.729 -36.747 1.00 90.88 358 SER A O 1
ATOM 2810 N N . GLN A 1 359 ? 29.931 -4.810 -38.233 1.00 94.44 359 GLN A N 1
ATOM 2811 C CA . GLN A 1 359 ? 29.115 -4.356 -39.367 1.00 94.44 359 GLN A CA 1
ATOM 2812 C C . GLN A 1 359 ? 28.000 -5.343 -39.755 1.00 94.44 359 GLN A C 1
ATOM 2814 O O . GLN A 1 359 ? 26.994 -4.920 -40.326 1.00 94.44 359 GLN A O 1
ATOM 2819 N N . ASP A 1 360 ? 28.151 -6.627 -39.410 1.00 93.31 360 ASP A N 1
ATOM 2820 C CA . ASP A 1 360 ? 27.123 -7.645 -39.635 1.00 93.31 360 ASP A CA 1
ATOM 2821 C C . ASP A 1 360 ? 26.065 -7.665 -38.515 1.00 93.31 360 ASP A C 1
ATOM 2823 O O . ASP A 1 360 ? 25.055 -8.358 -38.656 1.00 93.31 360 ASP A O 1
ATOM 2827 N N . SER A 1 361 ? 26.261 -6.914 -37.425 1.00 94.69 361 SER A N 1
ATOM 2828 C CA . SER A 1 361 ? 25.343 -6.844 -36.281 1.00 94.69 361 SER A CA 1
ATOM 2829 C C . SER A 1 361 ? 24.211 -5.825 -36.455 1.00 94.69 361 SER A C 1
ATOM 2831 O O . SER A 1 361 ? 24.231 -4.917 -37.298 1.00 94.69 361 SER A O 1
ATOM 2833 N N . VAL A 1 362 ? 23.233 -5.936 -35.562 1.00 97.56 362 VAL A N 1
ATOM 2834 C CA . VAL A 1 362 ? 22.361 -4.833 -35.158 1.00 97.56 362 VAL A CA 1
ATOM 2835 C C . VAL A 1 362 ? 22.444 -4.797 -33.635 1.00 97.56 362 VAL A C 1
ATOM 2837 O O . VAL A 1 362 ? 21.860 -5.658 -32.995 1.00 97.56 362 VAL A O 1
ATOM 2840 N N . ASP A 1 363 ? 23.238 -3.884 -33.072 1.00 97.12 363 ASP A N 1
ATOM 2841 C CA . ASP A 1 363 ? 23.659 -3.925 -31.663 1.00 97.12 363 ASP A CA 1
ATOM 2842 C C . ASP A 1 363 ? 22.572 -3.401 -30.687 1.00 97.12 363 ASP A C 1
ATOM 2844 O O . ASP A 1 363 ? 22.304 -2.190 -30.654 1.00 97.12 363 ASP A O 1
ATOM 2848 N N . PRO A 1 364 ? 21.963 -4.273 -29.853 1.00 97.88 364 PRO A N 1
ATOM 2849 C CA . PRO A 1 364 ? 20.951 -3.875 -28.875 1.00 97.88 364 PRO A CA 1
ATOM 2850 C C . PRO A 1 364 ? 21.535 -3.220 -27.610 1.00 97.88 364 PRO A C 1
ATOM 2852 O O . PRO A 1 364 ? 20.803 -2.535 -26.894 1.00 97.88 364 PRO A O 1
ATOM 2855 N N . VAL A 1 365 ? 22.833 -3.372 -27.324 1.00 97.31 365 VAL A N 1
ATOM 2856 C CA . VAL A 1 365 ? 23.501 -2.758 -26.162 1.00 97.31 365 VAL A CA 1
ATOM 2857 C C . VAL A 1 365 ? 23.592 -1.248 -26.359 1.00 97.31 365 VAL A C 1
ATOM 2859 O O . VAL A 1 365 ? 23.307 -0.481 -25.437 1.00 97.31 365 VAL A O 1
ATOM 2862 N N . LEU A 1 366 ? 23.895 -0.796 -27.579 1.00 97.19 366 LEU A N 1
ATOM 2863 C CA . LEU A 1 366 ? 23.876 0.630 -27.921 1.00 97.19 366 LEU A CA 1
ATOM 2864 C C . LEU A 1 366 ? 22.450 1.204 -27.891 1.00 97.19 366 LEU A C 1
ATOM 2866 O O . LEU A 1 366 ? 22.237 2.287 -27.342 1.00 97.19 366 LEU A O 1
ATOM 2870 N N . ALA A 1 367 ? 21.468 0.449 -28.396 1.00 98.12 367 ALA A N 1
ATOM 2871 C CA . ALA A 1 367 ? 20.054 0.824 -28.369 1.00 98.12 367 ALA A CA 1
ATOM 2872 C C . ALA A 1 367 ? 19.512 0.990 -26.936 1.00 98.12 367 ALA A C 1
ATOM 2874 O O . ALA A 1 367 ? 18.844 1.982 -26.627 1.00 98.12 367 ALA A O 1
ATOM 2875 N N . VAL A 1 368 ? 19.843 0.059 -26.036 1.00 98.12 368 VAL A N 1
ATOM 2876 C CA . VAL A 1 368 ? 19.535 0.162 -24.602 1.00 98.12 368 VAL A CA 1
ATOM 2877 C C . VAL A 1 368 ? 20.253 1.348 -23.969 1.00 98.12 368 VAL A C 1
ATOM 2879 O O . VAL A 1 368 ? 19.617 2.127 -23.263 1.00 98.12 368 VAL A O 1
ATOM 2882 N N . SER A 1 369 ? 21.542 1.541 -24.254 1.00 98.12 369 SER A N 1
ATOM 2883 C CA . SER A 1 369 ? 22.328 2.646 -23.685 1.00 98.12 369 SER A CA 1
ATOM 2884 C C . SER A 1 369 ? 21.715 4.016 -24.018 1.00 98.12 369 SER A C 1
ATOM 2886 O O . SER A 1 369 ? 21.538 4.856 -23.133 1.00 98.12 369 SER A O 1
ATOM 2888 N N . ALA A 1 370 ? 21.307 4.222 -25.276 1.00 98.12 370 ALA A N 1
ATOM 2889 C CA . ALA A 1 370 ? 20.596 5.425 -25.711 1.00 98.12 370 ALA A CA 1
ATOM 2890 C C . ALA A 1 370 ? 19.186 5.545 -25.102 1.00 98.12 370 ALA A C 1
ATOM 2892 O O . ALA A 1 370 ? 18.762 6.646 -24.737 1.00 98.12 370 ALA A O 1
ATOM 2893 N N . SER A 1 371 ? 18.474 4.423 -24.941 1.00 98.31 371 SER A N 1
ATOM 2894 C CA . SER A 1 371 ? 17.156 4.371 -24.290 1.00 98.31 371 SER A CA 1
ATOM 2895 C C . SER A 1 371 ? 17.227 4.801 -22.822 1.00 98.31 371 SER A C 1
ATOM 2897 O O . SER A 1 371 ? 16.454 5.661 -22.408 1.00 98.31 371 SER A O 1
ATOM 2899 N N . ILE A 1 372 ? 18.185 4.275 -22.049 1.00 98.25 372 ILE A N 1
ATOM 2900 C CA . ILE A 1 372 ? 18.373 4.598 -20.623 1.00 98.25 372 ILE A CA 1
ATOM 2901 C C . ILE A 1 372 ? 18.609 6.098 -20.433 1.00 98.25 372 ILE A C 1
ATOM 2903 O O . ILE A 1 372 ? 17.944 6.713 -19.600 1.00 98.25 372 ILE A O 1
ATOM 2907 N N . ILE A 1 373 ? 19.505 6.699 -21.225 1.00 97.81 373 ILE A N 1
ATOM 2908 C CA . ILE A 1 373 ? 19.777 8.145 -21.183 1.00 97.81 373 ILE A CA 1
ATOM 2909 C C . ILE A 1 373 ? 18.522 8.938 -21.578 1.00 97.81 373 ILE A C 1
ATOM 2911 O O . ILE A 1 373 ? 18.155 9.898 -20.902 1.00 97.81 373 ILE A O 1
ATOM 2915 N N . SER A 1 374 ? 17.822 8.515 -22.633 1.00 98.00 374 SER A N 1
ATOM 2916 C CA . SER A 1 374 ? 16.639 9.221 -23.140 1.00 98.00 374 SER A CA 1
ATOM 2917 C C . SER A 1 374 ? 15.455 9.199 -22.174 1.00 98.00 374 SER A C 1
ATOM 2919 O O . SER A 1 374 ? 14.730 10.186 -22.094 1.00 98.00 374 SER A O 1
ATOM 2921 N N . LEU A 1 375 ? 15.278 8.127 -21.396 1.00 98.12 375 LEU A N 1
ATOM 2922 C CA . LEU A 1 375 ? 14.242 8.046 -20.360 1.00 98.12 375 LEU A CA 1
ATOM 2923 C C . LEU A 1 375 ? 14.419 9.122 -19.272 1.00 98.12 375 LEU A C 1
ATOM 2925 O O . LEU A 1 375 ? 13.428 9.607 -18.729 1.00 98.12 375 LEU A O 1
ATOM 2929 N N . GLN A 1 376 ? 15.653 9.572 -19.007 1.00 96.44 376 GLN A N 1
ATOM 2930 C CA . GLN A 1 376 ? 15.916 10.643 -18.033 1.00 96.44 376 GLN A CA 1
ATOM 2931 C C . GLN A 1 376 ? 15.470 12.024 -18.545 1.00 96.44 376 GLN A C 1
ATOM 2933 O O . GLN A 1 376 ? 15.247 12.944 -17.752 1.00 96.44 376 GLN A O 1
ATOM 2938 N N . ASN A 1 377 ? 15.296 12.186 -19.863 1.00 96.12 377 ASN A N 1
ATOM 2939 C CA . ASN A 1 377 ? 14.776 13.421 -20.451 1.00 96.12 377 ASN A CA 1
ATOM 2940 C C . ASN A 1 377 ? 13.274 13.602 -20.187 1.00 96.12 377 ASN A C 1
ATOM 2942 O O . ASN A 1 377 ? 12.828 14.745 -20.147 1.00 96.12 377 ASN A O 1
ATOM 2946 N N . ILE A 1 378 ? 12.517 12.526 -19.925 1.00 95.94 378 ILE A N 1
ATOM 2947 C CA . ILE A 1 378 ? 11.091 12.617 -19.565 1.00 95.94 378 ILE A CA 1
ATOM 2948 C C . ILE A 1 378 ? 10.946 13.464 -18.293 1.00 95.94 378 ILE A C 1
ATOM 2950 O O . ILE A 1 378 ? 10.377 14.552 -18.328 1.00 95.94 378 ILE A O 1
ATOM 2954 N N . VAL A 1 379 ? 11.551 13.022 -17.185 1.00 94.00 379 VAL A N 1
ATOM 2955 C CA . VAL A 1 379 ? 11.489 13.739 -15.897 1.00 94.00 379 VAL A CA 1
ATOM 2956 C C . VAL A 1 379 ? 12.200 15.090 -15.970 1.00 94.00 379 VAL A C 1
ATOM 2958 O O . VAL A 1 379 ? 11.704 16.079 -15.445 1.00 94.00 379 VAL A O 1
ATOM 2961 N N . SER A 1 380 ? 13.371 15.162 -16.612 1.00 92.88 380 SER A N 1
ATOM 2962 C CA . SER A 1 380 ? 14.172 16.389 -16.551 1.00 92.88 380 SER A CA 1
ATOM 2963 C C . SER A 1 380 ? 13.735 17.486 -17.526 1.00 92.88 380 SER A C 1
ATOM 2965 O O . SER A 1 380 ? 14.000 18.654 -17.233 1.00 92.88 380 SER A O 1
ATOM 2967 N N . ARG A 1 381 ? 13.129 17.166 -18.683 1.00 93.50 381 ARG A N 1
ATOM 2968 C CA . ARG A 1 381 ? 12.810 18.120 -19.773 1.00 93.50 381 ARG A CA 1
ATOM 2969 C C . ARG A 1 381 ? 11.344 18.130 -20.230 1.00 93.50 381 ARG A C 1
ATOM 2971 O O . ARG A 1 381 ? 10.957 19.128 -20.831 1.00 93.50 381 ARG A O 1
ATOM 2978 N N . GLU A 1 382 ? 10.562 17.073 -20.001 1.00 90.88 382 GLU A N 1
ATOM 2979 C CA . GLU A 1 382 ? 9.170 16.976 -20.486 1.00 90.88 382 GLU A CA 1
ATOM 2980 C C . GLU A 1 382 ? 8.121 17.120 -19.370 1.00 90.88 382 GLU A C 1
ATOM 2982 O O . GLU A 1 382 ? 7.036 17.644 -19.620 1.00 90.88 382 GLU A O 1
ATOM 2987 N N . ALA A 1 383 ? 8.435 16.686 -18.146 1.00 87.44 383 ALA A N 1
ATOM 2988 C CA . ALA A 1 383 ? 7.584 16.872 -16.975 1.00 87.44 383 ALA A CA 1
ATOM 2989 C C . ALA A 1 383 ? 7.537 18.342 -16.512 1.00 87.44 383 ALA A C 1
ATOM 2991 O O . ALA A 1 383 ? 8.484 19.110 -16.705 1.00 87.44 383 ALA A O 1
ATOM 2992 N N . ASP A 1 384 ? 6.434 18.723 -15.863 1.00 87.00 384 ASP A N 1
ATOM 2993 C CA . ASP A 1 384 ? 6.316 20.016 -15.185 1.00 87.00 384 ASP A CA 1
ATOM 2994 C C . ASP A 1 384 ? 7.285 20.052 -13.984 1.00 87.00 384 ASP A C 1
ATOM 2996 O O . ASP A 1 384 ? 7.207 19.157 -13.141 1.00 87.00 384 ASP A O 1
ATOM 3000 N N . PRO A 1 385 ? 8.176 21.056 -13.848 1.00 83.44 385 PRO A N 1
ATOM 3001 C CA . PRO A 1 385 ? 9.072 21.178 -12.695 1.00 83.44 385 PRO A CA 1
ATOM 3002 C C . PRO A 1 385 ? 8.375 21.279 -11.326 1.00 83.44 385 PRO A C 1
ATOM 3004 O O . PRO A 1 385 ? 9.059 21.197 -10.304 1.00 83.44 385 PRO A O 1
ATOM 3007 N N . LEU A 1 386 ? 7.054 21.491 -11.291 1.00 86.88 386 LEU A N 1
ATOM 3008 C CA . LEU A 1 386 ? 6.231 21.499 -10.080 1.00 86.88 386 LEU A CA 1
ATOM 3009 C C . LEU A 1 386 ? 5.517 20.157 -9.805 1.00 86.88 386 LEU A C 1
ATOM 3011 O O . LEU A 1 386 ? 5.082 19.944 -8.675 1.00 86.88 386 LEU A O 1
ATOM 3015 N N . ASP A 1 387 ? 5.415 19.243 -10.781 1.00 84.25 387 ASP A N 1
ATOM 3016 C CA . ASP A 1 387 ? 4.852 17.895 -10.587 1.00 84.25 387 ASP A CA 1
ATOM 3017 C C . ASP A 1 387 ? 5.988 16.890 -10.341 1.00 84.25 387 ASP A C 1
ATOM 3019 O O . ASP A 1 387 ? 6.867 16.671 -11.180 1.00 84.25 387 ASP A O 1
ATOM 3023 N N . THR A 1 388 ? 6.007 16.279 -9.154 1.00 87.00 388 THR A N 1
ATOM 3024 C CA . THR A 1 388 ? 7.130 15.418 -8.767 1.00 87.00 388 THR A CA 1
ATOM 3025 C C . THR A 1 388 ? 6.971 14.031 -9.378 1.00 87.00 388 THR A C 1
ATOM 3027 O O . THR A 1 388 ? 6.177 13.213 -8.909 1.00 87.00 388 THR A O 1
ATOM 3030 N N . SER A 1 389 ? 7.785 13.751 -10.394 1.00 91.75 389 SER A N 1
ATOM 3031 C CA . SER A 1 389 ? 7.824 12.472 -11.101 1.00 91.75 389 SER A CA 1
ATOM 3032 C C . SER A 1 389 ? 9.208 11.816 -11.041 1.00 91.75 389 SER A C 1
ATOM 3034 O O . SER A 1 389 ? 10.230 12.477 -10.857 1.00 91.75 389 SER A O 1
ATOM 3036 N N . VAL A 1 390 ? 9.240 10.489 -11.162 1.00 93.69 390 VAL A N 1
ATOM 3037 C CA . VAL A 1 390 ? 10.451 9.661 -11.123 1.00 93.69 390 VAL A CA 1
ATOM 3038 C C . VAL A 1 390 ? 10.346 8.586 -12.199 1.00 93.69 390 VAL A C 1
ATOM 3040 O O . VAL A 1 390 ? 9.315 7.930 -12.325 1.00 93.69 390 VAL A O 1
ATOM 3043 N N . VAL A 1 391 ? 11.438 8.357 -12.927 1.00 96.25 391 VAL A N 1
ATOM 3044 C CA . VAL A 1 391 ? 11.658 7.174 -13.768 1.00 96.25 391 VAL A CA 1
ATOM 3045 C C . VAL A 1 391 ? 12.997 6.581 -13.346 1.00 96.25 391 VAL A C 1
ATOM 3047 O O . VAL A 1 391 ? 13.957 7.312 -13.115 1.00 96.25 391 VAL A O 1
ATOM 3050 N N . SER A 1 392 ? 13.077 5.265 -13.179 1.00 94.88 392 SER A N 1
ATOM 3051 C CA . SER A 1 392 ? 14.292 4.596 -12.704 1.00 94.88 392 SER A CA 1
ATOM 3052 C C . SER A 1 392 ? 14.461 3.247 -13.385 1.00 94.88 392 SER A C 1
ATOM 3054 O O . SER A 1 392 ? 13.711 2.314 -13.107 1.00 94.88 392 SER A O 1
ATOM 3056 N N . VAL A 1 393 ? 15.460 3.136 -14.265 1.00 96.31 393 VAL A N 1
ATOM 3057 C CA . VAL A 1 393 ? 15.914 1.843 -14.796 1.00 96.31 393 VAL A CA 1
ATOM 3058 C C . VAL A 1 393 ? 16.733 1.171 -13.695 1.00 96.31 393 VAL A C 1
ATOM 3060 O O . VAL A 1 393 ? 17.786 1.675 -13.318 1.00 96.31 393 VAL A O 1
ATOM 3063 N N . ALA A 1 394 ? 16.218 0.068 -13.157 1.00 92.69 394 ALA A N 1
ATOM 3064 C CA . ALA A 1 394 ? 16.796 -0.647 -12.019 1.00 92.69 394 ALA A CA 1
ATOM 3065 C C . ALA A 1 394 ? 17.549 -1.924 -12.432 1.00 92.69 394 ALA A C 1
ATOM 3067 O O . ALA A 1 394 ? 18.334 -2.454 -11.652 1.00 92.69 394 ALA A O 1
ATOM 3068 N N . MET A 1 395 ? 17.319 -2.416 -13.654 1.00 94.75 395 MET A N 1
ATOM 3069 C CA . MET A 1 395 ? 17.873 -3.668 -14.167 1.00 94.75 395 MET A CA 1
ATOM 3070 C C . MET A 1 395 ? 18.301 -3.507 -15.628 1.00 94.75 395 MET A C 1
ATOM 3072 O O . MET A 1 395 ? 17.562 -2.924 -16.426 1.00 94.75 395 MET A O 1
ATOM 3076 N N . VAL A 1 396 ? 19.461 -4.068 -15.978 1.00 97.44 396 VAL A N 1
ATOM 3077 C CA . VAL A 1 396 ? 19.963 -4.213 -17.353 1.00 97.44 396 VAL A CA 1
ATOM 3078 C C . VAL A 1 396 ? 20.638 -5.582 -17.472 1.00 97.44 396 VAL A C 1
ATOM 3080 O O . VAL A 1 396 ? 21.543 -5.882 -16.698 1.00 97.44 396 VAL A O 1
ATOM 3083 N N . GLU A 1 397 ? 20.218 -6.403 -18.433 1.00 96.62 397 GLU A N 1
ATOM 3084 C CA . GLU A 1 397 ? 20.732 -7.760 -18.665 1.00 96.62 397 GLU A CA 1
ATOM 3085 C C . GLU A 1 397 ? 21.177 -7.903 -20.128 1.00 96.62 397 GLU A C 1
ATOM 3087 O O . GLU A 1 397 ? 20.338 -7.935 -21.033 1.00 96.62 397 GLU A O 1
ATOM 3092 N N . ALA A 1 398 ? 22.492 -7.969 -20.367 1.00 94.75 398 ALA A N 1
ATOM 3093 C CA . ALA A 1 398 ? 23.096 -7.927 -21.701 1.00 94.75 398 ALA A CA 1
ATOM 3094 C C . ALA A 1 398 ? 24.212 -8.971 -21.877 1.00 94.75 398 ALA A C 1
ATOM 3096 O O . ALA A 1 398 ? 25.216 -8.928 -21.168 1.00 94.75 398 ALA A O 1
ATOM 3097 N N . GLY A 1 399 ? 24.078 -9.841 -22.884 1.00 89.81 399 GLY A N 1
ATOM 3098 C CA . GLY A 1 399 ? 25.138 -10.760 -23.320 1.00 89.81 399 GLY A CA 1
ATOM 3099 C C . GLY A 1 399 ? 25.529 -11.860 -22.321 1.00 89.81 399 GLY A C 1
ATOM 3100 O O . GLY A 1 399 ? 24.987 -11.968 -21.222 1.00 89.81 399 GLY A O 1
ATOM 3101 N N . ARG A 1 400 ? 26.456 -12.730 -22.751 1.00 90.88 400 ARG A N 1
ATOM 3102 C CA . ARG A 1 400 ? 27.038 -13.829 -21.943 1.00 90.88 400 ARG A CA 1
ATOM 3103 C C . ARG A 1 400 ? 28.508 -14.146 -22.257 1.00 90.88 400 ARG A C 1
ATOM 3105 O O . ARG A 1 400 ? 29.113 -14.937 -21.545 1.00 90.88 400 ARG A O 1
ATOM 3112 N N . GLU A 1 401 ? 29.068 -13.561 -23.314 1.00 91.38 401 GLU A N 1
ATOM 3113 C CA . GLU A 1 401 ? 30.387 -13.878 -23.870 1.00 91.38 401 GLU A CA 1
ATOM 3114 C C . GLU A 1 401 ? 31.022 -12.582 -24.403 1.00 91.38 401 GLU A C 1
ATOM 3116 O O . GLU A 1 401 ? 30.333 -11.760 -25.002 1.00 91.38 401 GLU A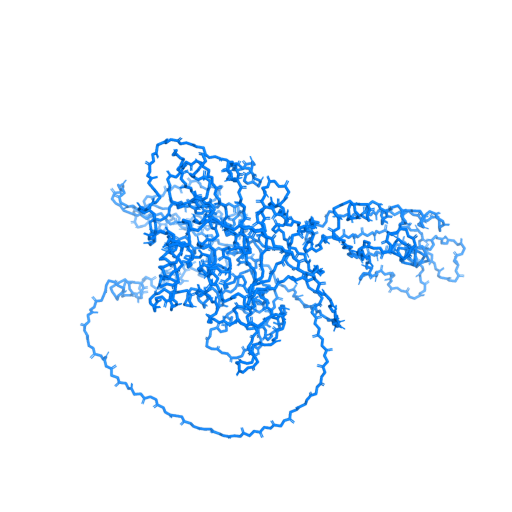 O 1
ATOM 3121 N N . LEU A 1 402 ? 32.323 -12.376 -24.171 1.00 91.31 402 LEU A N 1
ATOM 3122 C CA . LEU A 1 402 ? 33.031 -11.127 -24.498 1.00 91.31 402 LEU A CA 1
ATOM 3123 C C . LEU A 1 402 ? 33.281 -10.942 -26.003 1.00 91.31 402 LEU A C 1
ATOM 3125 O O . LEU A 1 402 ? 33.460 -9.819 -26.472 1.00 91.31 402 LEU A O 1
ATOM 3129 N N . SER A 1 403 ? 33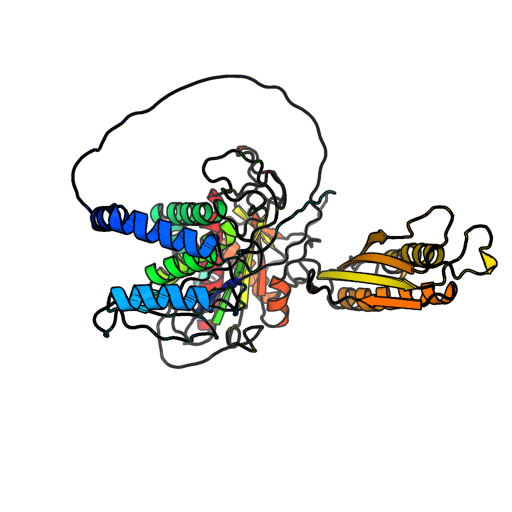.322 -12.038 -26.759 1.00 93.19 403 SER A N 1
ATOM 3130 C CA . SER A 1 403 ? 33.571 -12.050 -28.206 1.00 93.19 403 SER A CA 1
ATOM 3131 C C . SER A 1 403 ? 32.308 -11.910 -29.072 1.00 93.19 403 SER A C 1
ATOM 3133 O O . SER A 1 403 ? 32.412 -11.929 -30.302 1.00 93.19 403 SER A O 1
ATOM 3135 N N . VAL A 1 404 ? 31.126 -11.728 -28.468 1.00 94.94 404 VAL A N 1
ATOM 3136 C CA . VAL A 1 404 ? 29.819 -11.742 -29.151 1.00 94.94 404 VAL A CA 1
ATOM 3137 C C . VAL A 1 404 ? 28.987 -10.502 -28.797 1.00 94.94 404 VAL A C 1
ATOM 3139 O O . VAL A 1 404 ? 28.742 -10.218 -27.627 1.00 94.94 404 VAL A O 1
ATOM 3142 N N . ILE A 1 405 ? 28.506 -9.782 -29.816 1.00 96.94 405 ILE A N 1
ATOM 3143 C CA . ILE A 1 405 ? 27.436 -8.780 -29.679 1.00 96.94 405 ILE A CA 1
ATOM 3144 C C . ILE A 1 405 ? 26.114 -9.559 -29.617 1.00 96.94 405 ILE A C 1
ATOM 3146 O O . ILE A 1 405 ? 25.865 -10.315 -30.555 1.00 96.94 405 ILE A O 1
ATOM 3150 N N . PRO A 1 406 ? 25.282 -9.425 -28.568 1.00 96.94 406 PRO A N 1
ATOM 3151 C CA . PRO A 1 406 ? 24.106 -10.277 -28.376 1.00 96.94 406 PRO A CA 1
ATOM 3152 C C . PRO A 1 406 ? 22.961 -9.975 -29.353 1.00 96.94 406 PRO A C 1
ATOM 3154 O O . PRO A 1 406 ? 22.863 -8.882 -29.911 1.00 96.94 406 PRO A O 1
ATOM 3157 N N . ASP A 1 407 ? 22.041 -10.931 -29.509 1.00 96.06 407 ASP A N 1
ATOM 3158 C CA . ASP A 1 407 ? 20.792 -10.739 -30.258 1.00 96.06 407 ASP A CA 1
ATOM 3159 C C . ASP A 1 407 ? 19.777 -9.836 -29.533 1.00 96.06 407 ASP A C 1
ATOM 3161 O O . ASP A 1 407 ? 18.890 -9.263 -30.168 1.00 96.06 407 ASP A O 1
ATOM 3165 N N . SER A 1 408 ? 19.895 -9.703 -28.211 1.00 97.75 408 SER A N 1
ATOM 3166 C CA . SER A 1 408 ? 18.915 -9.036 -27.361 1.00 97.75 408 SER A CA 1
ATOM 3167 C C . SER A 1 408 ? 19.506 -8.513 -26.046 1.00 97.75 408 SER A C 1
ATOM 3169 O O . SER A 1 408 ? 20.528 -8.996 -25.553 1.00 97.75 408 SER A O 1
ATOM 3171 N N . VAL A 1 409 ? 18.849 -7.500 -25.472 1.00 98.38 409 VAL A N 1
ATOM 3172 C CA . VAL A 1 409 ? 19.119 -6.966 -24.125 1.00 98.38 409 VAL A CA 1
ATOM 3173 C C . VAL A 1 409 ? 17.791 -6.693 -23.429 1.00 98.38 409 VAL A C 1
ATOM 3175 O O . VAL A 1 409 ? 16.879 -6.122 -24.033 1.00 98.38 409 VAL A O 1
ATOM 3178 N N . SER A 1 410 ? 17.687 -7.063 -22.151 1.00 97.56 410 SER A N 1
ATOM 3179 C CA . SER A 1 410 ? 16.536 -6.712 -21.312 1.00 97.56 410 SER A CA 1
ATOM 3180 C C . SER A 1 410 ? 16.851 -5.526 -20.406 1.00 97.56 410 SER A C 1
ATOM 3182 O O . SER A 1 410 ? 17.945 -5.431 -19.852 1.00 97.56 410 SER A O 1
ATOM 3184 N N . ILE A 1 411 ? 15.871 -4.646 -20.204 1.00 97.25 411 ILE A N 1
ATOM 3185 C CA . ILE A 1 411 ? 15.875 -3.631 -19.146 1.00 97.25 411 ILE A CA 1
ATOM 3186 C C . ILE A 1 411 ? 14.583 -3.707 -18.338 1.00 97.25 411 ILE A C 1
ATOM 3188 O O . ILE A 1 411 ? 13.527 -4.038 -18.877 1.00 97.25 411 ILE A O 1
ATOM 3192 N N . ALA A 1 412 ? 14.645 -3.369 -17.055 1.00 95.19 412 ALA A N 1
ATOM 3193 C CA . ALA A 1 412 ? 13.450 -3.177 -16.238 1.00 95.19 412 ALA A CA 1
ATOM 3194 C C . ALA A 1 412 ? 13.616 -1.999 -15.278 1.00 95.19 412 ALA A C 1
ATOM 3196 O O . ALA A 1 412 ? 14.732 -1.576 -14.959 1.00 95.19 412 ALA A O 1
ATOM 3197 N N . GLY A 1 413 ? 12.495 -1.451 -14.828 1.00 93.12 413 GLY A N 1
ATOM 3198 C CA . GLY A 1 413 ? 12.483 -0.263 -13.995 1.00 93.12 413 GLY A CA 1
ATOM 3199 C C . GLY A 1 413 ? 11.125 0.054 -13.392 1.00 93.12 413 GLY A C 1
ATOM 3200 O O . GLY A 1 413 ? 10.130 -0.630 -13.629 1.00 93.12 413 GLY A O 1
ATOM 3201 N N . THR A 1 414 ? 11.104 1.128 -12.610 1.00 92.56 414 THR A N 1
ATOM 3202 C CA . THR A 1 414 ? 9.897 1.672 -11.981 1.00 92.56 414 THR A CA 1
ATOM 3203 C C . THR A 1 414 ? 9.687 3.123 -12.389 1.00 92.56 414 THR A C 1
ATOM 3205 O O . THR A 1 414 ? 10.620 3.812 -12.815 1.00 92.56 414 THR A O 1
ATOM 3208 N N . TYR A 1 415 ? 8.452 3.593 -12.257 1.00 93.94 415 TYR A N 1
ATOM 3209 C CA . TYR A 1 415 ? 8.105 5.001 -12.379 1.00 93.94 415 TYR A CA 1
ATOM 3210 C C . TYR A 1 415 ? 7.073 5.405 -11.327 1.00 93.94 415 TYR A C 1
ATOM 3212 O O . TYR A 1 415 ? 6.239 4.598 -10.908 1.00 93.94 415 TYR A O 1
ATOM 3220 N N . ARG A 1 416 ? 7.157 6.660 -10.878 1.00 92.38 416 ARG A N 1
ATOM 3221 C CA . ARG A 1 416 ? 6.299 7.235 -9.835 1.00 92.38 416 ARG A CA 1
ATOM 3222 C C . ARG A 1 416 ? 5.896 8.663 -10.180 1.00 92.38 416 ARG A C 1
ATOM 3224 O O . ARG A 1 416 ? 6.670 9.385 -10.802 1.00 92.38 416 ARG A O 1
ATOM 3231 N N . ALA A 1 417 ? 4.704 9.064 -9.754 1.00 93.62 417 ALA A N 1
ATOM 3232 C CA . ALA A 1 417 ? 4.245 10.454 -9.739 1.00 93.62 417 ALA A CA 1
ATOM 3233 C C . ALA A 1 417 ? 3.103 10.608 -8.722 1.00 93.62 417 ALA A C 1
ATOM 3235 O O . ALA A 1 417 ? 2.451 9.617 -8.377 1.00 93.62 417 ALA A O 1
ATOM 3236 N N . PHE A 1 418 ? 2.851 11.831 -8.255 1.00 91.56 418 PHE A N 1
ATOM 3237 C CA . PHE A 1 418 ? 1.725 12.117 -7.358 1.00 91.56 418 PHE A CA 1
ATOM 3238 C C . PHE A 1 418 ? 0.416 12.363 -8.115 1.00 91.56 418 PHE A C 1
ATOM 3240 O O . PHE A 1 418 ? -0.617 11.804 -7.738 1.00 91.56 418 PHE A O 1
ATOM 3247 N N . SER A 1 419 ? 0.449 13.100 -9.229 1.00 91.44 419 SER A N 1
ATOM 3248 C CA . SER A 1 419 ? -0.766 13.339 -10.007 1.00 91.44 419 SER A CA 1
ATOM 3249 C C . SER A 1 419 ? -1.127 12.139 -10.885 1.00 91.44 419 SER A C 1
ATOM 3251 O O . SER A 1 419 ? -0.296 11.582 -11.607 1.00 91.44 419 SER A O 1
ATOM 3253 N N . LYS A 1 420 ? -2.408 11.735 -10.870 1.00 90.38 420 LYS A N 1
ATOM 3254 C CA . LYS A 1 420 ? -2.921 10.642 -11.727 1.00 90.38 420 LYS A CA 1
ATOM 3255 C C . LYS A 1 420 ? -2.656 10.919 -13.213 1.00 90.38 420 LYS A C 1
ATOM 3257 O O . LYS A 1 420 ? -2.299 10.004 -13.949 1.00 90.38 420 LYS A O 1
ATOM 3262 N N . LYS A 1 421 ? -2.772 12.182 -13.639 1.00 91.75 421 LYS A N 1
ATOM 3263 C CA . LYS A 1 421 ? -2.485 12.632 -15.011 1.00 91.75 421 LYS A CA 1
ATOM 3264 C C . LYS A 1 421 ? -1.040 12.313 -15.412 1.00 91.75 421 LYS A C 1
ATOM 3266 O O . LYS A 1 421 ? -0.826 11.645 -16.421 1.00 91.75 421 LYS A O 1
ATOM 3271 N N . THR A 1 422 ? -0.069 12.775 -14.628 1.00 92.06 422 THR A N 1
ATOM 3272 C CA . THR A 1 422 ? 1.359 12.601 -14.929 1.00 92.06 422 THR A CA 1
ATOM 3273 C C . THR A 1 422 ? 1.792 11.150 -14.747 1.00 92.06 422 THR A C 1
ATOM 3275 O O . THR A 1 422 ? 2.576 10.653 -15.548 1.00 92.06 422 THR A O 1
ATOM 3278 N N . PHE A 1 423 ? 1.216 10.425 -13.783 1.00 92.88 423 PHE A N 1
ATOM 3279 C CA . PHE A 1 423 ? 1.473 8.999 -13.585 1.00 92.88 423 PHE A CA 1
ATOM 3280 C C . PHE A 1 423 ? 1.145 8.148 -14.823 1.00 92.88 423 PHE A C 1
ATOM 3282 O O . PHE A 1 423 ? 1.994 7.381 -15.279 1.00 92.88 423 PHE A O 1
ATOM 3289 N N . TYR A 1 424 ? -0.049 8.305 -15.406 1.00 92.25 424 TYR A N 1
ATOM 3290 C CA . TYR A 1 424 ? -0.413 7.562 -16.619 1.00 92.25 424 TYR A CA 1
ATOM 3291 C C . TYR A 1 424 ? 0.363 8.042 -17.853 1.00 92.25 424 TYR A C 1
ATOM 3293 O O . TYR A 1 424 ? 0.848 7.207 -18.619 1.00 92.25 424 TYR A O 1
ATOM 3301 N N . ALA A 1 425 ? 0.577 9.356 -17.998 1.00 93.12 425 ALA A N 1
ATOM 3302 C CA . ALA A 1 425 ? 1.380 9.910 -19.089 1.00 93.12 425 ALA A CA 1
ATOM 3303 C C . ALA A 1 425 ? 2.842 9.416 -19.066 1.00 93.12 425 ALA A C 1
ATOM 3305 O O . ALA A 1 425 ? 3.410 9.153 -20.124 1.00 93.12 425 ALA A O 1
ATOM 3306 N N . LEU A 1 426 ? 3.447 9.227 -17.883 1.00 94.31 426 LEU A N 1
ATOM 3307 C CA . LEU A 1 426 ? 4.790 8.645 -17.759 1.00 94.31 426 LEU A CA 1
ATOM 3308 C C . LEU A 1 426 ? 4.845 7.220 -18.319 1.00 94.31 426 LEU A C 1
ATOM 3310 O O . LEU A 1 426 ? 5.772 6.907 -19.061 1.00 94.31 426 LEU A O 1
ATOM 3314 N N . GLY A 1 427 ? 3.858 6.373 -18.008 1.00 93.69 427 GLY A N 1
ATOM 3315 C CA . GLY A 1 427 ? 3.798 4.999 -18.521 1.00 93.69 427 GLY A CA 1
ATOM 3316 C C . GLY A 1 427 ? 3.748 4.953 -20.052 1.00 93.69 427 GLY A C 1
ATOM 3317 O O . GLY A 1 427 ? 4.556 4.271 -20.686 1.00 93.69 427 GLY A O 1
ATOM 3318 N N . GLU A 1 428 ? 2.863 5.748 -20.660 1.00 94.62 428 GLU A N 1
ATOM 3319 C CA . GLU A 1 428 ? 2.786 5.882 -22.121 1.00 94.62 428 GLU A CA 1
ATOM 3320 C C . GLU A 1 428 ? 4.109 6.400 -22.709 1.00 94.62 428 GLU A C 1
ATOM 3322 O O . GLU A 1 428 ? 4.647 5.818 -23.656 1.00 94.62 428 GLU A O 1
ATOM 3327 N N . ARG A 1 429 ? 4.695 7.439 -22.102 1.00 96.81 429 ARG A N 1
ATOM 3328 C CA . ARG A 1 429 ? 5.903 8.093 -22.613 1.00 96.81 429 ARG A CA 1
ATOM 3329 C C . ARG A 1 429 ? 7.165 7.232 -22.501 1.00 96.81 429 ARG A C 1
ATOM 3331 O O . ARG A 1 429 ? 7.986 7.235 -23.419 1.00 96.81 429 ARG A O 1
ATOM 3338 N N . ILE A 1 430 ? 7.301 6.437 -21.437 1.00 97.56 430 ILE A N 1
ATOM 3339 C CA . ILE A 1 430 ? 8.364 5.425 -21.290 1.00 97.56 430 ILE A CA 1
ATOM 3340 C C . ILE A 1 430 ? 8.322 4.441 -22.467 1.00 97.56 430 ILE A C 1
ATOM 3342 O O . ILE A 1 430 ? 9.358 4.138 -23.065 1.00 97.56 430 ILE A O 1
ATOM 3346 N N . GLN A 1 431 ? 7.123 3.984 -22.846 1.00 97.12 431 GLN A N 1
ATOM 3347 C CA . GLN A 1 431 ? 6.946 3.073 -23.975 1.00 97.12 431 GLN A CA 1
ATOM 3348 C C . GLN A 1 431 ? 7.387 3.708 -25.303 1.00 97.12 431 GLN A C 1
ATOM 3350 O O . GLN A 1 431 ? 8.067 3.055 -26.100 1.00 97.12 431 GLN A O 1
ATOM 3355 N N . GLU A 1 432 ? 6.993 4.959 -25.554 1.00 97.81 432 GLU A N 1
ATOM 3356 C CA . GLU A 1 432 ? 7.367 5.691 -26.767 1.00 97.81 432 GLU A CA 1
ATOM 3357 C C . GLU A 1 432 ? 8.882 5.867 -26.882 1.00 97.81 432 GLU A C 1
ATOM 3359 O O . GLU A 1 432 ? 9.455 5.558 -27.927 1.00 97.81 432 GLU A O 1
ATOM 3364 N N . VAL A 1 433 ? 9.538 6.321 -25.808 1.00 98.25 433 VAL A N 1
ATOM 3365 C CA . VAL A 1 433 ? 10.981 6.597 -25.800 1.00 98.25 433 VAL A CA 1
ATOM 3366 C C . VAL A 1 433 ? 11.794 5.329 -26.064 1.00 98.25 433 VAL A C 1
ATOM 3368 O O . VAL A 1 433 ? 12.689 5.360 -26.909 1.00 98.25 433 VAL A O 1
ATOM 3371 N N . ILE A 1 434 ? 11.458 4.201 -25.425 1.00 98.44 434 ILE A N 1
ATOM 3372 C CA . ILE A 1 434 ? 12.154 2.921 -25.654 1.00 98.44 434 ILE A CA 1
ATOM 3373 C C . ILE A 1 434 ? 11.981 2.457 -27.108 1.00 98.44 434 ILE A C 1
ATOM 3375 O O . ILE A 1 434 ? 12.962 2.101 -27.766 1.00 98.44 434 ILE A O 1
ATOM 3379 N N . LYS A 1 435 ? 10.756 2.492 -27.651 1.00 98.25 435 LYS A N 1
ATOM 3380 C CA . LYS A 1 435 ? 10.488 2.054 -29.034 1.00 98.25 435 LYS A CA 1
ATOM 3381 C C . LYS A 1 435 ? 11.153 2.968 -30.069 1.00 98.25 435 LYS A C 1
ATOM 3383 O O . LYS A 1 435 ? 11.726 2.468 -31.036 1.00 98.25 435 LYS A O 1
ATOM 3388 N N . ALA A 1 436 ? 11.134 4.284 -29.852 1.00 98.12 436 ALA A N 1
ATOM 3389 C CA . ALA A 1 436 ? 11.771 5.257 -30.737 1.00 98.12 436 ALA A CA 1
ATOM 3390 C C . ALA A 1 436 ? 13.302 5.121 -30.742 1.00 98.12 436 ALA A C 1
ATOM 3392 O O . ALA A 1 436 ? 13.901 5.066 -31.815 1.00 98.12 436 ALA A O 1
ATOM 3393 N N . GLN A 1 437 ? 13.936 5.006 -29.569 1.00 98.19 437 GLN A N 1
ATOM 3394 C CA . GLN A 1 437 ? 15.388 4.822 -29.477 1.00 98.19 437 GLN A CA 1
ATOM 3395 C C . GLN A 1 437 ? 15.831 3.482 -30.072 1.00 98.19 437 GLN A C 1
ATOM 3397 O O . GLN A 1 437 ? 16.799 3.447 -30.825 1.00 98.19 437 GLN A O 1
ATOM 3402 N N . SER A 1 438 ? 15.079 2.400 -29.853 1.00 98.00 438 SER A N 1
ATOM 3403 C CA . SER A 1 438 ? 15.348 1.103 -30.500 1.00 98.00 438 SER A CA 1
ATOM 3404 C C . SER A 1 438 ? 15.432 1.224 -32.025 1.00 98.00 438 SER A C 1
ATOM 3406 O O . SER A 1 438 ? 16.390 0.749 -32.639 1.00 98.00 438 SER A O 1
ATOM 3408 N N . LEU A 1 439 ? 14.466 1.925 -32.628 1.00 98.12 439 LEU A N 1
ATOM 3409 C CA . LEU A 1 439 ? 14.372 2.091 -34.077 1.00 98.12 439 LEU A CA 1
ATOM 3410 C C . LEU A 1 439 ? 15.558 2.873 -34.671 1.00 98.12 439 LEU A C 1
ATOM 3412 O O . LEU A 1 439 ? 16.007 2.538 -35.767 1.00 98.12 439 LEU A O 1
ATOM 3416 N N . VAL A 1 440 ? 16.115 3.856 -33.948 1.00 98.00 440 VAL A N 1
ATOM 3417 C CA . VAL A 1 440 ? 17.322 4.604 -34.371 1.00 98.00 440 VAL A CA 1
ATOM 3418 C C . VAL A 1 440 ? 18.513 3.665 -34.594 1.00 98.00 440 VAL A C 1
ATOM 3420 O O . VAL A 1 440 ? 19.256 3.825 -35.561 1.00 98.00 440 VAL A O 1
ATOM 3423 N N . TYR A 1 441 ? 18.654 2.637 -33.756 1.00 97.88 441 TYR A N 1
ATOM 3424 C CA . TYR A 1 441 ? 19.711 1.625 -33.856 1.00 97.88 441 TYR A CA 1
ATOM 3425 C C . TYR A 1 441 ? 19.321 0.427 -34.741 1.00 97.88 441 TYR A C 1
ATOM 3427 O O . TYR A 1 441 ? 20.042 -0.569 -34.787 1.00 97.88 441 TYR A O 1
ATOM 3435 N N . ARG A 1 442 ? 18.207 0.524 -35.486 1.00 97.94 442 ARG A N 1
ATOM 3436 C CA . ARG A 1 442 ? 17.600 -0.546 -36.309 1.00 97.94 442 ARG A CA 1
ATOM 3437 C C . ARG A 1 442 ? 17.098 -1.757 -35.502 1.00 97.94 442 ARG A C 1
ATOM 3439 O O . ARG A 1 442 ? 16.791 -2.790 -36.091 1.00 97.94 442 ARG A O 1
ATOM 3446 N N . CYS A 1 443 ? 17.011 -1.631 -34.178 1.00 98.31 443 CYS A N 1
ATOM 3447 C CA . CYS A 1 443 ? 16.459 -2.644 -33.283 1.00 98.31 443 CYS A CA 1
ATOM 3448 C C . CYS A 1 443 ? 14.924 -2.569 -33.239 1.00 98.31 443 CYS A C 1
ATOM 3450 O O . CYS A 1 443 ? 14.310 -1.571 -33.622 1.00 98.31 443 CYS A O 1
ATOM 3452 N N . SER A 1 444 ? 14.300 -3.612 -32.699 1.00 97.81 444 SER A N 1
ATOM 3453 C CA . SER A 1 444 ? 12.882 -3.627 -32.318 1.00 97.81 444 SER A CA 1
ATOM 3454 C C . SER A 1 444 ? 12.752 -3.771 -30.801 1.00 97.81 444 SER A C 1
ATOM 3456 O O . SER A 1 444 ? 13.673 -4.271 -30.161 1.00 97.81 444 SER A O 1
ATOM 3458 N N . ALA A 1 445 ? 11.636 -3.336 -30.208 1.00 97.94 445 ALA A N 1
ATOM 3459 C CA . ALA A 1 445 ? 11.422 -3.483 -28.768 1.00 97.94 445 ALA A CA 1
ATOM 3460 C C . ALA A 1 445 ? 9.992 -3.875 -28.404 1.00 97.94 445 ALA A C 1
ATOM 3462 O O . ALA A 1 445 ? 9.018 -3.245 -28.832 1.00 97.94 445 ALA A O 1
ATOM 3463 N N . VAL A 1 446 ? 9.897 -4.877 -27.534 1.00 96.25 446 VAL A N 1
ATOM 3464 C CA . VAL A 1 446 ? 8.693 -5.194 -26.767 1.00 96.25 446 VAL A CA 1
ATOM 3465 C C . VAL A 1 446 ? 8.827 -4.499 -25.416 1.00 96.25 446 VAL A C 1
ATOM 3467 O O . VAL A 1 446 ? 9.884 -4.557 -24.794 1.00 96.25 446 VAL A O 1
ATOM 3470 N N . VAL A 1 447 ? 7.768 -3.825 -24.972 1.00 94.81 447 VAL A N 1
ATOM 3471 C CA . VAL A 1 447 ? 7.691 -3.181 -23.655 1.00 94.81 447 VAL A CA 1
ATOM 3472 C C . VAL A 1 447 ? 6.414 -3.669 -22.994 1.00 94.81 447 VAL A C 1
ATOM 3474 O O . VAL A 1 447 ? 5.351 -3.606 -23.613 1.00 94.81 447 VAL A O 1
ATOM 3477 N N . ASP A 1 448 ? 6.531 -4.141 -21.762 1.00 90.94 448 ASP A N 1
ATOM 3478 C CA . ASP A 1 448 ? 5.426 -4.591 -20.932 1.00 90.94 448 ASP A CA 1
ATOM 3479 C C . ASP A 1 448 ? 5.368 -3.794 -19.622 1.00 90.94 448 ASP A C 1
ATOM 3481 O O . ASP A 1 448 ? 6.391 -3.414 -19.048 1.00 90.94 448 ASP A O 1
ATOM 3485 N N . PHE A 1 449 ? 4.140 -3.555 -19.172 1.00 84.19 449 PHE A N 1
ATOM 3486 C CA . PHE A 1 449 ? 3.767 -2.867 -17.934 1.00 84.19 449 PHE A CA 1
ATOM 3487 C C . PHE A 1 449 ? 2.872 -3.757 -17.047 1.00 84.19 449 PHE A C 1
ATOM 3489 O O . PHE A 1 449 ? 2.505 -3.377 -15.936 1.00 84.19 449 PHE A O 1
ATOM 3496 N N . LYS A 1 450 ? 2.493 -4.950 -17.529 1.00 66.50 450 LYS A N 1
ATOM 3497 C CA . LYS A 1 450 ? 1.617 -5.906 -16.844 1.00 66.50 450 LYS A CA 1
ATOM 3498 C C . LYS A 1 450 ? 2.426 -6.881 -15.996 1.00 66.50 450 LYS A C 1
ATOM 3500 O O . LYS A 1 450 ? 2.374 -8.094 -16.186 1.00 66.50 450 LYS A O 1
ATOM 3505 N N . GLY A 1 451 ? 3.145 -6.342 -15.016 1.00 54.34 451 GLY A N 1
ATOM 3506 C CA . GLY A 1 451 ? 3.723 -7.161 -13.959 1.00 54.34 451 GLY A CA 1
ATOM 3507 C C . GLY A 1 451 ? 2.616 -7.839 -13.151 1.00 54.34 451 GLY A C 1
ATOM 3508 O O . GLY A 1 451 ? 2.055 -7.217 -12.257 1.00 54.34 451 GLY A O 1
ATOM 3509 N N . ASN A 1 452 ? 2.327 -9.115 -13.423 1.00 51.16 452 ASN A N 1
ATOM 3510 C CA . ASN A 1 452 ? 1.495 -9.936 -12.529 1.00 51.16 452 ASN A CA 1
ATOM 3511 C C . ASN A 1 452 ? 2.119 -10.014 -11.120 1.00 51.16 452 ASN A C 1
ATOM 3513 O O . ASN A 1 452 ? 1.405 -10.060 -10.128 1.00 51.16 452 ASN A O 1
ATOM 3517 N N . GLU A 1 453 ? 3.453 -9.977 -11.051 1.00 49.94 453 GLU A N 1
ATOM 3518 C CA . GLU A 1 453 ? 4.256 -9.945 -9.821 1.00 49.94 453 GLU A CA 1
ATOM 3519 C C . GLU A 1 453 ? 4.278 -8.552 -9.158 1.00 49.94 453 GLU A C 1
ATOM 3521 O O . GLU A 1 453 ? 4.479 -8.437 -7.950 1.00 49.94 453 GLU A O 1
ATOM 3526 N N . HIS A 1 454 ? 4.089 -7.483 -9.941 1.00 59.28 454 HIS A N 1
ATOM 3527 C CA . HIS A 1 454 ? 4.217 -6.081 -9.525 1.00 59.28 454 HIS A CA 1
ATOM 3528 C C . HIS A 1 454 ? 3.101 -5.232 -10.168 1.00 59.28 454 HIS A C 1
ATOM 3530 O O . HIS A 1 454 ? 3.329 -4.597 -11.208 1.00 59.28 454 HIS A O 1
ATOM 3536 N N . PRO A 1 455 ? 1.883 -5.225 -9.591 1.00 65.19 455 PRO A N 1
ATOM 3537 C CA . PRO A 1 455 ? 0.754 -4.490 -10.149 1.00 65.19 455 PRO A CA 1
ATOM 3538 C C . PRO A 1 455 ? 1.016 -2.978 -10.162 1.00 65.19 455 PRO A C 1
ATOM 3540 O O . PRO A 1 455 ? 1.641 -2.421 -9.262 1.00 65.19 455 PRO A O 1
ATOM 3543 N N . THR A 1 456 ? 0.493 -2.292 -11.180 1.00 78.88 456 THR A N 1
ATOM 3544 C CA . THR A 1 456 ? 0.553 -0.825 -11.254 1.00 78.88 456 THR A CA 1
ATOM 3545 C C . THR A 1 456 ? -0.440 -0.219 -10.260 1.00 78.88 456 THR A C 1
ATOM 3547 O O . THR A 1 456 ? -1.652 -0.332 -10.442 1.00 78.88 456 THR A O 1
ATOM 3550 N N . VAL A 1 457 ? 0.078 0.434 -9.220 1.00 78.06 457 VAL A N 1
ATOM 3551 C CA . VAL A 1 457 ? -0.691 1.073 -8.145 1.00 78.06 457 VAL A CA 1
ATOM 3552 C C . VAL A 1 457 ? -0.891 2.555 -8.464 1.00 78.06 457 VAL A C 1
ATOM 3554 O O . VAL A 1 457 ? 0.077 3.291 -8.665 1.00 78.06 457 VAL A O 1
ATOM 3557 N N . SER A 1 458 ? -2.147 3.003 -8.503 1.00 83.75 458 SER A N 1
ATOM 3558 C CA . SER A 1 458 ? -2.509 4.419 -8.669 1.00 83.75 458 SER A CA 1
ATOM 3559 C C . SER A 1 458 ? -2.003 5.289 -7.505 1.00 83.75 458 SER A C 1
ATOM 3561 O O . SER A 1 458 ? -1.855 4.789 -6.393 1.00 83.75 458 SER A O 1
ATOM 3563 N N . PRO A 1 459 ? -1.803 6.607 -7.695 1.00 89.19 459 PRO A N 1
ATOM 3564 C CA . PRO A 1 459 ? -1.534 7.513 -6.582 1.00 89.19 459 PRO A CA 1
ATOM 3565 C C . PRO A 1 459 ? -2.670 7.536 -5.549 1.00 89.19 459 PRO A C 1
ATOM 3567 O O . PRO A 1 459 ? -3.855 7.574 -5.907 1.00 89.19 459 PRO A O 1
ATOM 3570 N N . THR A 1 460 ? -2.298 7.562 -4.266 1.00 87.06 460 THR A N 1
ATOM 3571 C CA . THR A 1 460 ? -3.225 7.749 -3.139 1.00 87.06 460 THR A CA 1
ATOM 3572 C C . THR A 1 460 ? -3.561 9.231 -3.042 1.00 87.06 460 THR A C 1
ATOM 3574 O O . THR A 1 460 ? -2.694 10.051 -2.730 1.00 87.06 460 THR A O 1
ATOM 3577 N N . ILE A 1 461 ? -4.818 9.572 -3.325 1.00 95.12 461 ILE A N 1
ATOM 3578 C CA . ILE A 1 461 ? -5.334 10.944 -3.315 1.00 95.12 461 ILE A CA 1
ATOM 3579 C C . ILE A 1 461 ? -6.502 10.988 -2.331 1.00 95.12 461 ILE A C 1
ATOM 3581 O O . ILE A 1 461 ? -7.542 10.384 -2.593 1.00 95.12 461 ILE A O 1
ATOM 3585 N N . ASN A 1 462 ? -6.310 11.673 -1.207 1.00 96.56 462 ASN A N 1
ATOM 3586 C CA . ASN A 1 462 ? -7.318 11.845 -0.167 1.00 96.56 462 ASN A CA 1
ATOM 3587 C C . ASN A 1 462 ? -8.406 12.829 -0.627 1.00 96.56 462 ASN A C 1
ATOM 3589 O O . ASN A 1 462 ? -8.106 13.897 -1.163 1.00 96.56 462 ASN A O 1
ATOM 3593 N N . ASP A 1 463 ? -9.667 12.483 -0.376 1.00 97.12 463 ASP A N 1
ATOM 3594 C CA . ASP A 1 463 ? -10.812 13.379 -0.545 1.00 97.12 463 ASP A CA 1
ATOM 3595 C C . ASP A 1 463 ? -10.767 14.483 0.523 1.00 97.12 463 ASP A C 1
ATOM 3597 O O . ASP A 1 463 ? -10.626 14.188 1.709 1.00 97.12 463 ASP A O 1
ATOM 3601 N N . GLU A 1 464 ? -10.877 15.749 0.115 1.00 96.06 464 GLU A N 1
ATOM 3602 C CA . GLU A 1 464 ? -10.685 16.905 1.006 1.00 96.06 464 GLU A CA 1
ATOM 3603 C C . GLU A 1 464 ? -11.725 16.951 2.140 1.00 96.06 464 GLU A C 1
ATOM 3605 O O . GLU A 1 464 ? -11.380 17.194 3.295 1.00 96.06 464 GLU A O 1
ATOM 3610 N N . ARG A 1 465 ? -12.987 16.609 1.843 1.00 95.25 465 ARG A N 1
ATOM 3611 C CA . ARG A 1 465 ? -14.086 16.567 2.821 1.00 95.25 465 ARG A CA 1
ATOM 3612 C C . ARG A 1 465 ? -13.904 15.423 3.820 1.00 95.25 465 ARG A C 1
ATOM 3614 O O . ARG A 1 465 ? -14.216 15.587 5.001 1.00 95.25 465 ARG A O 1
ATOM 3621 N N . ILE A 1 466 ? -13.424 14.260 3.372 1.00 94.94 466 ILE A N 1
ATOM 3622 C CA . ILE A 1 466 ? -13.094 13.157 4.287 1.00 94.94 466 ILE A CA 1
ATOM 3623 C C . ILE A 1 466 ? -11.838 13.483 5.111 1.00 94.94 466 ILE A C 1
ATOM 3625 O O . ILE A 1 466 ? -11.802 13.158 6.300 1.00 94.94 466 ILE A O 1
ATOM 3629 N N . TYR A 1 467 ? -10.859 14.184 4.535 1.00 96.00 467 TYR A N 1
ATOM 3630 C CA . TYR A 1 467 ? -9.664 14.636 5.248 1.00 96.00 467 TYR A CA 1
ATOM 3631 C C . TYR A 1 467 ? -10.022 15.612 6.377 1.00 96.00 467 TYR A C 1
ATOM 3633 O O . TYR A 1 467 ? -9.579 15.406 7.506 1.00 96.00 467 TYR A O 1
ATOM 3641 N N . ASP A 1 468 ? -10.883 16.602 6.128 1.00 94.94 468 ASP A N 1
ATOM 3642 C CA . ASP A 1 468 ? -11.345 17.544 7.159 1.00 94.94 468 ASP A CA 1
ATOM 3643 C C . ASP A 1 468 ? -12.065 16.828 8.313 1.00 94.94 468 ASP A C 1
ATOM 3645 O O . ASP A 1 468 ? -11.898 17.179 9.487 1.00 94.94 468 ASP A O 1
ATOM 3649 N N . HIS A 1 469 ? -12.833 15.777 8.004 1.00 92.31 469 HIS A N 1
ATOM 3650 C CA . HIS A 1 469 ? -13.449 14.914 9.014 1.00 92.31 469 HIS A CA 1
ATOM 3651 C C . HIS A 1 469 ? -12.402 14.139 9.827 1.00 92.31 469 HIS A C 1
ATOM 3653 O O . HIS A 1 469 ? -12.457 14.156 11.059 1.00 92.31 469 HIS A O 1
ATOM 3659 N N . VAL A 1 470 ? -11.419 13.511 9.170 1.00 92.38 470 VAL A N 1
ATOM 3660 C CA . VAL A 1 470 ? -10.299 12.821 9.841 1.00 92.38 470 VAL A CA 1
ATOM 3661 C C . VAL A 1 470 ? -9.521 13.780 10.736 1.00 92.38 470 VAL A C 1
ATOM 3663 O O . VAL A 1 470 ? -9.272 13.450 11.894 1.00 92.38 470 VAL A O 1
ATOM 3666 N N . LEU A 1 471 ? -9.182 14.975 10.251 1.00 93.56 471 LEU A N 1
ATOM 3667 C CA . LEU A 1 471 ? -8.451 16.003 10.991 1.00 93.56 471 LEU A CA 1
ATOM 3668 C C . LEU A 1 471 ? -9.217 16.425 12.256 1.00 93.56 471 LEU A C 1
ATOM 3670 O O . LEU A 1 471 ? -8.678 16.409 13.367 1.00 93.56 471 LEU A O 1
ATOM 3674 N N . LYS A 1 472 ? -10.510 16.731 12.097 1.00 91.00 472 LYS A N 1
ATOM 3675 C CA . LYS A 1 472 ? -11.410 17.133 13.184 1.00 91.00 472 LYS A CA 1
ATOM 3676 C C . LYS A 1 472 ? -11.575 16.036 14.237 1.00 91.00 472 LYS A C 1
ATOM 3678 O O . LYS A 1 472 ? -11.460 16.326 15.426 1.00 91.00 472 LYS A O 1
ATOM 3683 N N . VAL A 1 473 ? -11.815 14.789 13.832 1.00 90.19 473 VAL A N 1
ATOM 3684 C CA . VAL A 1 473 ? -11.980 13.657 14.762 1.00 90.19 473 VAL A CA 1
ATOM 3685 C C . VAL A 1 473 ? -10.654 13.260 15.419 1.00 90.19 473 VAL A C 1
ATOM 3687 O O . VAL A 1 473 ? -10.636 12.954 16.611 1.00 90.19 473 VAL A O 1
ATOM 3690 N N . SER A 1 474 ? -9.528 13.355 14.705 1.00 91.88 474 SER A N 1
ATOM 3691 C CA . SER A 1 474 ? -8.194 13.156 15.294 1.00 91.88 474 SER A CA 1
ATOM 3692 C C . SER A 1 474 ? -7.957 14.144 16.436 1.00 91.88 474 SER A C 1
ATOM 3694 O O . SER A 1 474 ? -7.526 13.725 17.502 1.00 91.88 474 SER A O 1
ATOM 3696 N N . SER A 1 475 ? -8.369 15.411 16.281 1.00 90.12 475 SER A N 1
ATOM 3697 C CA . SER A 1 475 ? -8.305 16.427 17.351 1.00 90.12 475 SER A CA 1
ATOM 3698 C C . SER A 1 475 ? -9.209 16.179 18.565 1.00 90.12 475 SER A C 1
ATOM 3700 O O . SER A 1 475 ? -9.101 16.884 19.568 1.00 90.12 475 SER A O 1
ATOM 3702 N N . MET A 1 476 ? -10.087 15.175 18.497 1.00 86.31 476 MET A N 1
ATOM 3703 C CA . MET A 1 476 ? -10.800 14.661 19.663 1.00 86.31 476 MET A CA 1
ATOM 3704 C C . MET A 1 476 ? -9.985 13.548 20.326 1.00 86.31 476 MET A C 1
ATOM 3706 O O . MET A 1 476 ? -9.773 13.597 21.533 1.00 86.31 476 MET A O 1
ATOM 3710 N N . ILE A 1 477 ? -9.502 12.564 19.563 1.00 88.19 477 ILE A N 1
ATOM 3711 C CA . ILE A 1 477 ? -8.816 11.382 20.113 1.00 88.19 477 ILE A CA 1
ATOM 3712 C C . ILE A 1 477 ? -7.397 11.686 20.622 1.00 88.19 477 ILE A C 1
ATOM 3714 O O . ILE A 1 477 ? -7.040 11.213 21.700 1.00 88.19 477 ILE A O 1
ATOM 3718 N N . VAL A 1 478 ? -6.610 12.485 19.898 1.00 89.12 478 VAL A N 1
ATOM 3719 C CA . VAL A 1 478 ? -5.257 12.914 20.295 1.00 89.12 478 VAL A CA 1
ATOM 3720 C C . VAL A 1 478 ? -5.215 14.409 20.614 1.00 89.12 478 VAL A C 1
ATOM 3722 O O . VAL A 1 478 ? -6.102 15.175 20.238 1.00 89.12 478 VAL A O 1
ATOM 3725 N N . GLU A 1 479 ? -4.173 14.836 21.326 1.00 85.00 479 GLU A N 1
ATOM 3726 C CA . GLU A 1 479 ? -3.931 16.251 21.610 1.00 85.00 479 GLU A CA 1
ATOM 3727 C C . GLU A 1 479 ? -3.747 17.069 20.326 1.00 85.00 479 GLU A C 1
ATOM 3729 O O . GLU A 1 479 ? -3.126 16.607 19.372 1.00 85.00 479 GLU A O 1
ATOM 3734 N N . LYS A 1 480 ? -4.210 18.328 20.305 1.00 85.38 480 LYS A N 1
ATOM 3735 C CA . LYS A 1 480 ? -4.169 19.166 19.087 1.00 85.38 480 LYS A CA 1
ATOM 3736 C C . LYS A 1 480 ? -2.750 19.399 18.536 1.00 85.38 480 LYS A C 1
ATOM 3738 O O . LYS A 1 480 ? -2.600 19.665 17.349 1.00 85.38 480 LYS A O 1
ATOM 3743 N N . HIS A 1 481 ? -1.718 19.305 19.378 1.00 87.06 481 HIS A N 1
ATOM 3744 C CA . HIS A 1 481 ? -0.317 19.419 18.954 1.00 87.06 481 HIS A CA 1
ATOM 3745 C C . HIS A 1 481 ? 0.248 18.129 18.331 1.00 87.06 481 HIS A C 1
ATOM 3747 O O . HIS A 1 481 ? 1.276 18.185 17.667 1.00 87.06 481 HIS A O 1
ATOM 3753 N N . ASN A 1 482 ? -0.443 16.996 18.486 1.00 92.56 482 ASN A N 1
ATOM 3754 C CA . ASN A 1 482 ? -0.112 15.703 17.885 1.00 92.56 482 ASN A CA 1
ATOM 3755 C C . ASN A 1 482 ? -0.827 15.516 16.533 1.00 92.56 482 ASN A C 1
ATOM 3757 O O . ASN A 1 482 ? -1.257 14.413 16.202 1.00 92.56 482 ASN A O 1
ATOM 3761 N N . ILE A 1 483 ? -0.998 16.596 15.764 1.00 94.06 483 ILE A N 1
ATOM 3762 C CA . ILE A 1 483 ? -1.679 16.591 14.465 1.00 94.06 483 ILE A CA 1
ATOM 3763 C C . ILE A 1 483 ? -0.790 17.304 13.448 1.00 94.06 483 ILE A C 1
ATOM 3765 O O . ILE A 1 483 ? -0.520 18.496 13.589 1.00 94.06 483 ILE A O 1
ATOM 3769 N N . GLU A 1 484 ? -0.351 16.584 12.419 1.00 93.94 484 GLU A N 1
ATOM 3770 C CA . GLU A 1 484 ? 0.610 17.084 11.432 1.00 93.94 484 GLU A CA 1
ATOM 3771 C C . GLU A 1 484 ? 0.030 17.103 10.011 1.00 93.94 484 GLU A C 1
ATOM 3773 O O . GLU A 1 484 ? -0.447 16.090 9.493 1.00 93.94 484 GLU A O 1
ATOM 3778 N N . LEU A 1 485 ? 0.157 18.251 9.334 1.00 94.94 485 LEU A N 1
ATOM 3779 C CA . LEU A 1 485 ? 0.039 18.314 7.879 1.00 94.94 485 LEU A CA 1
ATOM 3780 C C . LEU A 1 485 ? 1.334 17.767 7.268 1.00 94.94 485 LEU A C 1
ATOM 3782 O O . LEU A 1 485 ? 2.378 18.420 7.307 1.00 94.94 485 LEU A O 1
ATOM 3786 N N . THR A 1 486 ? 1.268 16.565 6.705 1.00 90.44 486 THR A N 1
ATOM 3787 C CA . THR A 1 486 ? 2.447 15.862 6.181 1.00 90.44 486 THR A CA 1
ATOM 3788 C C . THR A 1 486 ? 2.802 16.312 4.750 1.00 90.44 486 THR A C 1
ATOM 3790 O O . THR A 1 486 ? 1.908 16.696 3.982 1.00 90.44 486 THR A O 1
ATOM 3793 N N . PRO A 1 487 ? 4.084 16.294 4.330 1.00 90.56 487 PRO A N 1
ATOM 3794 C CA . PRO A 1 487 ? 4.443 16.380 2.913 1.00 90.56 487 PRO A CA 1
ATOM 3795 C C . PRO A 1 487 ? 3.973 15.135 2.125 1.00 90.56 487 PRO A C 1
ATOM 3797 O O . PRO A 1 487 ? 3.751 14.079 2.719 1.00 90.56 487 PRO A O 1
ATOM 3800 N N . PRO A 1 488 ? 3.849 15.214 0.786 1.00 88.94 488 PRO A N 1
ATOM 3801 C CA . PRO A 1 488 ? 3.637 14.035 -0.054 1.00 88.94 488 PRO A CA 1
ATOM 3802 C C . PRO A 1 488 ? 4.773 13.015 0.113 1.00 88.94 488 PRO A C 1
ATOM 3804 O O . PRO A 1 488 ? 5.938 13.389 0.268 1.00 88.94 488 PRO A O 1
ATOM 3807 N N . PHE A 1 489 ? 4.451 11.723 0.059 1.00 84.75 489 PHE A N 1
ATOM 3808 C CA . PHE A 1 489 ? 5.388 10.645 0.370 1.00 84.75 489 PHE A CA 1
ATOM 3809 C C . PHE A 1 489 ? 5.568 9.686 -0.813 1.00 84.75 489 PHE A C 1
ATOM 3811 O O . PHE A 1 489 ? 4.605 9.155 -1.355 1.00 84.75 489 PHE A O 1
ATOM 3818 N N . MET A 1 490 ? 6.820 9.433 -1.209 1.00 85.31 490 MET A N 1
ATOM 3819 C CA . MET A 1 490 ? 7.156 8.638 -2.406 1.00 85.31 490 MET A CA 1
ATOM 3820 C C . MET A 1 490 ? 6.861 7.135 -2.298 1.00 85.31 490 MET A C 1
ATOM 3822 O O . MET A 1 490 ? 7.029 6.414 -3.284 1.00 85.31 490 MET A O 1
ATOM 3826 N N . GLY A 1 491 ? 6.421 6.655 -1.132 1.00 77.75 491 GLY A N 1
ATOM 3827 C CA . GLY A 1 491 ? 5.816 5.331 -1.007 1.00 77.75 491 GLY A CA 1
ATOM 3828 C C . GLY A 1 491 ? 4.550 5.201 -1.858 1.00 77.75 491 GLY A C 1
ATOM 3829 O O . GLY A 1 491 ? 3.967 6.194 -2.283 1.00 77.75 491 GLY A O 1
ATOM 3830 N N . SER A 1 492 ? 4.149 3.964 -2.121 1.00 75.06 492 SER A N 1
ATOM 3831 C CA . SER A 1 492 ? 2.930 3.617 -2.862 1.00 75.06 492 SER A CA 1
ATOM 3832 C C . SER A 1 492 ? 2.130 2.609 -2.056 1.00 75.06 492 SER A C 1
ATOM 3834 O O . SER A 1 492 ? 2.725 1.739 -1.429 1.00 75.06 492 SER A O 1
ATOM 3836 N N . GLU A 1 493 ? 0.810 2.736 -2.098 1.00 75.94 493 GLU A N 1
ATOM 3837 C CA . GLU A 1 493 ? -0.137 2.046 -1.226 1.00 75.94 493 GLU A CA 1
ATOM 3838 C C . GLU A 1 493 ? -1.380 1.690 -2.048 1.00 75.94 493 GLU A C 1
ATOM 3840 O O . GLU A 1 493 ? -1.937 2.546 -2.744 1.00 75.94 493 GLU A O 1
ATOM 3845 N N . ASP A 1 494 ? -1.818 0.434 -1.997 1.00 70.69 494 ASP A N 1
ATOM 3846 C CA . ASP A 1 494 ? -2.914 -0.052 -2.838 1.00 70.69 494 ASP A CA 1
ATOM 3847 C C . ASP A 1 494 ? -4.301 0.344 -2.291 1.00 70.69 494 ASP A C 1
ATOM 3849 O O . ASP A 1 494 ? -5.294 0.264 -3.019 1.00 70.69 494 ASP A O 1
ATOM 3853 N N . PHE A 1 495 ? -4.368 0.940 -1.089 1.00 77.50 495 PHE A N 1
ATOM 3854 C CA . PHE A 1 495 ? -5.524 1.723 -0.626 1.00 77.50 495 PHE A CA 1
ATOM 3855 C C . PHE A 1 495 ? -6.010 2.748 -1.678 1.00 77.50 495 PHE A C 1
ATOM 3857 O O . PHE A 1 495 ? -7.211 3.024 -1.783 1.00 77.50 495 PHE A O 1
ATOM 3864 N N . ALA A 1 496 ? -5.112 3.248 -2.539 1.00 77.75 496 ALA A N 1
ATOM 3865 C CA . ALA A 1 496 ? -5.448 4.065 -3.706 1.00 77.75 496 ALA A CA 1
ATOM 3866 C C . ALA A 1 496 ? -6.544 3.459 -4.605 1.00 77.75 496 ALA A C 1
ATOM 3868 O O . ALA A 1 496 ? -7.346 4.196 -5.181 1.00 77.75 496 ALA A O 1
ATOM 3869 N N . PHE A 1 497 ? -6.631 2.128 -4.705 1.00 76.19 497 PHE A N 1
ATOM 3870 C CA . PHE A 1 497 ? -7.668 1.441 -5.472 1.00 76.19 497 PHE A CA 1
ATOM 3871 C C . PHE A 1 497 ? -9.075 1.642 -4.891 1.00 76.19 497 PHE A C 1
ATOM 3873 O O . PHE A 1 497 ? -10.042 1.624 -5.658 1.00 76.19 497 PHE A O 1
ATOM 3880 N N . TYR A 1 498 ? -9.219 1.870 -3.587 1.00 77.06 498 TYR A N 1
ATOM 3881 C CA . TYR A 1 498 ? -10.503 2.233 -2.982 1.00 77.06 498 TYR A CA 1
ATOM 3882 C C . TYR A 1 498 ? -10.830 3.707 -3.255 1.00 77.06 498 TYR A C 1
ATOM 3884 O O . TYR A 1 498 ? -11.950 4.022 -3.654 1.00 77.06 498 TYR A O 1
ATOM 3892 N N . LEU A 1 499 ? -9.825 4.588 -3.178 1.00 85.19 499 LEU A N 1
ATOM 3893 C CA . LEU A 1 499 ? -9.925 6.028 -3.479 1.00 85.19 499 LEU A CA 1
ATOM 3894 C C . LEU A 1 499 ? -10.185 6.348 -4.969 1.00 85.19 499 LEU A C 1
ATOM 3896 O O . LEU A 1 499 ? -10.404 7.494 -5.352 1.00 85.19 499 LEU A O 1
ATOM 3900 N N . GLU A 1 500 ? -10.187 5.346 -5.849 1.00 83.69 500 GLU A N 1
ATOM 3901 C CA . GLU A 1 500 ? -10.721 5.458 -7.214 1.00 83.69 500 GLU A CA 1
ATOM 3902 C C . GLU A 1 500 ? -12.251 5.349 -7.292 1.00 83.69 500 GLU A C 1
ATOM 3904 O O . GLU A 1 500 ? -12.812 5.519 -8.380 1.00 83.69 500 GLU A O 1
ATOM 3909 N N . LYS A 1 501 ? -12.927 4.954 -6.207 1.00 83.50 501 LYS A N 1
ATOM 3910 C CA . LYS A 1 501 ? -14.345 4.548 -6.203 1.00 83.50 501 LYS A CA 1
ATOM 3911 C C . LYS A 1 501 ? -15.143 5.122 -5.033 1.00 83.50 501 LYS A C 1
ATOM 3913 O O . LYS A 1 501 ? -16.328 5.379 -5.207 1.00 83.50 501 LYS A O 1
ATOM 3918 N N . ILE A 1 502 ? -14.503 5.327 -3.886 1.00 85.31 502 ILE A N 1
ATOM 3919 C CA . ILE A 1 502 ? -15.112 5.778 -2.634 1.00 85.31 502 ILE A CA 1
ATOM 3920 C C . ILE A 1 502 ? -14.347 7.028 -2.171 1.00 85.31 502 ILE A C 1
ATOM 3922 O O . ILE A 1 502 ? -13.113 6.977 -2.144 1.00 85.31 502 ILE A O 1
ATOM 3926 N N . PRO A 1 503 ? -15.019 8.129 -1.785 1.00 92.19 503 PRO A N 1
ATOM 3927 C CA . PRO A 1 503 ? -14.383 9.216 -1.045 1.00 92.19 503 PRO A CA 1
ATOM 3928 C C . PRO A 1 503 ? -13.666 8.658 0.187 1.00 92.19 503 PRO A C 1
ATOM 3930 O O . PRO A 1 503 ? -14.208 7.809 0.894 1.00 92.19 503 PRO A O 1
ATOM 3933 N N . GLY A 1 504 ? -12.448 9.098 0.476 1.00 92.88 504 GLY A N 1
ATOM 3934 C CA . GLY A 1 504 ? -11.708 8.494 1.576 1.00 92.88 504 GLY A CA 1
ATOM 3935 C C . GLY A 1 504 ? -10.478 9.262 2.001 1.00 92.88 504 GLY A C 1
ATOM 3936 O O . GLY A 1 504 ? -10.073 10.238 1.372 1.00 92.88 504 GLY A O 1
ATOM 3937 N N . THR A 1 505 ? -9.881 8.820 3.099 1.00 95.38 505 THR A N 1
ATOM 3938 C CA . THR A 1 505 ? -8.624 9.376 3.599 1.00 95.38 505 THR A CA 1
ATOM 3939 C C . THR A 1 505 ? -7.767 8.284 4.206 1.00 95.38 505 THR A C 1
ATOM 3941 O O . THR A 1 505 ? -8.212 7.515 5.060 1.00 95.38 505 THR A O 1
ATOM 3944 N N . PHE A 1 506 ? -6.518 8.249 3.758 1.00 90.56 506 PHE A N 1
ATOM 3945 C CA . PHE A 1 506 ? -5.439 7.537 4.414 1.00 90.56 506 PHE A CA 1
ATOM 3946 C C . PHE A 1 506 ? -4.750 8.483 5.402 1.00 90.56 506 PHE A C 1
ATOM 3948 O O . PHE A 1 506 ? -4.503 9.657 5.094 1.00 90.56 506 PHE A O 1
ATOM 3955 N N . ALA A 1 507 ? -4.438 7.982 6.590 1.00 94.81 507 ALA A N 1
ATOM 3956 C CA . ALA A 1 507 ? -3.710 8.712 7.617 1.00 94.81 507 ALA A CA 1
ATOM 3957 C C . ALA A 1 507 ? -2.552 7.870 8.158 1.00 94.81 507 ALA A C 1
ATOM 3959 O O . ALA A 1 507 ? -2.562 6.640 8.106 1.00 94.81 507 ALA A O 1
ATOM 3960 N N . PHE A 1 508 ? -1.554 8.547 8.704 1.00 95.06 508 PHE A N 1
ATOM 3961 C CA . PHE A 1 508 ? -0.458 7.931 9.427 1.00 95.06 508 PHE A CA 1
ATOM 3962 C C . PHE A 1 508 ? -0.640 8.109 10.933 1.00 95.06 508 PHE A C 1
ATOM 3964 O O . PHE A 1 508 ? -1.056 9.174 11.388 1.00 95.06 508 PHE A O 1
ATOM 3971 N N . LEU A 1 509 ? -0.268 7.085 11.700 1.00 95.44 509 LEU A N 1
ATOM 3972 C CA . LEU A 1 509 ? -0.096 7.162 13.149 1.00 95.44 509 LEU A CA 1
ATOM 3973 C C . LEU A 1 509 ? 1.391 6.981 13.477 1.00 95.44 509 LEU A C 1
ATOM 3975 O O . LEU A 1 509 ? 1.978 5.921 13.253 1.00 95.44 509 LEU A O 1
ATOM 3979 N N . GLY A 1 510 ? 2.008 8.042 13.984 1.00 95.19 510 GLY A N 1
ATOM 3980 C CA . GLY A 1 510 ? 3.382 8.059 14.456 1.00 95.19 510 GLY A CA 1
ATOM 3981 C C . GLY A 1 510 ? 3.580 7.075 15.603 1.00 95.19 510 GLY A C 1
ATOM 3982 O O . GLY A 1 510 ? 2.762 6.988 16.524 1.00 95.19 510 GLY A O 1
ATOM 3983 N N . MET A 1 511 ? 4.668 6.312 15.530 1.00 94.94 511 MET A N 1
ATOM 3984 C CA . MET A 1 511 ? 5.017 5.283 16.510 1.00 94.94 511 MET A CA 1
ATOM 3985 C C . MET A 1 511 ? 6.453 5.402 17.042 1.00 94.94 511 MET A C 1
ATOM 3987 O O . MET A 1 511 ? 6.821 4.657 17.952 1.00 94.94 511 MET A O 1
ATOM 3991 N N . ARG A 1 512 ? 7.263 6.333 16.509 1.00 94.88 512 ARG A N 1
ATOM 3992 C CA . ARG A 1 512 ? 8.676 6.508 16.886 1.00 94.88 512 ARG A CA 1
ATOM 3993 C C . ARG A 1 512 ? 8.823 6.749 18.388 1.00 94.88 512 ARG A C 1
ATOM 3995 O O . ARG A 1 512 ? 8.123 7.572 18.976 1.00 94.88 512 ARG A O 1
ATOM 4002 N N . ASN A 1 513 ? 9.760 6.029 18.999 1.00 94.19 513 ASN A N 1
ATOM 4003 C CA . ASN A 1 513 ? 10.118 6.185 20.405 1.00 94.19 513 ASN A CA 1
ATOM 4004 C C . ASN A 1 513 ? 11.592 5.810 20.605 1.00 94.19 513 ASN A C 1
ATOM 4006 O O . ASN A 1 513 ? 11.934 4.644 20.806 1.00 94.19 513 ASN A O 1
ATOM 4010 N N . GLU A 1 514 ? 12.472 6.811 20.565 1.00 91.75 514 GLU A N 1
ATOM 4011 C CA . GLU A 1 514 ? 13.924 6.612 20.677 1.00 91.75 514 GLU A CA 1
ATOM 4012 C C . GLU A 1 514 ? 14.334 5.964 22.006 1.00 91.75 514 GLU A C 1
ATOM 4014 O O . GLU A 1 514 ? 15.243 5.139 22.037 1.00 91.75 514 GLU A O 1
ATOM 4019 N N . LYS A 1 515 ? 13.619 6.271 23.099 1.00 90.81 515 LYS A N 1
ATOM 4020 C CA . LYS A 1 515 ? 13.885 5.707 24.435 1.00 90.81 515 LYS A CA 1
ATOM 4021 C C . LYS A 1 515 ? 13.585 4.208 24.513 1.00 90.81 515 LYS A C 1
ATOM 4023 O O . LYS A 1 515 ? 14.165 3.528 25.352 1.00 90.81 515 LYS A O 1
ATOM 4028 N N . ALA A 1 516 ? 12.701 3.710 23.649 1.00 87.12 516 ALA A N 1
ATOM 4029 C CA . ALA A 1 516 ? 12.380 2.292 23.505 1.00 87.12 516 ALA A CA 1
ATOM 4030 C C . ALA A 1 516 ? 13.146 1.615 22.346 1.00 87.12 516 ALA A C 1
ATOM 4032 O O . ALA A 1 516 ? 12.882 0.457 22.041 1.00 87.12 516 ALA A O 1
ATOM 4033 N N . GLY A 1 517 ? 14.068 2.318 21.672 1.00 89.25 517 GLY A N 1
ATOM 4034 C CA . GLY A 1 517 ? 14.786 1.797 20.499 1.00 89.25 517 GLY A CA 1
ATOM 4035 C C . GLY A 1 517 ? 13.937 1.696 19.223 1.00 89.25 517 GLY A C 1
ATOM 4036 O O . GLY A 1 517 ? 14.363 1.092 18.240 1.00 89.25 517 GLY A O 1
ATOM 4037 N N . ILE A 1 518 ? 12.745 2.298 19.205 1.00 90.88 518 ILE A N 1
ATOM 4038 C CA . ILE A 1 518 ? 11.778 2.181 18.107 1.00 90.88 518 ILE A CA 1
ATOM 4039 C C . ILE A 1 518 ? 12.093 3.255 17.059 1.00 90.88 518 ILE A C 1
ATOM 4041 O O . ILE A 1 518 ? 11.484 4.328 17.018 1.00 90.88 518 ILE A O 1
ATOM 4045 N N . ILE A 1 519 ? 13.142 2.967 16.277 1.00 90.94 519 ILE A N 1
ATOM 4046 C CA . ILE A 1 519 ? 13.779 3.875 15.304 1.00 90.94 519 ILE A CA 1
ATOM 4047 C C . ILE A 1 519 ? 14.056 3.232 13.932 1.00 90.94 519 ILE A C 1
ATOM 4049 O O . ILE A 1 519 ? 14.436 3.923 12.988 1.00 90.94 519 ILE A O 1
ATOM 4053 N N . HIS A 1 520 ? 13.899 1.912 13.797 1.00 88.88 520 HIS A N 1
ATOM 4054 C CA . HIS A 1 520 ? 14.261 1.177 12.584 1.00 88.88 520 HIS A CA 1
ATOM 4055 C C . HIS A 1 520 ? 13.136 1.204 11.547 1.00 88.88 520 HIS A C 1
ATOM 4057 O O . HIS A 1 520 ? 12.160 0.473 11.667 1.00 88.88 520 HIS A O 1
ATOM 4063 N N . SER A 1 521 ? 13.307 2.037 10.518 1.00 86.25 521 SER A N 1
ATOM 4064 C CA . SER A 1 521 ? 12.409 2.233 9.366 1.00 86.25 521 SER A CA 1
ATOM 4065 C C . SER A 1 521 ? 11.800 0.940 8.785 1.00 86.25 521 SER A C 1
ATOM 4067 O O . SER A 1 521 ? 12.490 -0.084 8.781 1.00 86.25 521 SER A O 1
ATOM 4069 N N . PRO A 1 522 ? 10.580 0.975 8.204 1.00 79.94 522 PRO A N 1
ATOM 4070 C CA . PRO A 1 522 ? 9.925 -0.225 7.684 1.00 79.94 522 PRO A CA 1
ATOM 4071 C C . PRO A 1 522 ? 10.741 -0.973 6.619 1.00 79.94 522 PRO A C 1
ATOM 4073 O O . PRO A 1 522 ? 11.660 -0.439 5.992 1.00 79.94 522 PRO A O 1
ATOM 4076 N N . HIS A 1 523 ? 10.419 -2.253 6.459 1.00 80.19 523 HIS A N 1
ATOM 4077 C CA . HIS A 1 523 ? 11.141 -3.276 5.699 1.00 80.19 523 HIS A CA 1
ATOM 4078 C C . HIS A 1 523 ? 12.535 -3.613 6.289 1.00 80.19 523 HIS A C 1
ATOM 4080 O O . HIS A 1 523 ? 13.255 -4.451 5.741 1.00 80.19 523 HIS A O 1
ATOM 4086 N N . SER A 1 524 ? 12.951 -2.987 7.398 1.00 89.75 524 SER A N 1
ATOM 4087 C CA . SER A 1 524 ? 14.224 -3.295 8.064 1.00 89.75 524 SER A CA 1
ATOM 4088 C C . SER A 1 524 ? 14.179 -4.688 8.706 1.00 89.75 524 SER A C 1
ATOM 4090 O O . SER A 1 524 ? 13.164 -5.027 9.313 1.00 89.75 524 SER A O 1
ATOM 4092 N N . PRO A 1 525 ? 15.281 -5.468 8.682 1.00 90.38 525 PRO A N 1
ATOM 4093 C CA . PRO A 1 525 ? 15.422 -6.667 9.518 1.00 90.38 525 PRO A CA 1
ATOM 4094 C C . PRO A 1 525 ? 15.242 -6.406 11.025 1.00 90.38 525 PRO A C 1
ATOM 4096 O O . PRO A 1 525 ? 15.041 -7.350 11.783 1.00 90.38 525 PRO A O 1
ATOM 4099 N N . TYR A 1 526 ? 15.360 -5.142 11.444 1.00 93.19 526 TYR A N 1
ATOM 4100 C CA . TYR A 1 526 ? 15.278 -4.676 12.828 1.00 93.19 526 TYR A CA 1
ATOM 4101 C C . TYR A 1 526 ? 14.010 -3.848 13.119 1.00 93.19 526 TYR A C 1
ATOM 4103 O O . TYR A 1 526 ? 13.950 -3.158 14.136 1.00 93.19 526 TYR A O 1
ATOM 4111 N N . TYR A 1 527 ? 13.022 -3.847 12.216 1.00 89.62 527 TYR A N 1
ATOM 4112 C CA . TYR A 1 527 ? 11.768 -3.109 12.403 1.00 89.62 527 TYR A CA 1
ATOM 4113 C C . TYR A 1 527 ? 11.016 -3.596 13.650 1.00 89.62 527 TYR A C 1
ATOM 4115 O O . TYR A 1 527 ? 10.833 -4.794 13.842 1.00 89.62 527 TYR A O 1
ATOM 4123 N N . THR A 1 528 ? 10.551 -2.664 14.480 1.00 91.94 528 THR A N 1
ATOM 4124 C CA . THR A 1 528 ? 9.755 -2.945 15.684 1.00 91.94 528 THR A CA 1
ATOM 4125 C C . THR A 1 528 ? 8.568 -1.992 15.765 1.00 91.94 528 THR A C 1
ATOM 4127 O O . THR A 1 528 ? 8.662 -0.836 15.350 1.00 91.94 528 THR A O 1
ATOM 4130 N N . VAL A 1 529 ? 7.447 -2.478 16.301 1.00 91.50 529 VAL A N 1
ATOM 4131 C CA . VAL A 1 529 ? 6.219 -1.696 16.500 1.00 91.50 529 VAL A CA 1
ATOM 4132 C C . VAL A 1 529 ? 6.140 -1.189 17.937 1.00 91.50 529 VAL A C 1
ATOM 4134 O O . VAL A 1 529 ? 6.377 -1.942 18.881 1.00 91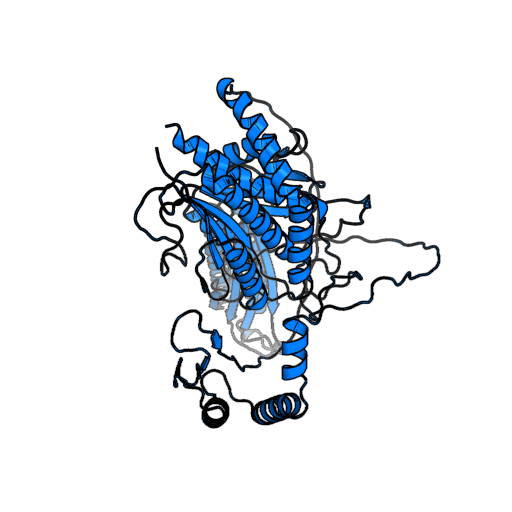.50 529 VAL A O 1
ATOM 4137 N N . ASN A 1 530 ? 5.739 0.071 18.114 1.00 94.50 530 ASN A N 1
ATOM 4138 C CA . ASN A 1 530 ? 5.390 0.603 19.429 1.00 94.50 530 ASN A CA 1
ATOM 4139 C C . ASN A 1 530 ? 3.983 0.152 19.828 1.00 94.50 530 ASN A C 1
ATOM 4141 O O . ASN A 1 530 ? 2.983 0.731 19.409 1.00 94.50 530 ASN A O 1
ATOM 4145 N N . GLU A 1 531 ? 3.900 -0.889 20.652 1.00 95.00 531 GLU A N 1
ATOM 4146 C CA . GLU A 1 531 ? 2.618 -1.461 21.065 1.00 95.00 531 GLU A CA 1
ATOM 4147 C C . GLU A 1 531 ? 1.733 -0.499 21.882 1.00 95.00 531 GLU A C 1
ATOM 4149 O O . GLU A 1 531 ? 0.530 -0.732 22.002 1.00 95.00 531 GLU A O 1
ATOM 4154 N N . ASP A 1 532 ? 2.281 0.596 22.416 1.00 92.81 532 ASP A N 1
ATOM 4155 C CA . ASP A 1 532 ? 1.513 1.572 23.198 1.00 92.81 532 ASP A CA 1
ATOM 4156 C C . ASP A 1 532 ? 0.660 2.519 22.336 1.00 92.81 532 ASP A C 1
ATOM 4158 O O . ASP A 1 532 ? -0.237 3.168 22.870 1.00 92.81 532 ASP A O 1
ATOM 4162 N N . VAL A 1 533 ? 0.854 2.568 21.007 1.00 93.69 533 VAL A N 1
ATOM 4163 C CA . VAL A 1 533 ? -0.033 3.346 20.110 1.00 93.69 533 VAL A CA 1
ATOM 4164 C C . VAL A 1 533 ? -1.231 2.544 19.584 1.00 93.69 533 VAL A C 1
ATOM 4166 O O . VAL A 1 533 ? -2.134 3.121 18.978 1.00 93.69 533 VAL A O 1
ATOM 4169 N N . LEU A 1 534 ? -1.295 1.230 19.839 1.00 93.25 534 LEU A N 1
ATOM 4170 C CA . LEU A 1 534 ? -2.371 0.369 19.324 1.00 93.25 534 LEU A CA 1
ATOM 4171 C C . LEU A 1 534 ? -3.769 0.717 19.888 1.00 93.25 534 LEU A C 1
ATOM 4173 O O . LEU A 1 534 ? -4.731 0.732 19.110 1.00 93.25 534 LEU A O 1
ATOM 4177 N N . PRO A 1 535 ? -3.934 1.076 21.181 1.00 94.31 535 PRO A N 1
ATOM 4178 C CA . PRO A 1 535 ? -5.199 1.617 21.684 1.00 94.31 535 PRO A CA 1
ATOM 4179 C C . PRO A 1 535 ? -5.601 2.921 20.980 1.00 94.31 535 PRO A C 1
ATOM 4181 O O . PRO A 1 535 ? -6.772 3.106 20.651 1.00 94.31 535 PRO A O 1
ATOM 4184 N N . THR A 1 536 ? -4.638 3.797 20.678 1.00 93.62 536 THR A N 1
ATOM 4185 C CA . THR A 1 536 ? -4.874 5.068 19.973 1.00 93.62 536 THR A CA 1
ATOM 4186 C C . THR A 1 536 ? -5.359 4.837 18.544 1.00 93.62 536 THR A C 1
ATOM 4188 O O . THR A 1 536 ? -6.370 5.414 18.153 1.00 93.62 536 THR A O 1
ATOM 4191 N N . GLY A 1 537 ? -4.719 3.950 17.774 1.00 91.94 537 GLY A N 1
ATOM 4192 C CA . GLY A 1 537 ? -5.184 3.607 16.424 1.00 91.94 537 GLY A CA 1
ATOM 4193 C C . GLY A 1 537 ? -6.557 2.928 16.412 1.00 91.94 537 GLY A C 1
ATOM 4194 O O . GLY A 1 537 ? -7.396 3.247 15.570 1.00 91.94 537 GLY A O 1
ATOM 4195 N N . SER A 1 538 ? -6.834 2.079 17.407 1.00 91.94 538 SER A N 1
ATOM 4196 C CA . SER A 1 538 ? -8.163 1.482 17.618 1.00 91.94 538 SER A CA 1
ATOM 4197 C C . SER A 1 538 ? -9.237 2.547 17.881 1.00 91.94 538 SER A C 1
ATOM 4199 O O . SER A 1 538 ? -10.321 2.504 17.297 1.00 91.94 538 SER A O 1
ATOM 4201 N N . ALA A 1 539 ? -8.925 3.529 18.734 1.00 92.81 539 ALA A N 1
ATOM 4202 C CA . ALA A 1 539 ? -9.803 4.654 19.043 1.00 92.81 539 ALA A CA 1
ATOM 4203 C C . ALA A 1 539 ? -10.024 5.573 17.829 1.00 92.81 539 ALA A C 1
ATOM 4205 O O . ALA A 1 539 ? -11.158 5.978 17.584 1.00 92.81 539 ALA A O 1
ATOM 4206 N N . LEU A 1 540 ? -8.978 5.857 17.042 1.00 92.56 540 LEU A N 1
ATOM 4207 C CA . LEU A 1 540 ? -9.062 6.645 15.807 1.00 92.56 540 LEU A CA 1
ATOM 4208 C C . LEU A 1 540 ? -9.982 5.974 14.779 1.00 92.56 540 LEU A C 1
ATOM 4210 O O . LEU A 1 540 ? -10.956 6.589 14.354 1.00 92.56 540 LEU A O 1
ATOM 4214 N N . HIS A 1 541 ? -9.747 4.700 14.443 1.00 89.31 541 HIS A N 1
ATOM 4215 C CA . HIS A 1 541 ? -10.605 3.937 13.527 1.00 89.31 541 HIS A CA 1
ATOM 4216 C C . HIS A 1 541 ? -12.078 3.924 13.974 1.00 89.31 541 HIS A C 1
ATOM 4218 O O . HIS A 1 541 ? -12.970 4.203 13.168 1.00 89.31 541 HIS A O 1
ATOM 4224 N N . ALA A 1 542 ? -12.340 3.640 15.256 1.00 87.69 542 ALA A N 1
ATOM 4225 C CA . ALA A 1 542 ? -13.697 3.638 15.800 1.00 87.69 542 ALA A CA 1
ATOM 4226 C C . ALA A 1 542 ? -14.352 5.028 15.715 1.00 87.69 542 ALA A C 1
ATOM 4228 O O . ALA A 1 542 ? -15.487 5.154 15.253 1.00 87.69 542 ALA A O 1
ATOM 4229 N N . ALA A 1 543 ? -13.628 6.080 16.105 1.00 89.94 543 ALA A N 1
ATOM 4230 C CA . ALA A 1 543 ? -14.137 7.445 16.102 1.00 89.94 543 ALA A CA 1
ATOM 4231 C C . ALA A 1 543 ? -14.361 7.995 14.687 1.00 89.94 543 ALA A C 1
ATOM 4233 O O . ALA A 1 543 ? -15.365 8.677 14.476 1.00 89.94 543 ALA A O 1
ATOM 4234 N N . PHE A 1 544 ? -13.488 7.696 13.715 1.00 88.56 544 PHE A N 1
ATOM 4235 C CA . PHE A 1 544 ? -13.657 8.127 12.321 1.00 88.56 544 PHE A CA 1
ATOM 4236 C C . PHE A 1 544 ? -14.989 7.633 11.758 1.00 88.56 544 PHE A C 1
ATOM 4238 O O . PHE A 1 544 ? -15.786 8.448 11.286 1.00 88.56 544 PHE A O 1
ATOM 4245 N N . ALA A 1 545 ? -15.262 6.330 11.883 1.00 85.50 545 ALA A N 1
ATOM 4246 C CA . ALA A 1 545 ? -16.501 5.741 11.397 1.00 85.50 545 ALA A CA 1
ATOM 4247 C C . ALA A 1 545 ? -17.722 6.208 12.197 1.00 85.50 545 ALA A C 1
ATOM 4249 O O . ALA A 1 545 ? -18.644 6.780 11.617 1.00 85.50 545 ALA A O 1
ATOM 4250 N N . TYR A 1 546 ? -17.727 6.026 13.521 1.00 84.06 546 TYR A N 1
ATOM 4251 C CA . TYR A 1 546 ? -18.888 6.352 14.355 1.00 84.06 546 TYR A CA 1
ATOM 4252 C C . TYR A 1 546 ? -19.266 7.844 14.256 1.00 84.06 546 TYR A C 1
ATOM 4254 O O . TYR A 1 546 ? -20.439 8.176 14.089 1.00 84.06 546 TYR A O 1
ATOM 4262 N N . THR A 1 547 ? -18.288 8.760 14.252 1.00 84.00 547 THR A N 1
ATOM 4263 C CA . THR A 1 547 ? -18.569 10.204 14.138 1.00 84.00 547 THR A CA 1
ATOM 4264 C C . THR A 1 547 ? -19.028 10.599 12.733 1.00 84.00 547 THR A C 1
ATOM 4266 O O . THR A 1 547 ? -19.878 11.479 12.608 1.00 84.00 547 THR A O 1
ATOM 4269 N N . TYR A 1 548 ? -18.517 9.959 11.669 1.00 83.31 548 TYR A N 1
ATOM 4270 C CA . TYR A 1 548 ? -19.007 10.203 10.303 1.00 83.31 548 TYR A CA 1
ATOM 4271 C C . TYR A 1 548 ? -20.493 9.839 10.214 1.00 83.31 548 TYR A C 1
ATOM 4273 O O . TYR A 1 548 ? -21.318 10.667 9.829 1.00 83.31 548 TYR A O 1
ATOM 4281 N N . LEU A 1 549 ? -20.825 8.635 10.681 1.00 75.25 549 LEU A N 1
ATOM 4282 C CA . LEU A 1 549 ? -22.164 8.048 10.676 1.00 75.25 549 LEU A CA 1
ATOM 4283 C C . LEU A 1 549 ? -23.165 8.832 11.560 1.00 75.25 549 LEU A C 1
ATOM 4285 O O . LEU A 1 549 ? -24.336 8.964 11.200 1.00 75.25 549 LEU A O 1
ATOM 4289 N N . LEU A 1 550 ? -22.715 9.435 12.670 1.00 73.62 550 LEU A N 1
ATOM 4290 C CA . LEU A 1 550 ? -23.517 10.411 13.425 1.00 73.62 550 LEU A CA 1
ATOM 4291 C C . LEU A 1 550 ? -23.697 11.745 12.682 1.00 73.62 550 LEU A C 1
ATOM 4293 O O . LEU A 1 550 ? -24.778 12.335 12.743 1.00 73.62 550 LEU A O 1
ATOM 4297 N N . SER A 1 551 ? -22.663 12.249 12.002 1.00 68.00 551 SER A N 1
ATOM 4298 C CA . SER A 1 551 ? -22.735 13.545 11.315 1.00 68.00 551 SER A CA 1
ATOM 4299 C C . SER A 1 551 ? -23.709 13.533 10.132 1.00 68.00 551 SER A C 1
ATOM 4301 O O . SER A 1 551 ? -24.478 14.479 9.975 1.00 68.00 551 SER A O 1
ATOM 4303 N N . THR A 1 552 ? -23.762 12.436 9.367 1.00 59.19 552 THR A N 1
ATOM 4304 C CA . THR A 1 552 ? -24.701 12.261 8.244 1.00 59.19 552 THR A CA 1
ATOM 4305 C C . THR A 1 552 ? -26.138 11.994 8.698 1.00 59.19 552 THR A C 1
ATOM 4307 O O . THR A 1 552 ? -27.078 12.258 7.956 1.00 59.19 552 THR A O 1
ATOM 4310 N N . SER A 1 553 ? -26.337 11.539 9.938 1.00 48.88 553 SER A N 1
ATOM 4311 C CA . SER A 1 553 ? -27.662 11.250 10.508 1.00 48.88 553 SER A CA 1
ATOM 4312 C C . SER A 1 553 ? -28.451 12.486 10.975 1.00 48.88 553 SER A C 1
ATOM 4314 O O . SER A 1 553 ? -29.609 12.339 11.373 1.00 48.88 553 SER A O 1
ATOM 4316 N N . ASN A 1 554 ? -27.843 13.679 10.949 1.00 36.47 554 ASN A N 1
ATOM 4317 C CA . ASN A 1 554 ? -28.422 14.951 11.410 1.00 36.47 554 ASN A CA 1
ATOM 4318 C C . ASN A 1 554 ? -28.782 15.925 10.262 1.00 36.47 554 ASN A C 1
ATOM 4320 O O . ASN A 1 554 ? -28.879 17.133 10.491 1.00 36.47 554 ASN A O 1
ATOM 4324 N N . VAL A 1 555 ? -28.961 15.401 9.043 1.00 32.47 555 VAL A N 1
ATOM 4325 C CA . VAL A 1 555 ? -29.370 16.131 7.825 1.00 32.47 555 VAL A CA 1
ATOM 4326 C C . VAL A 1 555 ? -30.777 15.703 7.402 1.00 32.47 555 VAL A C 1
ATOM 4328 O O . VAL A 1 555 ? -31.080 14.493 7.526 1.00 32.47 555 VAL A O 1
#

Organism: Artemisia annua (NCBI:txid35608)

Sequence (555 aa):
MHLLLIIILITLSVFHLAQSSSYSSKTNHHDETTSLNPFLEHQNCSLKDYILKLANHVDTSDWIKNIRRDIHEHPELAFEEIRTSSIIRRELDKMSIGYRWPVAETGVVAKIGSGLPPFVALRADMDALPIQTSRAQSSSYSSKTNHHDETTSLNPFLEHQNCSLKDYILKLANHVDTSDWIKNIRRDIHEHPELAFEEIRTSSIIRRELDKMSIGYRWPVAETGVVAKIGSGLPPFVALRADMDALPIQELVEWEHKSKIDGKMHACGHDAHVAMLLGAAKVLKQLENELKPAEERGEGAKQMIKEGVLENIEAIFGLHLVLSSDAGVVASRPGEFLAGCGCFKAVIHGKESHAAISQDSVDPVLAVSASIISLQNIVSREADPLDTSVVSVAMVEAGRELSVIPDSVSIAGTYRAFSKKTFYALGERIQEVIKAQSLVYRCSAVVDFKGNEHPTVSPTINDERIYDHVLKVSSMIVEKHNIELTPPFMGSEDFAFYLEKIPGTFAFLGMRNEKAGIIHSPHSPYYTVNEDVLPTGSALHAAFAYTYLLSTSNV

InterPro domains:
  IPR002933 Peptidase M20 [PF01546] (239-545)
  IPR017439 Amidohydrolase [PTHR11014] (165-552)
  IPR017439 Amidohydrolase [TIGR01891] (184-537)
  IPR036264 Bacterial exopeptidase dimerisation domain [SSF55031] (339-457)
  IPR044757 IAA-amino acid hydrolase ILR1-like [cd08017] (182-549)

Secondary structure (DSSP, 8-state):
----EEEEEEE----B---B--------------------------HHHHHHHHHTSHHHHHHHHHHHHHHHHS---TT--HHHHHHHHHHHHHTT--EEEEETTTEEEEEESSSSSS-EEE----------------B-------------PPPGGGHHHHHHHHHHHHHHHSSHHHHHHHHHHHHHHHTS--BTT--HHHHHHHHHHHHHTT-EEEEEETTTEEEEEEE-S-SSEEEEEEE--BBS------STT--SSTT-B-TTSHHHHHHHHHHHHHHHHHHTTTS----------SHHHHTT-STTEEEEEEEEEEEEEETT-EEE-SEEEE-EEEEEEEEEE-B-EEGGGGGG-B-HHHHHHHHHHHHHHIIIIIS-TTS-EEEEEEEEEE-S-TTEE-SEEEEEEEEEESSHHHHHHHHHHHHHHHHHHHHHTT-EEEEE---SSS--BPPEEE-HHHHHHHHHHHHHHS-TTSEEEPPPBS-B-GGGGTTTTS-EEEEEEEEEBGGGTB---TT-TT----GGGHHHHHHHHHHHHHHHHHHHTT-

Nearest PDB structures (foldseek):
  1xmb-assembly1_A  TM=8.875E-01  e=2.816E-41  Arabidopsis thaliana
  4ewt-assembly1_B  TM=8.958E-01  e=3.083E-31  Staphylococcus aureus subsp. aureus COL
  6slf-assembly1_A  TM=7.803E-01  e=2.197E-30  Corynebacterium striatum
  3io1-assembly1_A-2  TM=6.834E-01  e=1.030E-17  Klebsiella pneumoniae subsp. pneumoniae MGH 78578
  2rb7-assembly1_B  TM=6.690E-01  e=6.139E-12  Oleidesulfovibrio alaskensis G20

pLDDT: mean 74.35, std 24.35, range [22.36, 98.56]

Foldseek 3Di:
DFFEKEKEWAAAKDWDDAAADDDDDDDDDDDDDDDDDDDDDDDDCDPVNVVVCVCPDPVNVVVVVVLVVVCVVPPDAVLRCQVNLVVVVVVCVVVVWDWDPDDSNRWIWTWADPPDPPIDIDTDDRHDDDDDADDDHHDYDDDDDDDDDDDDDDDVVVVVVLQVVLVLLLCLLPPPVLLVQLVVQLLVLQQAAAAHLGCQVNLVSLVVLCVVLVWDWDPDDSRRMIMTMAIAPTDQYAYEYAYRHWDQFAAPDDDDSHHPDGRTGRLFCSSLQSSLSSSLVNSRSVCRVVSDYDDDDAFADDSSNCPTDHPSHAEYEYEGAFAVAAFQFKEFAAWQAEKWKFKKKKKKFKAKDFPVPCVVTLAVVQLVVQLQVQLVCCQVPVDDPPWDKDKDFPDKAADDDPRMRDRMIMIMTMMITRDQVVLVVSVVVSVVSSQVSSVVSVIGMDMDGPPPVDHGAHTQHAHPVLVVLLLVLSVSNGPNVSYYHDDH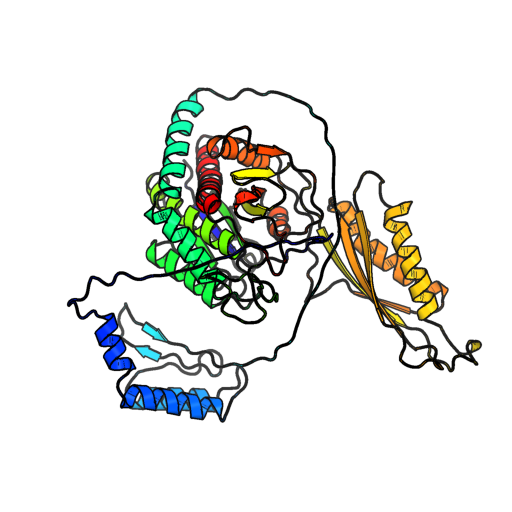YHMGINVSSVVVPHHYTYMYRYFHDVVVVQNRGGPDSHHDGRSVCSSSSSSSSNSSRVVVRVVVVVD